Protein AF-A0A968QE14-F1 (afdb_monomer)

pLDDT: mean 81.16, std 18.26, range [29.95, 98.88]

Radius of gyration: 31.28 Å; Cα contacts (8 Å, |Δi|>4): 1993; chains: 1; bounding box: 63×103×94 Å

Secondary structure (DSSP, 8-state):
----------EEEEEEETTSTTHHHHHHHHHHHS-TTTEEEEEEPTTSBHHHHHHHHHTTSPTT-EEEEEEE--EETTEEEEBTEEEETTTGGGGHHHHHHHHHHEEEEEEEEEE-TTTT-HHHHHHHHHHHHHHHTSEEEE-SS-BS-GGGT--BS---EEES---S----S-SS------EEEEETTEEEEE--SSS---EEEEEE-SSEEEEEE---S-S-SS---TTSS-SEEEEEGGGSTT--EEEEE--SSS-EEEE-S-EE-TT-EEEEE-SEEEEPTT-EEE---BSTT--TTTSPBSSPPPPEEEE--STT----EEEEPTT-EEE----TT-SSPPPPEEEEEEEEEEHHHHTTSSEEEEEEEEEEEE-TT-EEEES-EEEEEEEEEE-HHHHTT--HHHIIIIIHHHHHHHHHHT--SEEEEEEEEEEEEEE-TT-EEEESS-EEEEEEEEEEEEEEEEESSEEEEEEEEEEEEEEEE-TT-EEEESS-EEEEEEEEEEEEEEEEEE--TT-SEEEEEEEEEEEEEEEEEE-TT-EEEESS-EEEEEEEEEEEEEEEEEEE-TT--EEEEEEEEEEEEEEEEEE-SEEEE---SPPPP-SS-TTSPPPPSSEEEEEEEEEEEEEEEEEEE---S---S-----

Foldseek 3Di:
DDDDPPPQQAAEEEEEELQFFPSVQVVVLVCVPDDVPHYDYHYAALQDAQLVVVLVVLVVAAFARHQEYEYHAAADAQWTRGRQDIQGPVCCVVCLVSLCSSLRSHHLAHEYEYQYAQCCADPRSVVSQVVSCVSNVYKYFAARHADDAPVAFGDYQDRPDIDDDDPDDGDGDNRRDQAGRAGQHDDLAETEGEGPGDADEWEWEWDDDPFKIKIATPDPPPPYPRDRDSVRDGRMDIDTVVSNPNHQEYEYYHYHYQYEYEYDAAAEQQAHEYYYAHQYYYYEAQHEHFQFNFPPPDDLVDGAGPAAGEEYADHDPDPPGAHAEYEYYHNYEYYQDHDPPDPYHGYEYHAEGEAEDACQVQQLDLADEEEGHHEYEHHAQYEYETQEYHHEFAWEHDHVCSVVVPPPVCCVPPVVVVSVVVLVVSAALGHHEAYEYYWEYEAYAQYEAEHQAEYEAETYWAWAWEHEHEEQAHHEYETEWEWAWEYHYDANYEYYHLYEYYHEWETETAHAYAYEHDHDQPHQEHEWEWEYEYATHWEYEADANYEAEHNAAYAQETEYEEHAYTHWEYEHEQNYDYYYTWFYYHYHYHWDQYHNYYYFHNHDDAQDADDPPPQGDGGGTHYHGYTYYHYHYYTYTYYYYPPPDDPPDDDDDD

Structure (mmCIF, N/CA/C/O backbone):
data_AF-A0A968QE14-F1
#
_entry.id   AF-A0A968QE14-F1
#
loop_
_atom_site.group_PDB
_atom_site.id
_atom_site.type_symbol
_atom_site.label_atom_id
_atom_site.label_alt_id
_atom_site.label_comp_id
_atom_site.label_asym_id
_atom_site.label_entity_id
_atom_site.label_seq_id
_atom_site.pdbx_PDB_ins_code
_atom_site.Cartn_x
_atom_site.Cartn_y
_atom_site.Cartn_z
_atom_site.occupancy
_atom_site.B_iso_or_equiv
_atom_site.auth_seq_id
_atom_site.auth_comp_id
_atom_site.auth_asym_id
_atom_site.auth_atom_id
_atom_site.pdbx_PDB_model_num
ATOM 1 N N . MET A 1 1 ? 16.176 76.653 -23.473 1.00 34.81 1 MET A N 1
ATOM 2 C CA . MET A 1 1 ? 16.880 75.876 -22.437 1.00 34.81 1 MET A CA 1
ATOM 3 C C . MET A 1 1 ? 16.038 74.628 -22.278 1.00 34.81 1 MET A C 1
ATOM 5 O O . MET A 1 1 ? 14.935 74.735 -21.766 1.00 34.81 1 MET A O 1
ATOM 9 N N . PHE A 1 2 ? 16.438 73.551 -22.953 1.00 31.03 2 PHE A N 1
ATOM 10 C CA . PHE A 1 2 ? 15.728 72.275 -22.924 1.00 31.03 2 PHE A CA 1
ATOM 11 C C . PHE A 1 2 ? 16.079 71.593 -21.604 1.00 31.03 2 PHE A C 1
ATOM 13 O O . PHE A 1 2 ? 17.261 71.466 -21.293 1.00 31.03 2 PHE A O 1
ATOM 20 N N . ASP A 1 3 ? 15.058 71.253 -20.828 1.00 32.84 3 ASP A N 1
ATOM 21 C CA . ASP A 1 3 ? 15.176 70.417 -19.642 1.00 32.84 3 ASP A CA 1
ATOM 22 C C . ASP A 1 3 ? 15.232 68.959 -20.115 1.00 32.84 3 ASP A C 1
ATOM 24 O O . ASP A 1 3 ? 14.272 68.438 -20.683 1.00 32.84 3 ASP A O 1
ATOM 28 N N . THR A 1 4 ? 16.414 68.362 -20.007 1.00 41.81 4 THR A N 1
ATOM 29 C CA . THR A 1 4 ? 16.693 66.962 -20.318 1.00 41.81 4 THR A CA 1
ATOM 30 C C . THR A 1 4 ? 16.489 66.137 -19.053 1.00 41.81 4 THR A C 1
ATOM 32 O O . THR A 1 4 ? 17.443 65.862 -18.329 1.00 41.81 4 THR A O 1
ATOM 35 N N . THR A 1 5 ? 15.251 65.735 -18.798 1.00 35.91 5 THR A N 1
ATOM 36 C CA . THR A 1 5 ? 14.941 64.555 -17.982 1.00 35.91 5 THR A CA 1
ATOM 37 C C . THR A 1 5 ? 14.235 63.557 -18.888 1.00 35.91 5 THR A C 1
ATOM 39 O O . THR A 1 5 ? 13.017 63.405 -18.891 1.00 35.91 5 THR A O 1
ATOM 42 N N . ASP A 1 6 ? 15.043 62.931 -19.744 1.00 36.56 6 ASP A N 1
ATOM 43 C CA . ASP A 1 6 ? 14.678 61.692 -20.416 1.00 36.56 6 ASP A CA 1
ATOM 44 C C . ASP A 1 6 ? 14.453 60.656 -19.308 1.00 36.56 6 ASP A C 1
ATOM 46 O O . ASP A 1 6 ? 15.393 60.207 -18.652 1.00 36.56 6 ASP A O 1
ATOM 50 N N . THR A 1 7 ? 13.189 60.380 -19.000 1.00 42.44 7 THR A N 1
ATOM 51 C CA . THR A 1 7 ? 12.811 59.212 -18.208 1.00 42.44 7 THR A CA 1
ATOM 52 C C . THR A 1 7 ? 13.122 58.029 -19.107 1.00 42.44 7 THR A C 1
ATOM 54 O O . THR A 1 7 ? 12.335 57.709 -19.995 1.00 42.44 7 THR A O 1
ATOM 57 N N . ALA A 1 8 ? 14.317 57.453 -18.945 1.00 44.06 8 ALA A N 1
ATOM 58 C CA . ALA A 1 8 ? 14.702 56.237 -19.642 1.00 44.06 8 ALA A CA 1
ATOM 59 C C . ALA A 1 8 ? 13.539 55.244 -19.533 1.00 44.06 8 ALA A C 1
ATOM 61 O O . ALA A 1 8 ? 13.058 54.976 -18.432 1.00 44.06 8 ALA A O 1
ATOM 62 N N . LEU A 1 9 ? 13.036 54.781 -20.678 1.00 51.88 9 LEU A N 1
ATOM 63 C CA . LEU A 1 9 ? 11.982 53.775 -20.748 1.00 51.88 9 LEU A CA 1
ATOM 64 C C . LEU A 1 9 ? 12.440 52.559 -19.931 1.00 51.88 9 LEU A C 1
ATOM 66 O O . LEU A 1 9 ? 13.335 51.828 -20.352 1.00 51.88 9 LEU A O 1
ATOM 70 N N . SER A 1 10 ? 11.863 52.388 -18.744 1.00 60.97 10 SER A N 1
ATOM 71 C CA . SER A 1 10 ? 12.159 51.291 -17.830 1.00 60.97 10 SER A CA 1
ATOM 72 C C . SER A 1 10 ? 11.752 49.981 -18.507 1.00 60.97 10 SER A C 1
ATOM 74 O O . SER A 1 10 ? 10.570 49.781 -18.799 1.00 60.97 10 SER A O 1
ATOM 76 N N . THR A 1 11 ? 12.724 49.133 -18.849 1.00 83.88 11 THR A N 1
ATOM 77 C CA . THR A 1 11 ? 12.453 47.877 -19.557 1.00 83.88 11 THR A CA 1
ATOM 78 C C . THR A 1 11 ? 12.223 46.768 -18.541 1.00 83.88 11 THR A C 1
ATOM 80 O O . THR A 1 11 ? 13.158 46.357 -17.855 1.00 83.88 11 THR A O 1
ATOM 83 N N . GLY A 1 12 ? 10.989 46.271 -18.468 1.00 87.62 12 GLY A N 1
ATOM 84 C CA . GLY A 1 12 ? 10.674 45.050 -17.733 1.00 87.62 12 GLY A CA 1
ATOM 85 C C . GLY A 1 12 ? 10.908 43.816 -18.600 1.00 87.62 12 GLY A C 1
ATOM 86 O O . GLY A 1 12 ? 10.605 43.821 -19.799 1.00 87.62 12 GLY A O 1
ATOM 87 N N . LEU A 1 13 ? 11.420 42.746 -18.008 1.00 91.69 13 LEU A N 1
ATOM 88 C CA . LEU A 1 13 ? 11.535 41.441 -18.652 1.00 91.69 13 LEU A CA 1
ATOM 89 C C . LEU A 1 13 ? 10.642 40.440 -17.935 1.00 91.69 13 LEU A C 1
ATOM 91 O O . LEU A 1 13 ? 10.560 40.431 -16.711 1.00 91.69 13 LEU A O 1
ATOM 95 N N . VAL A 1 14 ? 9.988 39.581 -18.705 1.00 90.50 14 VAL A N 1
ATOM 96 C CA . VAL A 1 14 ? 9.229 38.450 -18.186 1.00 90.50 14 VAL A CA 1
ATOM 97 C C . VAL A 1 14 ? 9.828 37.185 -18.768 1.00 90.50 14 VAL A C 1
ATOM 99 O O . VAL A 1 14 ? 9.903 37.036 -19.983 1.00 90.50 14 VAL A O 1
ATOM 102 N N . PHE A 1 15 ? 10.219 36.265 -17.905 1.00 92.94 15 PHE A N 1
ATOM 103 C CA . PHE A 1 15 ? 10.617 34.918 -18.264 1.00 92.94 15 PHE A CA 1
ATOM 104 C C . PHE A 1 15 ? 9.501 33.965 -17.862 1.00 92.94 15 PHE A C 1
ATOM 106 O O . PHE A 1 15 ? 9.053 33.985 -16.718 1.00 92.94 15 PHE A O 1
ATOM 113 N N . VAL A 1 16 ? 9.048 33.146 -18.803 1.00 87.94 16 VAL A N 1
ATOM 114 C CA . VAL A 1 16 ? 8.072 32.086 -18.549 1.00 87.94 16 VAL A CA 1
ATOM 115 C C . VAL A 1 16 ? 8.732 30.756 -18.846 1.00 87.94 16 VAL A C 1
ATOM 117 O O . VAL A 1 16 ? 9.158 30.505 -19.974 1.00 87.94 16 VAL A O 1
ATOM 120 N N . ASP A 1 17 ? 8.842 29.913 -17.831 1.00 82.50 17 ASP A N 1
ATOM 121 C CA . ASP A 1 17 ? 9.372 28.572 -17.992 1.00 82.50 17 ASP A CA 1
ATOM 122 C C . ASP A 1 17 ? 8.371 27.677 -18.731 1.00 82.50 17 ASP A C 1
ATOM 124 O O . ASP A 1 17 ? 7.204 27.603 -18.356 1.00 82.50 17 ASP A O 1
ATOM 128 N N . SER A 1 18 ? 8.814 26.995 -19.791 1.00 77.94 18 SER A N 1
ATOM 129 C CA . SER A 1 18 ? 7.948 26.086 -20.559 1.00 77.94 18 SER A CA 1
ATOM 130 C C . SER A 1 18 ? 7.553 24.813 -19.800 1.00 77.94 18 SER A C 1
ATOM 132 O O . SER A 1 18 ? 6.693 24.077 -20.274 1.00 77.94 18 SER A O 1
ATOM 134 N N . SER A 1 19 ? 8.129 24.560 -18.617 1.00 66.06 19 SER A N 1
ATOM 135 C CA . SER A 1 19 ? 7.650 23.532 -17.682 1.00 66.06 19 SER A CA 1
ATOM 136 C C . SER A 1 19 ? 6.391 23.949 -16.909 1.00 66.06 19 SER A C 1
ATOM 138 O O . SER A 1 19 ? 5.762 23.099 -16.277 1.00 66.06 19 SER A O 1
ATOM 140 N N . VAL A 1 20 ? 6.003 25.230 -16.944 1.00 67.19 20 VAL A N 1
ATOM 141 C CA . VAL A 1 20 ? 4.745 25.719 -16.361 1.00 67.19 20 VAL A CA 1
ATOM 142 C C . VAL A 1 20 ? 3.567 25.271 -17.221 1.00 67.19 20 VAL A C 1
ATOM 144 O O . VAL A 1 20 ? 3.596 25.395 -18.447 1.00 67.19 20 VAL A O 1
ATOM 147 N N . GLY A 1 21 ? 2.509 24.770 -16.580 1.00 58.28 21 GLY A N 1
ATOM 148 C CA . GLY A 1 21 ? 1.327 24.317 -17.301 1.00 58.28 21 GLY A CA 1
ATOM 149 C C . GLY A 1 21 ? 0.646 25.442 -18.091 1.00 58.28 21 GLY A C 1
ATOM 150 O O . GLY A 1 21 ? 0.546 26.560 -17.592 1.00 58.28 21 GLY A O 1
ATOM 151 N N . ASP A 1 22 ? 0.221 25.158 -19.330 1.00 60.66 22 ASP A N 1
ATOM 152 C CA . ASP A 1 22 ? -0.293 26.139 -20.312 1.00 60.66 22 ASP A CA 1
ATOM 153 C C . ASP A 1 22 ? 0.526 27.452 -20.350 1.00 60.66 22 ASP A C 1
ATOM 155 O O . ASP A 1 22 ? -0.003 28.568 -20.306 1.00 60.66 22 ASP A O 1
ATOM 159 N N . TYR A 1 23 ? 1.859 27.333 -20.434 1.00 68.62 23 TYR A N 1
ATOM 160 C CA . TYR A 1 23 ? 2.750 28.496 -20.492 1.00 68.62 23 TYR A CA 1
ATOM 161 C C . TYR A 1 23 ? 2.407 29.450 -21.656 1.00 68.62 23 TYR A C 1
ATOM 163 O O . TYR A 1 23 ? 2.635 30.655 -21.560 1.00 68.62 23 TYR A O 1
ATOM 171 N N . THR A 1 24 ? 1.827 28.944 -22.751 1.00 72.06 24 THR A N 1
ATOM 172 C CA . THR A 1 24 ? 1.340 29.755 -23.876 1.00 72.06 24 THR A CA 1
ATOM 173 C C . THR A 1 24 ? 0.151 30.632 -23.493 1.00 72.06 24 THR A C 1
ATOM 175 O O . THR A 1 24 ? 0.185 31.835 -23.758 1.00 72.06 24 THR A O 1
ATOM 178 N N . GLY A 1 25 ? -0.864 30.084 -22.816 1.00 68.38 25 GLY A N 1
ATOM 179 C CA . GLY A 1 25 ? -1.990 30.857 -22.295 1.00 68.38 25 GLY A CA 1
ATOM 180 C C . GLY A 1 25 ? -1.565 31.842 -21.203 1.00 68.38 25 GLY A C 1
ATOM 181 O O . GLY A 1 25 ? -2.072 32.966 -21.142 1.00 68.38 25 GLY A O 1
ATOM 182 N N . LEU A 1 26 ? -0.568 31.474 -20.389 1.00 72.31 26 LEU A N 1
ATOM 183 C CA . LEU A 1 26 ? 0.080 32.374 -19.430 1.00 72.31 26 LEU A CA 1
ATOM 184 C C . LEU A 1 26 ? 0.747 33.564 -20.140 1.00 72.31 26 LEU A C 1
ATOM 186 O O . LEU A 1 26 ? 0.490 34.709 -19.766 1.00 72.31 26 LEU A O 1
ATOM 190 N N . ILE A 1 27 ? 1.529 33.327 -21.200 1.00 79.94 27 ILE A N 1
ATOM 191 C CA . ILE A 1 27 ? 2.140 34.391 -22.016 1.00 79.94 27 ILE A CA 1
ATOM 192 C C . ILE A 1 27 ? 1.067 35.303 -22.623 1.00 79.94 27 ILE A C 1
ATOM 194 O O . ILE A 1 27 ? 1.200 36.525 -22.546 1.00 79.94 27 ILE A O 1
ATOM 198 N N . GLU A 1 28 ? -0.002 34.744 -23.196 1.00 76.88 28 GLU A N 1
ATOM 199 C CA . GLU A 1 28 ? -1.104 35.527 -23.774 1.00 76.88 28 GLU A CA 1
ATOM 200 C C . GLU A 1 28 ? -1.798 36.403 -22.722 1.00 76.88 28 GLU A C 1
ATOM 202 O O . GLU A 1 28 ? -2.068 37.585 -22.958 1.00 76.88 28 GLU A O 1
ATOM 207 N N . SER A 1 29 ? -2.036 35.852 -21.531 1.00 73.00 29 SER A N 1
ATOM 208 C CA . SER A 1 29 ? -2.641 36.577 -20.416 1.00 73.00 29 SER A CA 1
ATOM 209 C C . SER A 1 29 ? -1.734 37.696 -19.902 1.00 73.00 29 SER A C 1
ATOM 211 O O . SER A 1 29 ? -2.193 38.831 -19.748 1.00 73.00 29 SER A O 1
ATOM 213 N N . ILE A 1 30 ? -0.437 37.426 -19.721 1.00 78.06 30 ILE A N 1
ATOM 214 C CA . ILE A 1 30 ? 0.566 38.429 -19.339 1.00 78.06 30 ILE A CA 1
ATOM 215 C C . ILE A 1 30 ? 0.623 39.546 -20.389 1.00 78.06 30 ILE A C 1
ATOM 217 O O . ILE A 1 30 ? 0.503 40.725 -20.049 1.00 78.06 30 ILE A O 1
ATOM 221 N N . ALA A 1 31 ? 0.723 39.189 -21.672 1.00 77.81 31 ALA A N 1
ATOM 222 C CA . ALA A 1 31 ? 0.775 40.141 -22.778 1.00 77.81 31 ALA A CA 1
ATOM 223 C C . ALA A 1 31 ? -0.489 41.013 -22.867 1.00 77.81 31 ALA A C 1
ATOM 225 O O . ALA A 1 31 ? -0.404 42.179 -23.248 1.00 77.81 31 ALA A O 1
ATOM 226 N N . SER A 1 32 ? -1.656 40.479 -22.492 1.00 73.56 32 SER A N 1
ATOM 227 C CA . SER A 1 32 ? -2.923 41.223 -22.493 1.00 73.56 32 SER A CA 1
ATOM 228 C C . SER A 1 32 ? -3.050 42.249 -21.357 1.00 73.56 32 SER A C 1
ATOM 230 O O . SER A 1 32 ? -3.830 43.197 -21.471 1.00 73.56 32 SER A O 1
ATOM 232 N N . LYS A 1 33 ? -2.293 42.070 -20.266 1.00 69.88 33 LYS A N 1
ATOM 233 C CA . LYS A 1 33 ? -2.332 42.924 -19.067 1.00 69.88 33 LYS A CA 1
ATOM 234 C C . LYS A 1 33 ? -1.236 43.982 -19.043 1.00 69.88 33 LYS A C 1
ATOM 236 O O . LYS A 1 33 ? -1.375 44.979 -18.338 1.00 69.88 33 LYS A O 1
ATOM 241 N N . LEU A 1 34 ? -0.161 43.776 -19.798 1.00 65.44 34 LEU A N 1
ATOM 242 C CA . LEU A 1 34 ? 0.963 44.699 -19.851 1.00 65.44 34 LEU A CA 1
ATOM 243 C C . LEU A 1 34 ? 0.805 45.718 -20.990 1.00 65.44 34 LEU A C 1
ATOM 245 O O . LEU A 1 34 ? 0.324 45.380 -22.075 1.00 65.44 34 LEU A O 1
ATOM 249 N N . PRO A 1 35 ? 1.239 46.977 -20.805 1.00 57.06 35 PRO A N 1
ATOM 250 C CA . PRO A 1 35 ? 1.328 47.923 -21.909 1.00 57.06 35 PRO A CA 1
ATOM 251 C C . PRO A 1 35 ? 2.335 47.398 -22.945 1.00 57.06 35 PRO A C 1
ATOM 253 O O . PRO A 1 35 ? 3.509 47.218 -22.629 1.00 57.06 35 PRO A O 1
ATOM 256 N N . ALA A 1 36 ? 1.903 47.215 -24.199 1.00 52.59 36 ALA A N 1
ATOM 257 C CA . ALA A 1 36 ? 2.666 46.612 -25.309 1.00 52.59 36 ALA A CA 1
ATOM 258 C C . ALA A 1 36 ? 4.010 47.295 -25.683 1.00 52.59 36 ALA A C 1
ATOM 260 O O . ALA A 1 36 ? 4.635 46.940 -26.681 1.00 52.59 36 ALA A O 1
ATOM 261 N N . HIS A 1 37 ? 4.453 48.300 -24.926 1.00 51.69 37 HIS A N 1
ATOM 262 C CA . HIS A 1 37 ? 5.650 49.097 -25.188 1.00 51.69 37 HIS A CA 1
ATOM 263 C C . HIS A 1 37 ? 6.681 49.092 -24.044 1.00 51.69 37 HIS A C 1
ATOM 265 O O . HIS A 1 37 ? 7.655 49.833 -24.148 1.00 51.69 37 HIS A O 1
ATOM 271 N N . GLN A 1 38 ? 6.494 48.309 -22.969 1.00 62.12 38 GLN A N 1
ATOM 272 C CA . GLN A 1 38 ? 7.376 48.363 -21.783 1.00 62.12 38 GLN A CA 1
ATOM 273 C C . GLN A 1 38 ? 7.842 47.004 -21.231 1.00 62.12 38 GLN A C 1
ATOM 275 O O . GLN A 1 38 ? 8.646 46.982 -20.298 1.00 62.12 38 GLN A O 1
ATOM 280 N N . THR A 1 39 ? 7.412 45.873 -21.807 1.00 72.56 39 THR A N 1
ATOM 281 C CA . THR A 1 39 ? 7.801 44.549 -21.295 1.00 72.56 39 THR A CA 1
ATOM 282 C C . THR A 1 39 ? 8.076 43.546 -22.408 1.00 72.56 39 THR A C 1
ATOM 284 O O . THR A 1 39 ? 7.249 43.370 -23.302 1.00 72.56 39 THR A O 1
ATOM 287 N N . ASN A 1 40 ? 9.228 42.878 -22.345 1.00 86.44 40 ASN A N 1
ATOM 288 C CA . ASN A 1 40 ? 9.591 41.801 -23.268 1.00 86.44 40 ASN A CA 1
ATOM 289 C C . ASN A 1 40 ? 9.386 40.445 -22.588 1.00 86.44 40 ASN A C 1
ATOM 291 O O . ASN A 1 40 ? 9.847 40.256 -21.464 1.00 86.44 40 ASN A O 1
ATOM 295 N N . ILE A 1 41 ? 8.717 39.515 -23.270 1.00 88.44 41 ILE A N 1
ATOM 296 C CA . ILE A 1 41 ? 8.440 38.170 -22.755 1.00 88.44 41 ILE A CA 1
ATOM 297 C C . ILE A 1 41 ? 9.356 37.162 -23.454 1.00 88.44 41 ILE A C 1
ATOM 299 O O . ILE A 1 41 ? 9.423 37.128 -24.684 1.00 88.44 41 ILE A O 1
ATOM 303 N N . TYR A 1 42 ? 10.033 36.337 -22.666 1.00 91.31 42 TYR A N 1
ATOM 304 C CA . TYR A 1 42 ? 10.934 35.276 -23.097 1.00 91.31 42 TYR A CA 1
ATOM 305 C C . TYR A 1 42 ? 10.458 33.936 -22.541 1.00 91.31 42 TYR A C 1
ATOM 307 O O . TYR A 1 42 ? 10.063 33.844 -21.381 1.00 91.31 42 TYR A O 1
ATOM 315 N N . THR A 1 43 ? 10.525 32.886 -23.354 1.00 90.12 43 THR A N 1
ATOM 316 C CA . THR A 1 43 ? 10.254 31.515 -22.906 1.00 90.12 43 THR A CA 1
ATOM 317 C C . THR A 1 43 ? 11.568 30.830 -22.550 1.00 90.12 43 THR A C 1
ATOM 319 O O . THR A 1 43 ? 12.492 30.844 -23.364 1.00 90.12 43 THR A O 1
ATOM 322 N N . LEU A 1 44 ? 11.652 30.228 -21.362 1.00 84.12 44 LEU A N 1
ATOM 323 C CA . LEU A 1 44 ? 12.764 29.350 -20.994 1.00 84.12 44 LEU A CA 1
ATOM 324 C C . LEU A 1 44 ? 12.453 27.926 -21.460 1.00 84.12 44 LEU A C 1
ATOM 326 O O . LEU A 1 44 ? 11.370 27.401 -21.198 1.00 84.12 44 LEU A O 1
ATOM 330 N N . ASP A 1 45 ? 13.402 27.295 -22.144 1.00 75.75 45 ASP A N 1
ATOM 331 C CA . ASP A 1 45 ? 13.327 25.884 -22.519 1.00 75.75 45 ASP A CA 1
ATOM 332 C C . ASP A 1 45 ? 13.488 25.007 -21.267 1.00 75.75 45 ASP A C 1
ATOM 334 O O . ASP A 1 45 ? 14.523 25.066 -20.590 1.00 75.75 45 ASP A O 1
ATOM 338 N N . ALA A 1 46 ? 12.466 24.190 -20.986 1.00 74.00 46 ALA A N 1
ATOM 339 C CA . ALA A 1 46 ? 12.391 23.268 -19.856 1.00 74.00 46 ALA A CA 1
ATOM 340 C C . ALA A 1 46 ? 13.535 22.237 -19.837 1.00 74.00 46 ALA A C 1
ATOM 342 O O . ALA A 1 46 ? 13.868 21.694 -18.786 1.00 74.00 46 ALA A O 1
ATOM 343 N N . LEU A 1 47 ? 14.157 21.957 -20.987 1.00 65.62 47 LEU A N 1
ATOM 344 C CA . LEU A 1 47 ? 15.229 20.967 -21.118 1.00 65.62 47 LEU A CA 1
ATOM 345 C C . LEU A 1 47 ? 16.637 21.574 -21.039 1.00 65.62 47 LEU A C 1
ATOM 347 O O . LEU A 1 47 ? 17.623 20.829 -21.019 1.00 65.62 47 LEU A O 1
ATOM 351 N N . ALA A 1 48 ? 16.754 22.900 -20.964 1.00 70.12 48 ALA A N 1
ATOM 352 C CA . ALA A 1 48 ? 18.023 23.617 -20.886 1.00 70.12 48 ALA A CA 1
ATOM 353 C C . ALA A 1 48 ? 18.220 24.289 -19.517 1.00 70.12 48 ALA A C 1
ATOM 355 O O . ALA A 1 48 ? 17.302 24.399 -18.713 1.00 70.12 48 ALA A O 1
ATOM 356 N N . ASN A 1 49 ? 19.439 24.744 -19.223 1.00 84.25 49 ASN A N 1
ATOM 357 C CA . ASN A 1 49 ? 19.735 25.403 -17.951 1.00 84.25 49 ASN A CA 1
ATOM 358 C C . ASN A 1 49 ? 19.099 26.804 -17.907 1.00 84.25 49 ASN A C 1
ATOM 360 O O . ASN A 1 49 ? 19.496 27.684 -18.673 1.00 84.25 49 ASN A O 1
ATOM 364 N N . GLY A 1 50 ? 18.110 27.027 -17.039 1.00 87.62 50 GLY A N 1
ATOM 365 C CA . GLY A 1 50 ? 17.357 28.284 -17.017 1.00 87.62 50 GLY A CA 1
ATOM 366 C C . GLY A 1 50 ? 18.161 29.499 -16.544 1.00 87.62 50 GLY A C 1
ATOM 367 O O . GLY A 1 50 ? 17.996 30.579 -17.105 1.00 87.62 50 GLY A O 1
ATOM 368 N N . VAL A 1 51 ? 19.101 29.339 -15.602 1.00 92.69 51 VAL A N 1
ATOM 369 C CA . VAL A 1 51 ? 19.971 30.448 -15.159 1.00 92.69 51 VAL A CA 1
ATOM 370 C C . VAL A 1 51 ? 20.825 30.962 -16.318 1.00 92.69 51 VAL A C 1
ATOM 372 O O . VAL A 1 51 ? 20.877 32.165 -16.562 1.00 92.69 51 VAL A O 1
ATOM 375 N N . GLN A 1 52 ? 21.425 30.058 -17.093 1.00 91.25 52 GLN A N 1
ATOM 376 C CA . GLN A 1 52 ? 22.229 30.424 -18.261 1.00 91.25 52 GLN A CA 1
ATOM 377 C C . GLN A 1 52 ? 21.394 31.079 -19.366 1.00 91.25 52 GLN A C 1
ATOM 379 O O . GLN A 1 52 ? 21.865 32.019 -20.005 1.00 91.25 52 GLN A O 1
ATOM 384 N N . GLN A 1 53 ? 20.158 30.621 -19.588 1.00 93.50 53 GLN A N 1
ATOM 385 C CA . GLN A 1 53 ? 19.238 31.235 -20.552 1.00 93.50 53 GLN A CA 1
ATOM 386 C C . GLN A 1 53 ? 18.896 32.685 -20.168 1.00 93.50 53 GLN A C 1
ATOM 388 O O . GLN A 1 53 ? 18.932 33.580 -21.020 1.00 93.50 53 GLN A O 1
ATOM 393 N N . ILE A 1 54 ? 18.629 32.938 -18.881 1.00 95.31 54 ILE A N 1
ATOM 394 C CA . ILE A 1 54 ? 18.391 34.293 -18.365 1.00 95.31 54 ILE A CA 1
ATOM 395 C C . ILE A 1 54 ? 19.658 35.144 -18.520 1.00 95.31 54 ILE A C 1
ATOM 397 O O . ILE A 1 54 ? 19.580 36.234 -19.084 1.00 95.31 54 ILE A O 1
ATOM 401 N N . SER A 1 55 ? 20.836 34.635 -18.132 1.00 94.19 55 SER A N 1
ATOM 402 C CA . SER A 1 55 ? 22.120 35.337 -18.306 1.00 94.19 55 SER A CA 1
ATOM 403 C C . SER A 1 55 ? 22.373 35.741 -19.760 1.00 94.19 55 SER A C 1
ATOM 405 O O . SER A 1 55 ? 22.745 36.880 -20.043 1.00 94.19 55 SER A O 1
ATOM 407 N N . GLN A 1 56 ? 22.147 34.819 -20.701 1.00 92.19 56 GLN A N 1
ATOM 408 C CA . GLN A 1 56 ? 22.312 35.071 -22.134 1.00 92.19 56 GLN A CA 1
ATOM 409 C C . GLN A 1 56 ? 21.337 36.132 -22.642 1.00 92.19 56 GLN A C 1
ATOM 411 O O . GLN A 1 56 ? 21.716 36.956 -23.471 1.00 92.19 56 GLN A O 1
ATOM 416 N N . THR A 1 57 ? 20.105 36.134 -22.130 1.00 93.75 57 THR A N 1
ATOM 417 C CA . THR A 1 57 ? 19.095 37.134 -22.485 1.00 93.75 57 THR A CA 1
ATOM 418 C C . THR A 1 57 ? 19.472 38.510 -21.946 1.00 93.75 57 THR A C 1
ATOM 420 O O . THR A 1 57 ? 19.448 39.485 -22.693 1.00 93.75 57 THR A O 1
ATOM 423 N N . LEU A 1 58 ? 19.888 38.598 -20.680 1.00 92.62 58 LEU A N 1
ATOM 424 C CA . LEU A 1 58 ? 20.312 39.852 -20.053 1.00 92.62 58 LEU A CA 1
ATOM 425 C C . LEU A 1 58 ? 21.541 40.461 -20.737 1.00 92.62 58 LEU A C 1
ATOM 427 O O . LEU A 1 58 ? 21.611 41.678 -20.878 1.00 92.62 58 LEU A O 1
ATOM 431 N N . ALA A 1 59 ? 22.456 39.638 -21.255 1.00 90.81 59 ALA A N 1
ATOM 432 C CA . ALA A 1 59 ? 23.616 40.102 -22.019 1.00 90.81 59 ALA A CA 1
ATOM 433 C C . ALA A 1 59 ? 23.259 40.807 -23.348 1.00 90.81 59 ALA A C 1
ATOM 435 O O . ALA A 1 59 ? 24.121 41.449 -23.951 1.00 90.81 59 ALA A O 1
ATOM 436 N N . LEU A 1 60 ? 22.011 40.695 -23.823 1.00 89.25 60 LEU A N 1
ATOM 437 C CA . LEU A 1 60 ? 21.518 41.429 -24.995 1.00 89.25 60 LEU A CA 1
ATOM 438 C C . LEU A 1 60 ? 21.134 42.880 -24.669 1.00 89.25 60 LEU A C 1
ATOM 440 O O . LEU A 1 60 ? 20.942 43.681 -25.587 1.00 89.25 60 LEU A O 1
ATOM 444 N N . TYR A 1 61 ? 21.017 43.216 -23.385 1.00 88.06 61 TYR A N 1
ATOM 445 C CA . TYR A 1 61 ? 20.656 44.543 -22.905 1.00 88.06 61 TYR A CA 1
ATOM 446 C C . TYR A 1 61 ? 21.903 45.343 -22.507 1.00 88.06 61 TYR A C 1
ATOM 448 O O . TYR A 1 61 ? 22.933 44.791 -22.124 1.00 88.06 61 TYR A O 1
ATOM 456 N N . GLY A 1 62 ? 21.823 46.670 -22.645 1.00 83.25 62 GLY A N 1
ATOM 457 C CA . GLY A 1 62 ? 22.888 47.571 -22.199 1.00 83.25 62 GLY A CA 1
ATOM 458 C C . GLY A 1 62 ? 22.996 47.620 -20.673 1.00 83.25 62 GLY A C 1
ATOM 459 O O . GLY A 1 62 ? 22.058 47.248 -19.969 1.00 83.25 62 GLY A O 1
ATOM 460 N N . GLU A 1 63 ? 24.130 48.111 -20.166 1.00 86.06 63 GLU A N 1
ATOM 461 C CA . GLU A 1 63 ? 24.327 48.263 -18.721 1.00 86.06 63 GLU A CA 1
ATOM 462 C C . GLU A 1 63 ? 23.228 49.140 -18.098 1.00 86.06 63 GLU A C 1
ATOM 464 O O . GLU A 1 63 ? 22.948 50.235 -18.594 1.00 86.06 63 GLU A O 1
ATOM 469 N N . GLY A 1 64 ? 22.610 48.659 -17.017 1.00 86.25 64 GLY A N 1
ATOM 470 C CA . GLY A 1 64 ? 21.556 49.378 -16.298 1.00 86.25 64 GLY A CA 1
ATOM 471 C C . GLY A 1 64 ? 20.277 49.640 -17.100 1.00 86.25 64 GLY A C 1
ATOM 472 O O . GLY A 1 64 ? 19.613 50.645 -16.858 1.00 86.25 64 GLY A O 1
ATOM 473 N N . ALA A 1 65 ? 19.945 48.795 -18.079 1.00 87.94 65 ALA A N 1
ATOM 474 C CA . ALA A 1 65 ? 18.769 48.974 -18.933 1.00 87.94 65 ALA A CA 1
ATOM 475 C C . ALA A 1 65 ? 17.500 48.264 -18.422 1.00 87.94 65 ALA A C 1
ATOM 477 O O . ALA A 1 65 ? 16.396 48.618 -18.841 1.00 87.94 65 ALA A O 1
ATOM 478 N N . VAL A 1 66 ? 17.644 47.260 -17.554 1.00 91.19 66 VAL A N 1
ATOM 479 C CA . VAL A 1 66 ? 16.546 46.408 -17.078 1.00 91.19 66 VAL A CA 1
ATOM 480 C C . VAL A 1 66 ? 16.102 46.858 -15.692 1.00 91.19 66 VAL A C 1
ATOM 482 O O . VAL A 1 66 ? 16.887 46.830 -14.748 1.00 91.19 66 VAL A O 1
ATOM 485 N N . SER A 1 67 ? 14.843 47.268 -15.572 1.00 89.69 67 SER A N 1
ATOM 486 C CA . SER A 1 67 ? 14.267 47.770 -14.317 1.00 89.69 67 SER A CA 1
ATOM 487 C C . SER A 1 67 ? 13.504 46.713 -13.533 1.00 89.69 67 SER A C 1
ATOM 489 O O . SER A 1 67 ? 13.299 46.873 -12.339 1.00 89.69 67 SER A O 1
ATOM 491 N N . SER A 1 68 ? 13.053 45.648 -14.193 1.00 90.50 68 SER A N 1
ATOM 492 C CA . SER A 1 68 ? 12.407 44.539 -13.505 1.00 90.50 68 SER A CA 1
ATOM 493 C C . SER A 1 68 ? 12.584 43.224 -14.243 1.00 90.50 68 SER A C 1
ATOM 495 O O . SER A 1 68 ? 12.660 43.186 -15.476 1.00 90.50 68 SER A O 1
ATOM 497 N N . ILE A 1 69 ? 12.626 42.137 -13.480 1.00 92.62 69 ILE A N 1
ATOM 498 C CA . ILE A 1 69 ? 12.579 40.774 -13.999 1.00 92.62 69 ILE A CA 1
ATOM 499 C C . ILE A 1 69 ? 11.459 40.030 -13.283 1.00 92.62 69 ILE A C 1
ATOM 501 O O . ILE A 1 69 ? 11.505 39.839 -12.074 1.00 92.62 69 ILE A O 1
ATOM 505 N N . HIS A 1 70 ? 10.481 39.559 -14.042 1.00 90.62 70 HIS A N 1
ATOM 506 C CA . HIS A 1 70 ? 9.477 38.614 -13.575 1.00 90.62 70 HIS A CA 1
ATOM 507 C C . HIS A 1 70 ? 9.859 37.224 -14.071 1.00 90.62 70 HIS A C 1
ATOM 509 O O . HIS A 1 70 ? 10.142 37.059 -15.257 1.00 90.62 70 HIS A O 1
ATOM 515 N N . VAL A 1 71 ? 9.849 36.224 -13.200 1.00 91.00 71 VAL A N 1
ATOM 516 C CA . VAL A 1 71 ? 10.113 34.831 -13.573 1.00 91.00 71 VAL A CA 1
ATOM 517 C C . VAL A 1 71 ? 8.941 33.976 -13.125 1.00 91.00 71 VAL A C 1
ATOM 519 O O . VAL A 1 71 ? 8.657 33.904 -11.935 1.00 91.00 71 VAL A O 1
ATOM 522 N N . PHE A 1 72 ? 8.267 33.343 -14.079 1.00 86.44 72 PHE A N 1
ATOM 523 C CA . PHE A 1 72 ? 7.191 32.388 -13.843 1.00 86.44 72 PHE A CA 1
ATOM 524 C C . PHE A 1 72 ? 7.733 30.977 -14.012 1.00 86.44 72 PHE A C 1
ATOM 526 O O . PHE A 1 72 ? 8.137 30.600 -15.115 1.00 86.44 72 PHE A O 1
ATOM 533 N N . SER A 1 73 ? 7.759 30.216 -12.923 1.00 80.94 73 SER A N 1
ATOM 534 C CA . SER A 1 73 ? 8.356 28.885 -12.886 1.00 80.94 73 SER A CA 1
ATOM 535 C C . SER A 1 73 ? 7.781 28.039 -11.752 1.00 80.94 73 SER A C 1
ATOM 537 O O . SER A 1 73 ? 7.069 28.538 -10.886 1.00 80.94 73 SER A O 1
ATOM 539 N N . HIS A 1 74 ? 8.142 26.757 -11.692 1.00 75.19 74 HIS A N 1
ATOM 540 C CA . HIS A 1 74 ? 7.885 25.963 -10.486 1.00 75.19 74 HIS A CA 1
ATOM 541 C C . HIS A 1 74 ? 8.774 26.411 -9.320 1.00 75.19 74 HIS A C 1
ATOM 543 O O . HIS A 1 74 ? 9.886 26.916 -9.517 1.00 75.19 74 HIS A O 1
ATOM 549 N N . GLY A 1 75 ? 8.289 26.189 -8.101 1.00 75.62 75 GLY A N 1
ATOM 550 C CA . GLY A 1 75 ? 8.991 26.482 -6.854 1.00 75.62 75 GLY A CA 1
ATOM 551 C C . GLY A 1 75 ? 8.813 25.365 -5.825 1.00 75.62 75 GLY A C 1
ATOM 552 O O . GLY A 1 75 ? 7.924 24.527 -5.959 1.00 75.62 75 GLY A O 1
ATOM 553 N N . ASP A 1 76 ? 9.696 25.345 -4.832 1.00 71.19 76 ASP A N 1
ATOM 554 C CA . ASP A 1 76 ? 9.601 24.535 -3.612 1.00 71.19 76 ASP A CA 1
ATOM 555 C C . ASP A 1 76 ? 10.283 25.307 -2.464 1.00 71.19 76 ASP A C 1
ATOM 557 O O . ASP A 1 76 ? 10.938 26.323 -2.707 1.00 71.19 76 ASP A O 1
ATOM 561 N N . VAL A 1 77 ? 10.185 24.839 -1.220 1.00 80.00 77 VAL A N 1
ATOM 562 C CA . VAL A 1 77 ? 10.763 25.488 -0.034 1.00 80.00 77 VAL A CA 1
ATOM 563 C C . VAL A 1 77 ? 12.255 25.788 -0.223 1.00 80.00 77 VAL A C 1
ATOM 565 O O . VAL A 1 77 ? 13.113 24.910 -0.123 1.00 80.00 77 VAL A O 1
ATOM 568 N N . GLY A 1 78 ? 12.587 27.061 -0.458 1.00 78.12 78 GLY A N 1
ATOM 569 C CA . GLY A 1 78 ? 13.960 27.514 -0.703 1.00 78.12 78 GLY A CA 1
ATOM 570 C C . GLY A 1 78 ? 14.552 27.111 -2.048 1.00 78.12 78 GLY A C 1
ATOM 571 O O . GLY A 1 78 ? 15.776 26.988 -2.152 1.00 78.12 78 GLY A O 1
ATOM 572 N N . GLN A 1 79 ? 13.713 26.907 -3.065 1.00 85.38 79 GLN A N 1
ATOM 573 C CA . GLN A 1 79 ? 14.140 26.477 -4.389 1.00 85.38 79 GLN A CA 1
ATOM 574 C C . GLN A 1 79 ? 13.276 27.054 -5.518 1.00 85.38 79 GLN A C 1
ATOM 576 O O . GLN A 1 79 ? 12.054 27.035 -5.452 1.00 85.38 79 GLN A O 1
ATOM 581 N N . LEU A 1 80 ? 13.924 27.463 -6.612 1.00 84.56 80 LEU A N 1
ATOM 582 C CA . LEU A 1 80 ? 13.297 27.781 -7.901 1.00 84.56 80 LEU A CA 1
ATOM 583 C C . LEU A 1 80 ? 13.702 26.753 -8.958 1.00 84.56 80 LEU A C 1
ATOM 585 O O . LEU A 1 80 ? 14.888 26.461 -9.107 1.00 84.56 80 LEU A O 1
ATOM 589 N N . GLN A 1 81 ? 12.751 26.222 -9.721 1.00 83.31 81 GLN A N 1
ATOM 590 C CA . GLN A 1 81 ? 13.049 25.373 -10.876 1.00 83.31 81 GLN A CA 1
ATOM 591 C C . GLN A 1 81 ? 13.186 26.249 -12.123 1.00 83.31 81 GLN A C 1
ATOM 593 O O . GLN A 1 81 ? 12.223 26.887 -12.516 1.00 83.31 81 GLN A O 1
ATOM 598 N N . LEU A 1 82 ? 14.360 26.278 -12.755 1.00 84.31 82 LEU A N 1
ATOM 599 C CA . LEU A 1 82 ? 14.622 27.084 -13.951 1.00 84.31 82 LEU A CA 1
ATOM 600 C C . LEU A 1 82 ? 15.142 26.183 -15.077 1.00 84.31 82 LEU A C 1
ATOM 602 O O . LEU A 1 82 ? 16.308 25.779 -15.100 1.00 84.31 82 LEU A O 1
ATOM 606 N N . GLY A 1 83 ? 14.277 25.862 -16.025 1.00 81.88 83 GLY A N 1
ATOM 607 C CA . GLY A 1 83 ? 14.498 24.867 -17.059 1.00 81.88 83 GLY A CA 1
ATOM 608 C C . GLY A 1 83 ? 14.728 23.490 -16.438 1.00 81.88 83 GLY A C 1
ATOM 609 O O . GLY A 1 83 ? 13.921 23.009 -15.646 1.00 81.88 83 GLY A O 1
ATOM 610 N N . ASN A 1 84 ? 15.876 22.876 -16.721 1.00 73.00 84 ASN A N 1
ATOM 611 C CA . ASN A 1 84 ? 16.236 21.548 -16.212 1.00 73.00 84 ASN A CA 1
ATOM 612 C C . ASN A 1 84 ? 16.980 21.553 -14.859 1.00 73.00 84 ASN A C 1
ATOM 614 O O . ASN A 1 84 ? 17.492 20.513 -14.438 1.00 73.00 84 ASN A O 1
ATOM 618 N N . MET A 1 85 ? 17.089 22.705 -14.183 1.00 83.88 85 MET A N 1
ATOM 619 C CA . MET A 1 85 ? 17.904 22.853 -12.972 1.00 83.88 85 MET A CA 1
ATOM 620 C C . MET A 1 85 ? 17.155 23.499 -11.795 1.00 83.88 85 MET A C 1
ATOM 622 O O . MET A 1 85 ? 16.304 24.364 -11.977 1.00 83.88 85 MET A O 1
ATOM 626 N N . ALA A 1 86 ? 17.540 23.120 -10.573 1.00 80.94 86 ALA A N 1
ATOM 627 C CA . ALA A 1 86 ? 17.020 23.664 -9.317 1.00 80.94 86 ALA A CA 1
ATOM 628 C C . ALA A 1 86 ? 17.976 24.697 -8.686 1.00 80.94 86 ALA A C 1
ATOM 630 O O . ALA A 1 86 ? 19.117 24.377 -8.326 1.00 80.94 86 ALA A O 1
ATOM 631 N N . LEU A 1 87 ? 17.539 25.953 -8.582 1.00 88.50 87 LEU A N 1
ATOM 632 C CA . LEU A 1 87 ? 18.281 27.054 -7.976 1.00 88.50 87 LEU A CA 1
ATOM 633 C C . LEU A 1 87 ? 17.894 27.149 -6.501 1.00 88.50 87 LEU A C 1
ATOM 635 O O . LEU A 1 87 ? 16.756 27.466 -6.187 1.00 88.50 87 LEU A O 1
ATOM 639 N N . ASN A 1 88 ? 18.829 26.843 -5.607 1.00 83.75 88 ASN A N 1
ATOM 640 C CA . ASN A 1 88 ? 18.639 26.818 -4.157 1.00 83.75 88 ASN A CA 1
ATOM 641 C C . ASN A 1 88 ? 19.964 27.158 -3.455 1.00 83.75 88 ASN A C 1
ATOM 643 O O . ASN A 1 88 ? 21.007 27.280 -4.102 1.00 83.75 88 ASN A O 1
ATOM 647 N N . SER A 1 89 ? 19.962 27.259 -2.124 1.00 80.94 89 SER A N 1
ATOM 648 C CA . SER A 1 89 ? 21.160 27.612 -1.342 1.00 80.94 89 SER A CA 1
ATOM 649 C C . SER A 1 89 ? 22.391 26.730 -1.598 1.00 80.94 89 SER A C 1
ATOM 651 O O . SER A 1 89 ? 23.516 27.190 -1.409 1.00 80.94 89 SER A O 1
ATOM 653 N N . HIS A 1 90 ? 22.213 25.483 -2.046 1.00 80.94 90 HIS A N 1
ATOM 654 C CA . HIS A 1 90 ? 23.328 24.595 -2.380 1.00 80.94 90 HIS A CA 1
ATOM 655 C C . HIS A 1 90 ? 23.886 24.879 -3.780 1.00 80.94 90 HIS A C 1
ATOM 657 O O . HIS A 1 90 ? 25.104 24.864 -3.971 1.00 80.94 90 HIS A O 1
ATOM 663 N N . SER A 1 91 ? 23.018 25.158 -4.759 1.00 80.56 91 SER A N 1
ATOM 664 C CA . SER A 1 91 ? 23.430 25.396 -6.147 1.00 80.56 91 SER A CA 1
ATOM 665 C C . SER A 1 91 ? 23.894 26.830 -6.427 1.00 80.56 91 SER A C 1
ATOM 667 O O . SER A 1 91 ? 24.633 27.023 -7.391 1.00 80.56 91 SER A O 1
ATOM 669 N N . LEU A 1 92 ? 23.576 27.813 -5.570 1.00 85.50 92 LEU A N 1
ATOM 670 C CA . LEU A 1 92 ? 23.972 29.226 -5.744 1.00 85.50 92 LEU A CA 1
ATOM 671 C C . LEU A 1 92 ? 25.468 29.418 -6.041 1.00 85.50 92 LEU A C 1
ATOM 673 O O . LEU A 1 92 ? 25.830 30.187 -6.927 1.00 85.50 92 LEU A O 1
ATOM 677 N N . SER A 1 93 ? 26.342 28.697 -5.332 1.00 82.12 93 SER A N 1
ATOM 678 C CA . SER A 1 93 ? 27.799 28.796 -5.521 1.00 82.12 93 SER A CA 1
ATOM 679 C C . SER A 1 93 ? 28.269 28.383 -6.921 1.00 82.12 93 SER A C 1
ATOM 681 O O . SER A 1 93 ? 29.246 28.931 -7.423 1.00 82.12 93 SER A O 1
ATOM 683 N N . GLY A 1 94 ? 27.563 27.452 -7.570 1.00 82.25 94 GLY A N 1
ATOM 684 C CA . GLY A 1 94 ? 27.873 26.996 -8.926 1.00 82.25 94 GLY A CA 1
ATOM 685 C C . GLY A 1 94 ? 27.459 27.988 -10.014 1.00 82.25 94 GLY A C 1
ATOM 686 O O . GLY A 1 94 ? 28.006 27.933 -11.110 1.00 82.25 94 GLY A O 1
ATOM 687 N N . TYR A 1 95 ? 26.541 28.904 -9.699 1.00 88.38 95 TYR A N 1
ATOM 688 C CA . TYR A 1 95 ? 26.009 29.920 -10.616 1.00 88.38 95 TYR A CA 1
ATOM 689 C C . TYR A 1 95 ? 26.378 31.347 -10.204 1.00 88.38 95 TYR A C 1
ATOM 691 O O . TYR A 1 95 ? 25.809 32.311 -10.707 1.00 88.38 95 TYR A O 1
ATOM 699 N N . GLN A 1 96 ? 27.325 31.504 -9.280 1.00 86.19 96 GLN A N 1
ATOM 700 C CA . GLN A 1 96 ? 27.691 32.804 -8.728 1.00 86.19 96 GLN A CA 1
ATOM 701 C C . GLN A 1 96 ? 28.113 33.808 -9.808 1.00 86.19 96 GLN A C 1
ATOM 703 O O . GLN A 1 96 ? 27.672 34.954 -9.761 1.00 86.19 96 GLN A O 1
ATOM 708 N N . ASP A 1 97 ? 28.922 33.386 -10.781 1.00 88.38 97 ASP A N 1
ATOM 709 C CA . ASP A 1 97 ? 29.381 34.262 -11.865 1.00 88.38 97 ASP A CA 1
ATOM 710 C C . ASP A 1 97 ? 28.225 34.688 -12.785 1.00 88.38 97 ASP A C 1
ATOM 712 O O . ASP A 1 97 ? 28.144 35.854 -13.171 1.00 88.38 97 ASP A O 1
ATOM 716 N N . ASP A 1 98 ? 27.302 33.768 -13.083 1.00 90.62 98 ASP A N 1
ATOM 717 C CA . ASP A 1 98 ? 26.101 34.041 -13.878 1.00 90.62 98 ASP A CA 1
ATOM 718 C C . ASP A 1 98 ? 25.181 35.046 -13.165 1.00 90.62 98 ASP A C 1
ATOM 720 O O . ASP A 1 98 ? 24.811 36.068 -13.741 1.00 90.62 98 ASP A O 1
ATOM 724 N N . LEU A 1 99 ? 24.872 34.796 -11.888 1.00 89.19 99 LEU A N 1
ATOM 725 C CA . LEU A 1 99 ? 23.965 35.616 -11.076 1.00 89.19 99 LEU A CA 1
ATOM 726 C C . LEU A 1 99 ? 24.550 36.999 -10.757 1.00 89.19 99 LEU A C 1
ATOM 728 O O . LEU A 1 99 ? 23.827 37.992 -10.782 1.00 89.19 99 LEU A O 1
ATOM 732 N N . LEU A 1 100 ? 25.863 37.097 -10.517 1.00 86.06 100 LEU A N 1
ATOM 733 C CA . LEU A 1 100 ? 26.554 38.391 -10.426 1.00 86.06 100 LEU A CA 1
ATOM 734 C C . LEU A 1 100 ? 26.538 39.129 -11.768 1.00 86.06 100 LEU A C 1
ATOM 736 O O . LEU A 1 100 ? 26.441 40.355 -11.799 1.00 86.06 100 LEU A O 1
ATOM 740 N N . GLY A 1 101 ? 26.618 38.392 -12.878 1.00 86.69 101 GLY A N 1
ATOM 741 C CA . GLY A 1 101 ? 26.527 38.940 -14.226 1.00 86.69 101 GLY A CA 1
ATOM 742 C C . GLY A 1 101 ? 25.205 39.663 -14.486 1.00 86.69 101 GLY A C 1
ATOM 743 O O . GLY A 1 101 ? 25.205 40.689 -15.171 1.00 86.69 101 GLY A O 1
ATOM 744 N N . TRP A 1 102 ? 24.101 39.202 -13.885 1.00 92.81 102 TRP A N 1
ATOM 745 C CA . TRP A 1 102 ? 22.781 39.830 -14.029 1.00 92.81 102 TRP A CA 1
ATOM 746 C C . TRP A 1 102 ? 22.800 41.293 -13.576 1.00 92.81 102 TRP A C 1
ATOM 748 O O . TRP A 1 102 ? 22.250 42.148 -14.265 1.00 92.81 102 TRP A O 1
ATOM 758 N N . GLN A 1 103 ? 23.535 41.602 -12.501 1.00 88.31 103 GLN A N 1
ATOM 759 C CA . GLN A 1 103 ? 23.667 42.947 -11.927 1.00 88.31 103 GLN A CA 1
ATOM 760 C C . GLN A 1 103 ? 24.112 44.009 -12.943 1.00 88.31 103 GLN A C 1
ATOM 762 O O . GLN A 1 103 ? 23.796 45.184 -12.781 1.00 88.31 103 GLN A O 1
ATOM 767 N N . SER A 1 104 ? 24.870 43.625 -13.975 1.00 86.19 104 SER A N 1
ATOM 768 C CA . SER A 1 104 ? 25.344 44.569 -14.994 1.00 86.19 104 SER A CA 1
ATOM 769 C C . SER A 1 104 ? 24.208 45.119 -15.862 1.00 86.19 104 SER A C 1
ATOM 771 O O . SER A 1 104 ? 24.233 46.293 -16.223 1.00 86.19 104 SER A O 1
ATOM 773 N N . ALA A 1 105 ? 23.191 44.303 -16.149 1.00 90.12 105 ALA A N 1
ATOM 774 C CA . ALA A 1 105 ? 22.031 44.694 -16.945 1.00 90.12 105 ALA A CA 1
ATOM 775 C C . ALA A 1 105 ? 20.964 45.428 -16.114 1.00 90.12 105 ALA A C 1
ATOM 777 O O . ALA A 1 105 ? 20.158 46.167 -16.679 1.00 90.12 105 ALA A O 1
ATOM 778 N N . LEU A 1 106 ? 20.964 45.235 -14.792 1.00 91.50 106 LEU A N 1
ATOM 779 C CA . LEU A 1 106 ? 19.961 45.768 -13.872 1.00 91.50 106 LEU A CA 1
ATOM 780 C C . LEU A 1 106 ? 20.202 47.241 -13.517 1.00 91.50 106 LEU A C 1
ATOM 782 O O . LEU A 1 106 ? 21.336 47.673 -13.300 1.00 91.50 106 LEU A O 1
ATOM 786 N N . THR A 1 107 ? 19.124 48.020 -13.418 1.00 90.25 107 THR A N 1
ATOM 787 C CA . THR A 1 107 ? 19.156 49.356 -12.805 1.00 90.25 107 THR A CA 1
ATOM 788 C C . THR A 1 107 ? 19.475 49.274 -11.310 1.00 90.25 107 THR A C 1
ATOM 790 O O . THR A 1 107 ? 19.360 48.219 -10.695 1.00 90.25 107 THR A O 1
ATOM 793 N N . ALA A 1 108 ? 19.845 50.407 -10.703 1.00 85.75 108 ALA A N 1
ATOM 794 C CA . ALA A 1 108 ? 20.140 50.471 -9.268 1.00 85.75 108 ALA A CA 1
ATOM 795 C C . ALA A 1 108 ? 18.939 50.100 -8.376 1.00 85.75 108 ALA A C 1
ATOM 797 O O . ALA A 1 108 ? 19.149 49.513 -7.321 1.00 85.75 108 ALA A O 1
ATOM 798 N N . ASP A 1 109 ? 17.725 50.406 -8.838 1.00 87.00 109 ASP A N 1
ATOM 799 C CA . ASP A 1 109 ? 16.457 50.136 -8.149 1.00 87.00 109 ASP A CA 1
ATOM 800 C C . ASP A 1 109 ? 15.679 49.022 -8.883 1.00 87.00 109 ASP A C 1
ATOM 802 O O . ASP A 1 109 ? 14.482 49.141 -9.118 1.00 87.00 109 ASP A O 1
ATOM 806 N N . ALA A 1 110 ? 16.382 48.009 -9.411 1.00 90.00 110 ALA A N 1
ATOM 807 C CA . ALA A 1 110 ? 15.724 46.920 -10.131 1.00 90.00 110 ALA A CA 1
ATOM 808 C C . ALA A 1 110 ? 15.125 45.881 -9.178 1.00 90.00 110 ALA A C 1
ATOM 810 O O . ALA A 1 110 ? 15.804 45.436 -8.252 1.00 90.00 110 ALA A O 1
ATOM 811 N N . ASP A 1 111 ? 13.922 45.409 -9.506 1.00 92.50 111 ASP A N 1
ATOM 812 C CA . ASP A 1 111 ? 13.238 44.359 -8.748 1.00 92.50 111 ASP A CA 1
ATOM 813 C C . ASP A 1 111 ? 13.226 43.024 -9.488 1.00 92.50 111 ASP A C 1
ATOM 815 O O . ASP A 1 111 ? 13.011 42.955 -10.704 1.00 92.50 111 ASP A O 1
ATOM 819 N N . LEU A 1 112 ? 13.383 41.934 -8.740 1.00 93.44 112 LEU A N 1
ATOM 820 C CA . LEU A 1 112 ? 13.195 40.576 -9.239 1.00 93.44 112 LEU A CA 1
ATOM 821 C C . LEU A 1 112 ? 12.004 39.923 -8.541 1.00 93.44 112 LEU A C 1
ATOM 823 O O . LEU A 1 112 ? 11.968 39.805 -7.321 1.00 93.44 112 LEU A O 1
ATOM 827 N N . LEU A 1 113 ? 11.036 39.468 -9.327 1.00 91.94 113 LEU A N 1
ATOM 828 C CA . LEU A 1 113 ? 9.794 38.876 -8.852 1.00 91.94 113 LEU A CA 1
ATOM 829 C C . LEU A 1 113 ? 9.729 37.424 -9.323 1.00 91.94 113 LEU A C 1
ATOM 831 O O . LEU A 1 113 ? 9.597 37.161 -10.520 1.00 91.94 113 LEU A O 1
ATOM 835 N N . PHE A 1 114 ? 9.829 36.485 -8.385 1.00 89.88 114 PHE A N 1
ATOM 836 C CA . PHE A 1 114 ? 9.792 35.053 -8.660 1.00 89.88 114 PHE A CA 1
ATOM 837 C C . PHE A 1 114 ? 8.423 34.469 -8.301 1.00 89.88 114 PHE A C 1
ATOM 839 O O . PHE A 1 114 ? 8.081 34.335 -7.127 1.00 89.88 114 PHE A O 1
ATOM 846 N N . TYR A 1 115 ? 7.659 34.099 -9.326 1.00 84.94 115 TYR A N 1
ATOM 847 C CA . TYR A 1 115 ? 6.355 33.451 -9.216 1.00 84.94 115 TYR A CA 1
ATOM 848 C C . TYR A 1 115 ? 6.542 31.936 -9.275 1.00 84.94 115 TYR A C 1
ATOM 850 O O . TYR A 1 115 ? 6.558 31.355 -10.361 1.00 84.94 115 TYR A O 1
ATOM 858 N N . GLY A 1 116 ? 6.707 31.322 -8.105 1.00 78.00 116 GLY A N 1
ATOM 859 C CA . GLY A 1 116 ? 6.775 29.877 -7.917 1.00 78.00 116 GLY A CA 1
ATOM 860 C C . GLY A 1 116 ? 6.357 29.505 -6.496 1.00 78.00 116 GLY A C 1
ATOM 861 O O . GLY A 1 116 ? 6.634 30.254 -5.558 1.00 78.00 116 GLY A O 1
ATOM 862 N N . CYS A 1 117 ? 5.702 28.354 -6.344 1.00 74.19 117 CYS A N 1
ATOM 863 C CA . CYS A 1 117 ? 5.117 27.927 -5.073 1.00 74.19 117 CYS A CA 1
ATOM 864 C C . CYS A 1 117 ? 6.166 27.770 -3.959 1.00 74.19 117 CYS A C 1
ATOM 866 O O . CYS A 1 117 ? 7.221 27.176 -4.169 1.00 74.19 117 CYS A O 1
ATOM 868 N N . ASN A 1 118 ? 5.842 28.238 -2.755 1.00 73.00 118 ASN A N 1
ATOM 869 C CA . ASN A 1 118 ? 6.543 28.010 -1.489 1.00 73.00 118 ASN A CA 1
ATOM 870 C C . ASN A 1 118 ? 8.021 28.436 -1.453 1.00 73.00 118 ASN A C 1
ATOM 872 O O . ASN A 1 118 ? 8.735 28.094 -0.509 1.00 73.00 118 ASN A O 1
ATOM 876 N N . VAL A 1 119 ? 8.514 29.194 -2.434 1.00 82.75 119 VAL A N 1
ATOM 877 C CA . VAL A 1 119 ? 9.947 29.504 -2.579 1.00 82.75 119 VAL A CA 1
ATOM 878 C C . VAL A 1 119 ? 10.508 30.182 -1.328 1.00 82.75 119 VAL A C 1
ATOM 880 O O . VAL A 1 119 ? 11.608 29.858 -0.872 1.00 82.75 119 VAL A O 1
ATOM 883 N N . ALA A 1 120 ? 9.740 31.091 -0.732 1.00 86.31 120 ALA A N 1
ATOM 884 C CA . ALA A 1 120 ? 10.093 31.811 0.483 1.00 86.31 120 ALA A CA 1
ATOM 885 C C . ALA A 1 120 ? 9.539 31.173 1.772 1.00 86.31 120 ALA A C 1
ATOM 887 O O . ALA A 1 120 ? 9.693 31.752 2.853 1.00 86.31 120 ALA A O 1
ATOM 888 N N . GLN A 1 121 ? 8.953 29.974 1.702 1.00 78.88 121 GLN A N 1
ATOM 889 C CA . GLN A 1 121 ? 8.307 29.334 2.844 1.00 78.88 121 GLN A CA 1
ATOM 890 C C . GLN A 1 121 ? 9.297 29.047 3.987 1.00 78.88 121 GLN A C 1
ATOM 892 O O . GLN A 1 121 ? 10.386 28.488 3.820 1.00 78.88 121 GLN A O 1
ATOM 897 N N . GLY A 1 122 ? 8.902 29.421 5.205 1.00 75.00 122 GLY A N 1
ATOM 898 C CA . GLY A 1 122 ? 9.656 29.115 6.420 1.00 75.00 122 GLY A CA 1
ATOM 899 C C . GLY A 1 122 ? 11.061 29.737 6.487 1.00 75.00 122 GLY A C 1
ATOM 900 O O . GLY A 1 122 ? 11.424 30.662 5.765 1.00 75.00 122 GLY A O 1
ATOM 901 N N . ALA A 1 123 ? 11.876 29.264 7.436 1.00 82.00 123 ALA A N 1
ATOM 902 C CA . ALA A 1 123 ? 13.222 29.810 7.647 1.00 82.00 123 ALA A CA 1
ATOM 903 C C . ALA A 1 123 ? 14.195 29.466 6.505 1.00 82.00 123 ALA A C 1
ATOM 905 O O . ALA A 1 123 ? 15.097 30.253 6.220 1.00 82.00 123 ALA A O 1
ATOM 906 N N . VAL A 1 124 ? 14.009 28.307 5.866 1.00 83.06 124 VAL A N 1
ATOM 907 C CA . VAL A 1 124 ? 14.836 27.838 4.745 1.00 83.06 124 VAL A CA 1
ATOM 908 C C . VAL A 1 124 ? 14.579 28.694 3.505 1.00 83.06 124 VAL A C 1
ATOM 910 O O . VAL A 1 124 ? 15.533 29.254 2.964 1.00 83.06 124 VAL A O 1
ATOM 913 N N . GLY A 1 125 ? 13.311 28.885 3.123 1.00 85.31 125 GLY A N 1
ATOM 914 C CA . GLY A 1 125 ? 12.932 29.691 1.963 1.00 85.31 125 GLY A CA 1
ATOM 915 C C . GLY A 1 125 ? 13.383 31.143 2.065 1.00 85.31 125 GLY A C 1
ATOM 916 O O . GLY A 1 125 ? 14.071 31.657 1.183 1.00 85.31 125 GLY A O 1
ATOM 917 N N . ARG A 1 126 ? 13.119 31.790 3.205 1.00 90.19 126 ARG A N 1
ATOM 918 C CA . ARG A 1 126 ? 13.579 33.168 3.443 1.00 90.19 126 ARG A CA 1
ATOM 919 C C . ARG A 1 126 ? 15.099 33.318 3.403 1.00 90.19 126 ARG A C 1
ATOM 921 O O . ARG A 1 126 ? 15.598 34.329 2.916 1.00 90.19 126 ARG A O 1
ATOM 928 N N . ASN A 1 127 ? 15.850 32.333 3.905 1.00 88.12 127 ASN A N 1
ATOM 929 C CA . ASN A 1 127 ? 17.313 32.364 3.836 1.00 88.12 127 ASN A CA 1
ATOM 930 C C . ASN A 1 127 ? 17.794 32.282 2.382 1.00 88.12 127 ASN A C 1
ATOM 932 O O . ASN A 1 127 ? 18.642 33.076 1.981 1.00 88.12 127 ASN A O 1
ATOM 936 N N . PHE A 1 128 ? 17.206 31.387 1.586 1.00 91.75 128 PHE A N 1
ATOM 937 C CA . PHE A 1 128 ? 17.503 31.281 0.161 1.00 91.75 128 PHE A CA 1
ATOM 938 C C . PHE A 1 128 ? 17.249 32.602 -0.581 1.00 91.75 128 PHE A C 1
ATOM 940 O O . PHE A 1 128 ? 18.159 33.109 -1.238 1.00 91.75 128 PHE A O 1
ATOM 947 N N . ILE A 1 129 ? 16.071 33.212 -0.411 1.00 94.06 129 ILE A N 1
ATOM 948 C CA . ILE A 1 129 ? 15.749 34.500 -1.046 1.00 94.06 129 ILE A CA 1
ATOM 949 C C . ILE A 1 129 ? 16.707 35.612 -0.591 1.00 94.06 129 ILE A C 1
ATOM 951 O O . ILE A 1 129 ? 17.176 36.400 -1.411 1.00 94.06 129 ILE A O 1
ATOM 955 N N . HIS A 1 130 ? 17.092 35.640 0.688 1.00 91.56 130 HIS A N 1
ATOM 956 C CA . HIS A 1 130 ? 18.073 36.603 1.191 1.00 91.56 130 HIS A CA 1
ATOM 957 C C . HIS A 1 130 ? 19.472 36.419 0.575 1.00 91.56 130 HIS A C 1
ATOM 959 O O . HIS A 1 130 ? 20.136 37.399 0.222 1.00 91.56 130 HIS A O 1
ATOM 965 N N . GLN A 1 131 ? 19.928 35.171 0.420 1.00 89.88 131 GLN A N 1
ATOM 966 C CA . GLN A 1 131 ? 21.194 34.858 -0.250 1.00 89.88 131 GLN A CA 1
ATOM 967 C C . GLN A 1 131 ? 21.162 35.273 -1.723 1.00 89.88 131 GLN A C 1
ATOM 969 O O . GLN A 1 131 ? 22.131 35.853 -2.212 1.00 89.88 131 GLN A O 1
ATOM 974 N N . LEU A 1 132 ? 20.046 35.014 -2.408 1.00 92.00 132 LEU A N 1
ATOM 975 C CA . LEU A 1 132 ? 19.850 35.361 -3.811 1.00 92.00 132 LEU A CA 1
ATOM 976 C C . LEU A 1 132 ? 19.854 36.883 -4.020 1.00 92.00 132 LEU A C 1
ATOM 978 O O . LEU A 1 132 ? 20.614 37.375 -4.852 1.00 92.00 132 LEU A O 1
ATOM 982 N N . SER A 1 133 ? 19.103 37.633 -3.206 1.00 93.12 133 SER A N 1
ATOM 983 C CA . SER A 1 133 ? 19.112 39.105 -3.217 1.00 93.12 133 SER A CA 1
ATOM 984 C C . SER A 1 133 ? 20.507 39.675 -2.961 1.00 93.12 133 SER A C 1
ATOM 986 O O . SER A 1 133 ? 20.967 40.555 -3.686 1.00 93.12 133 SER A O 1
ATOM 988 N N . THR A 1 134 ? 21.239 39.122 -1.988 1.00 90.62 134 THR A N 1
ATOM 989 C CA . THR A 1 134 ? 22.613 39.558 -1.687 1.00 90.62 134 THR A CA 1
ATOM 990 C C . THR A 1 134 ? 23.555 39.330 -2.870 1.00 90.62 134 THR A C 1
ATOM 992 O O . THR A 1 134 ? 24.426 40.159 -3.139 1.00 90.62 134 THR A O 1
ATOM 995 N N . LEU A 1 135 ? 23.394 38.204 -3.568 1.00 88.94 135 LEU A N 1
ATOM 996 C CA . LEU A 1 135 ? 24.247 37.815 -4.684 1.00 88.94 135 LEU A CA 1
ATOM 997 C C . LEU A 1 135 ? 23.982 38.659 -5.934 1.00 88.94 135 LEU A C 1
ATOM 999 O O . LEU A 1 135 ? 24.929 39.121 -6.562 1.00 88.94 135 LEU A O 1
ATOM 1003 N N . ILE A 1 136 ? 22.710 38.892 -6.262 1.00 89.88 136 ILE A N 1
ATOM 1004 C CA . ILE A 1 136 ? 22.292 39.695 -7.423 1.00 89.88 136 ILE A CA 1
ATOM 1005 C C . ILE A 1 136 ? 22.436 41.199 -7.135 1.00 89.88 136 ILE A C 1
ATOM 1007 O O . ILE A 1 136 ? 22.652 41.989 -8.052 1.00 89.88 136 ILE A O 1
ATOM 1011 N N . ARG A 1 137 ? 22.405 41.585 -5.851 1.00 89.00 137 ARG A N 1
ATOM 1012 C CA . ARG A 1 137 ? 22.418 42.969 -5.345 1.00 89.00 137 ARG A CA 1
ATOM 1013 C C . ARG A 1 137 ? 21.213 43.779 -5.823 1.00 89.00 137 ARG A C 1
ATOM 1015 O O . ARG A 1 137 ? 21.361 44.933 -6.217 1.00 89.00 137 ARG A O 1
ATOM 1022 N N . ALA A 1 138 ? 20.054 43.143 -5.768 1.00 90.94 138 ALA A N 1
ATOM 1023 C CA . ALA A 1 138 ? 18.767 43.699 -6.146 1.00 90.94 138 ALA A CA 1
ATOM 1024 C C . ALA A 1 138 ? 17.697 43.248 -5.147 1.00 90.94 138 ALA A C 1
ATOM 1026 O O . ALA A 1 138 ? 17.893 42.262 -4.415 1.00 90.94 138 ALA A O 1
ATOM 1027 N N . ASP A 1 139 ? 16.580 43.964 -5.131 1.00 93.62 139 ASP A N 1
ATOM 1028 C CA . ASP A 1 139 ? 15.444 43.630 -4.287 1.00 93.62 139 ASP A CA 1
ATOM 1029 C C . ASP A 1 139 ? 14.671 42.461 -4.926 1.00 93.62 139 ASP A C 1
ATOM 1031 O O . ASP A 1 139 ? 14.538 42.356 -6.147 1.00 93.62 139 ASP A O 1
ATOM 1035 N N . VAL A 1 140 ? 14.270 41.489 -4.103 1.00 94.12 140 VAL A N 1
ATOM 1036 C CA . VAL A 1 140 ? 13.714 40.204 -4.552 1.00 94.12 140 VAL A CA 1
ATOM 1037 C C . VAL A 1 140 ? 12.414 39.939 -3.820 1.00 94.12 140 VAL A C 1
ATOM 1039 O O . VAL A 1 140 ? 12.392 39.964 -2.591 1.00 94.12 140 VAL A O 1
ATOM 1042 N N . ALA A 1 141 ? 11.361 39.616 -4.562 1.00 91.56 141 ALA A N 1
ATOM 1043 C CA . ALA A 1 141 ? 10.093 39.137 -4.036 1.00 91.56 141 ALA A CA 1
ATOM 1044 C C . ALA A 1 141 ? 9.822 37.698 -4.492 1.00 91.56 141 ALA A C 1
ATOM 1046 O O . ALA A 1 141 ? 10.088 37.343 -5.643 1.00 91.56 141 ALA A O 1
ATOM 1047 N N . ALA A 1 142 ? 9.292 36.873 -3.593 1.00 88.06 142 ALA A N 1
ATOM 1048 C CA . ALA A 1 142 ? 8.892 35.498 -3.869 1.00 88.06 142 ALA A CA 1
ATOM 1049 C C . ALA A 1 142 ? 7.728 35.082 -2.959 1.00 88.06 142 ALA A C 1
ATOM 1051 O O . ALA A 1 142 ? 7.560 35.641 -1.873 1.00 88.06 142 ALA A O 1
ATOM 1052 N N . SER A 1 143 ? 6.950 34.096 -3.400 1.00 82.19 143 SER A N 1
ATOM 1053 C CA . SER A 1 143 ? 5.804 33.595 -2.638 1.00 82.19 143 SER A CA 1
ATOM 1054 C C . SER A 1 143 ? 6.236 32.640 -1.523 1.00 82.19 143 SER A C 1
ATOM 1056 O O . SER A 1 143 ? 7.208 31.888 -1.680 1.00 82.19 143 SER A O 1
ATOM 1058 N N . ASP A 1 144 ? 5.559 32.696 -0.375 1.00 75.25 144 ASP A N 1
ATOM 1059 C CA . ASP A 1 144 ? 5.772 31.790 0.763 1.00 75.25 144 ASP A CA 1
ATOM 1060 C C . ASP A 1 144 ? 4.681 30.711 0.926 1.00 75.25 144 ASP A C 1
ATOM 1062 O O . ASP A 1 144 ? 4.790 29.859 1.820 1.00 75.25 144 ASP A O 1
ATOM 1066 N N . ASP A 1 145 ? 3.731 30.678 -0.011 1.00 63.19 145 ASP A N 1
ATOM 1067 C CA . ASP A 1 145 ? 2.638 29.717 -0.151 1.00 63.19 145 ASP A CA 1
ATOM 1068 C C . ASP A 1 145 ? 2.440 29.272 -1.623 1.00 63.19 145 ASP A C 1
ATOM 1070 O O . ASP A 1 145 ? 3.352 29.339 -2.452 1.00 63.19 145 ASP A O 1
ATOM 1074 N N . VAL A 1 146 ? 1.286 28.690 -1.957 1.00 62.09 146 VAL A N 1
ATOM 1075 C CA . VAL A 1 146 ? 1.016 28.201 -3.316 1.00 62.09 146 VAL A CA 1
ATOM 1076 C C . VAL A 1 146 ? 0.617 29.375 -4.211 1.00 62.09 146 VAL A C 1
ATOM 1078 O O . VAL A 1 146 ? -0.478 29.906 -4.084 1.00 62.09 146 VAL A O 1
ATOM 1081 N N . THR A 1 147 ? 1.448 29.729 -5.192 1.00 55.84 147 THR A N 1
ATOM 1082 C CA . THR A 1 147 ? 1.157 30.839 -6.113 1.00 55.84 147 THR A CA 1
ATOM 1083 C C . THR A 1 147 ? 0.279 30.384 -7.286 1.00 55.84 147 THR A C 1
ATOM 1085 O O . THR A 1 147 ? 0.630 29.438 -7.994 1.00 55.84 147 THR A O 1
ATOM 1088 N N . GLY A 1 148 ? -0.843 31.054 -7.556 1.00 58.53 148 GLY A N 1
ATOM 1089 C CA . GLY A 1 148 ? -1.685 30.765 -8.720 1.00 58.53 148 GLY A CA 1
ATOM 1090 C C . GLY A 1 148 ? -3.144 31.211 -8.591 1.00 58.53 148 GLY A C 1
ATOM 1091 O O . GLY A 1 148 ? -3.506 32.051 -7.777 1.00 58.53 148 GLY A O 1
ATOM 1092 N N . ASN A 1 149 ? -4.012 30.672 -9.449 1.00 53.09 149 ASN A N 1
ATOM 1093 C CA . ASN A 1 149 ? -5.446 30.972 -9.436 1.00 53.09 149 ASN A CA 1
ATOM 1094 C C . ASN A 1 149 ? -6.210 30.038 -8.471 1.00 53.09 149 ASN A C 1
ATOM 1096 O O . ASN A 1 149 ? -6.107 28.823 -8.616 1.00 53.09 149 ASN A O 1
ATOM 1100 N N . GLN A 1 150 ? -7.054 30.583 -7.583 1.00 52.31 150 GLN A N 1
ATOM 1101 C CA . GLN A 1 150 ? -7.898 29.816 -6.640 1.00 52.31 150 GLN A CA 1
ATOM 1102 C C . GLN A 1 150 ? -8.837 28.803 -7.296 1.00 52.31 150 GLN A C 1
ATOM 1104 O O . GLN A 1 150 ? -9.081 27.729 -6.748 1.00 52.31 150 GLN A O 1
ATOM 1109 N N . ALA A 1 151 ? -9.363 29.108 -8.482 1.00 43.84 151 ALA A N 1
ATOM 1110 C CA . ALA A 1 151 ? -10.197 28.186 -9.248 1.00 43.84 151 ALA A CA 1
ATOM 1111 C C . ALA A 1 151 ? -9.396 27.026 -9.874 1.00 43.84 151 ALA A C 1
ATOM 1113 O O . ALA A 1 151 ? -9.996 26.060 -10.345 1.00 43.84 151 ALA A O 1
ATOM 1114 N N . PHE A 1 152 ? -8.064 27.125 -9.876 1.00 44.19 152 PHE A N 1
ATOM 1115 C CA . PHE A 1 152 ? -7.118 26.185 -10.473 1.00 44.19 152 PHE A CA 1
ATOM 1116 C C . PHE A 1 152 ? -5.920 25.967 -9.540 1.00 44.19 152 PHE A C 1
ATOM 1118 O O . PHE A 1 152 ? -4.778 26.120 -9.950 1.00 44.19 152 PHE A O 1
ATOM 1125 N N . GLY A 1 153 ? -6.158 25.652 -8.268 1.00 44.62 153 GLY A N 1
ATOM 1126 C CA . GLY A 1 153 ? -5.122 25.068 -7.414 1.00 44.62 153 GLY A CA 1
ATOM 1127 C C . GLY A 1 153 ? -4.100 26.002 -6.751 1.00 44.62 153 GLY A C 1
ATOM 1128 O O . GLY A 1 153 ? -3.337 25.503 -5.934 1.00 44.62 153 GLY A O 1
ATOM 1129 N N . GLY A 1 154 ? -4.061 27.300 -7.070 1.00 49.91 154 GLY A N 1
ATOM 1130 C CA . GLY A 1 154 ? -3.205 28.282 -6.378 1.00 49.91 154 GLY A CA 1
ATOM 1131 C C . GLY A 1 154 ? -3.943 29.064 -5.288 1.00 49.91 154 GLY A C 1
ATOM 1132 O O . GLY A 1 154 ? -5.167 29.021 -5.250 1.00 49.91 154 GLY A O 1
ATOM 1133 N N . ASP A 1 155 ? -3.237 29.774 -4.407 1.00 54.44 155 ASP A N 1
ATOM 1134 C CA . ASP A 1 155 ? -3.853 30.668 -3.413 1.00 54.44 155 ASP A CA 1
ATOM 1135 C C . ASP A 1 155 ? -4.056 32.066 -4.001 1.00 54.44 155 ASP A C 1
ATOM 1137 O O . ASP A 1 155 ? -5.181 32.491 -4.259 1.00 54.44 155 ASP A O 1
ATOM 1141 N N . ASP A 1 156 ? -2.979 32.767 -4.326 1.00 61.94 156 ASP A N 1
ATOM 1142 C CA . ASP A 1 156 ? -3.047 33.992 -5.107 1.00 61.94 156 ASP A CA 1
ATOM 1143 C C . ASP A 1 156 ? -1.739 34.225 -5.886 1.00 61.94 156 ASP A C 1
ATOM 1145 O O . ASP A 1 156 ? -0.876 33.358 -5.991 1.00 61.94 156 ASP A O 1
ATOM 1149 N N . TRP A 1 157 ? -1.622 35.378 -6.540 1.00 70.62 157 TRP A N 1
ATOM 1150 C CA . TRP A 1 157 ? -0.392 35.787 -7.233 1.00 70.62 157 TRP A CA 1
ATOM 1151 C C . TRP A 1 157 ? 0.429 36.779 -6.397 1.00 70.62 157 TRP A C 1
ATOM 1153 O O . TRP A 1 157 ? 1.239 37.537 -6.945 1.00 70.62 157 TRP A O 1
ATOM 1163 N N . LEU A 1 158 ? 0.163 36.840 -5.092 1.00 75.44 158 LEU A N 1
ATOM 1164 C CA . LEU A 1 158 ? 0.897 37.673 -4.161 1.00 75.44 158 LEU A CA 1
ATOM 1165 C C . LEU A 1 158 ? 2.290 37.062 -3.936 1.00 75.44 158 LEU A C 1
ATOM 1167 O O . LEU A 1 158 ? 2.568 35.900 -4.226 1.00 75.44 158 LEU A O 1
ATOM 1171 N N . LEU A 1 159 ? 3.226 37.940 -3.584 1.00 82.88 159 LEU A N 1
ATOM 1172 C CA . LEU A 1 159 ? 4.581 37.572 -3.205 1.00 82.88 159 LEU A CA 1
ATOM 1173 C C . LEU A 1 159 ? 4.758 38.087 -1.780 1.00 82.88 159 LEU A C 1
ATOM 1175 O O . LEU A 1 159 ? 5.013 39.274 -1.563 1.00 82.88 159 LEU A O 1
ATOM 1179 N N . GLU A 1 160 ? 4.526 37.209 -0.812 1.00 83.38 160 GLU A N 1
ATOM 1180 C CA . GLU A 1 160 ? 4.377 37.540 0.610 1.00 83.38 160 GLU A CA 1
ATOM 1181 C C . GLU A 1 160 ? 5.714 37.942 1.235 1.00 83.38 160 GLU A C 1
ATOM 1183 O O . GLU A 1 160 ? 5.761 38.687 2.222 1.00 83.38 160 GLU A O 1
ATOM 1188 N N . TYR A 1 161 ? 6.819 37.461 0.659 1.00 88.25 161 TYR A N 1
ATOM 1189 C CA . TYR A 1 161 ? 8.159 37.729 1.144 1.00 88.25 161 TYR A CA 1
ATOM 1190 C C . TYR A 1 161 ? 8.965 38.571 0.159 1.00 88.25 161 TYR A C 1
ATOM 1192 O O . TYR A 1 161 ? 9.138 38.208 -1.002 1.00 88.25 161 TYR A O 1
ATOM 1200 N N . GLN A 1 162 ? 9.541 39.663 0.664 1.00 92.62 162 GLN A N 1
ATOM 1201 C CA . GLN A 1 162 ? 10.408 40.550 -0.104 1.00 92.62 162 GLN A CA 1
ATOM 1202 C C . GLN A 1 162 ? 11.674 40.935 0.669 1.00 92.62 162 GLN A C 1
ATOM 1204 O O . GLN A 1 162 ? 11.658 41.117 1.892 1.00 92.62 162 GLN A O 1
ATOM 1209 N N . THR A 1 163 ? 12.776 41.101 -0.053 1.00 87.44 163 THR A N 1
ATOM 1210 C CA . THR A 1 163 ? 14.020 41.691 0.439 1.00 87.44 163 THR A CA 1
ATOM 1211 C C . THR A 1 163 ? 14.116 43.106 -0.112 1.00 87.44 163 THR A C 1
ATOM 1213 O O . THR A 1 163 ? 14.371 43.262 -1.297 1.00 87.44 163 THR A O 1
ATOM 1216 N N . GLY A 1 164 ? 13.898 44.113 0.736 1.00 88.50 164 GLY A N 1
ATOM 1217 C CA . GLY A 1 164 ? 13.933 45.520 0.322 1.00 88.50 164 GLY A CA 1
ATOM 1218 C C . GLY A 1 164 ? 12.565 46.086 -0.065 1.00 88.50 164 GLY A C 1
ATOM 1219 O O . GLY A 1 164 ? 11.532 45.620 0.435 1.00 88.50 164 GLY A O 1
ATOM 1220 N N . ALA A 1 165 ? 12.574 47.156 -0.855 1.00 87.88 165 ALA A N 1
ATOM 1221 C CA . ALA A 1 165 ? 11.361 47.767 -1.383 1.00 87.88 165 ALA A CA 1
ATOM 1222 C C . ALA A 1 165 ? 11.099 47.193 -2.781 1.00 87.88 165 ALA A C 1
ATOM 1224 O O . ALA A 1 165 ? 12.037 46.872 -3.485 1.00 87.88 165 ALA A O 1
ATOM 1225 N N . ILE A 1 166 ? 9.831 46.980 -3.132 1.00 87.50 166 ILE A N 1
ATOM 1226 C CA . ILE A 1 166 ? 9.453 46.467 -4.452 1.00 87.50 166 ILE A CA 1
ATOM 1227 C C . ILE A 1 166 ? 8.569 47.529 -5.091 1.00 87.50 166 ILE A C 1
ATOM 1229 O O . ILE A 1 166 ? 7.398 47.684 -4.727 1.00 87.50 166 ILE A O 1
ATOM 1233 N N . GLU A 1 167 ? 9.146 48.313 -5.995 1.00 83.44 167 GLU A N 1
ATOM 1234 C CA . GLU A 1 167 ? 8.452 49.366 -6.737 1.00 83.44 167 GLU A CA 1
ATOM 1235 C C . GLU A 1 167 ? 7.739 48.820 -7.980 1.00 83.44 167 GLU A C 1
ATOM 1237 O O . GLU A 1 167 ? 6.778 49.420 -8.479 1.00 83.44 167 GLU A O 1
ATOM 1242 N N . THR A 1 168 ? 8.189 47.669 -8.472 1.00 82.81 168 THR A N 1
ATOM 1243 C CA . THR A 1 168 ? 7.620 46.973 -9.617 1.00 82.81 168 THR A CA 1
ATOM 1244 C C . THR A 1 168 ? 6.235 46.439 -9.291 1.00 82.81 168 THR A C 1
ATOM 1246 O O . THR A 1 168 ? 6.012 45.716 -8.320 1.00 82.81 168 THR A O 1
ATOM 1249 N N . GLN A 1 169 ? 5.278 46.757 -10.161 1.00 78.00 169 GLN A N 1
ATOM 1250 C CA . GLN A 1 169 ? 3.920 46.257 -10.033 1.00 78.00 169 GLN A CA 1
ATOM 1251 C C . GLN A 1 169 ? 3.897 44.729 -10.176 1.00 78.00 169 GLN A C 1
ATOM 1253 O O . GLN A 1 169 ? 4.171 44.191 -11.249 1.00 78.00 169 GLN A O 1
ATOM 1258 N N . SER A 1 170 ? 3.521 44.031 -9.104 1.00 71.81 170 SER A N 1
ATOM 1259 C CA . SER A 1 170 ? 3.256 42.597 -9.157 1.00 71.81 170 SER A CA 1
ATOM 1260 C C . SER A 1 170 ? 1.970 42.305 -9.935 1.00 71.81 170 SER A C 1
ATOM 1262 O O . SER A 1 170 ? 1.026 43.107 -9.982 1.00 71.81 170 SER A O 1
ATOM 1264 N N . PHE A 1 171 ? 1.913 41.126 -10.552 1.00 70.19 171 PHE A N 1
ATOM 1265 C CA . PHE A 1 171 ? 0.672 40.617 -11.118 1.00 70.19 171 PHE A CA 1
ATOM 1266 C C . PHE A 1 171 ? -0.307 40.330 -9.977 1.00 70.19 171 PHE A C 1
ATOM 1268 O O . PHE A 1 171 ? -0.100 39.414 -9.198 1.00 70.19 171 PHE A O 1
ATOM 1275 N N . THR A 1 172 ? -1.374 41.122 -9.866 1.00 56.03 172 THR A N 1
ATOM 1276 C CA . THR A 1 172 ? -2.409 40.945 -8.839 1.00 56.03 172 THR A CA 1
ATOM 1277 C C . THR A 1 172 ? -3.763 40.662 -9.493 1.00 56.03 172 THR A C 1
ATOM 1279 O O . THR A 1 172 ? -4.160 41.325 -10.454 1.00 56.03 172 THR A O 1
ATOM 1282 N N . GLY A 1 173 ? -4.484 39.668 -8.968 1.00 51.88 173 GLY A N 1
ATOM 1283 C CA . GLY A 1 173 ? -5.885 39.392 -9.298 1.00 51.88 173 GLY A CA 1
ATOM 1284 C C . GLY A 1 173 ? -6.154 38.230 -10.265 1.00 51.88 173 GLY A C 1
ATOM 1285 O O . GLY A 1 173 ? -5.378 37.926 -11.171 1.00 51.88 173 GLY A O 1
ATOM 1286 N N . ASP A 1 174 ? -7.345 37.650 -10.087 1.00 48.44 174 ASP A N 1
ATOM 1287 C CA . ASP A 1 174 ? -7.946 36.472 -10.740 1.00 48.44 174 ASP A CA 1
ATOM 1288 C C . ASP A 1 174 ? -8.292 36.665 -12.240 1.00 48.44 174 ASP A C 1
ATOM 1290 O O . ASP A 1 174 ? -9.264 36.153 -12.796 1.00 48.44 174 ASP A O 1
ATOM 1294 N N . ALA A 1 175 ? -7.525 37.504 -12.933 1.00 37.94 175 ALA A N 1
ATOM 1295 C CA . ALA A 1 175 ? -7.796 37.888 -14.308 1.00 37.94 175 ALA A CA 1
ATOM 1296 C C . ALA A 1 175 ? -7.326 36.795 -15.287 1.00 37.94 175 ALA A C 1
ATOM 1298 O O . ALA A 1 175 ? -6.265 36.903 -15.895 1.00 37.94 175 ALA A O 1
ATOM 1299 N N . GLY A 1 176 ? -8.122 35.733 -15.433 1.00 43.38 176 GLY A N 1
ATOM 1300 C CA . GLY A 1 176 ? -8.126 34.855 -16.612 1.00 43.38 176 GLY A CA 1
ATOM 1301 C C . GLY A 1 176 ? -6.913 33.941 -16.821 1.00 43.38 176 GLY A C 1
ATOM 1302 O O . GLY A 1 176 ? -6.765 33.402 -17.913 1.00 43.38 176 GLY A O 1
ATOM 1303 N N . LEU A 1 177 ? -6.056 33.763 -15.814 1.00 43.91 177 LEU A N 1
ATOM 1304 C CA . LEU A 1 177 ? -4.970 32.778 -15.828 1.00 43.91 177 LEU A CA 1
ATOM 1305 C C . LEU A 1 177 ? -5.557 31.400 -15.492 1.00 43.91 177 LEU A C 1
ATOM 1307 O O . LEU A 1 177 ? -6.033 31.208 -14.376 1.00 43.91 177 LEU A O 1
ATOM 1311 N N . LYS A 1 178 ? -5.598 30.488 -16.471 1.00 45.28 178 LYS A N 1
ATOM 1312 C CA . LYS A 1 178 ? -6.243 29.163 -16.380 1.00 45.28 178 LYS A CA 1
ATOM 1313 C C . LYS A 1 178 ? -5.257 28.031 -16.059 1.00 45.28 178 LYS A C 1
ATOM 1315 O O . LYS A 1 178 ? -5.355 26.962 -16.655 1.00 45.28 178 LYS A O 1
ATOM 1320 N N . THR A 1 179 ? -4.260 28.264 -15.212 1.00 45.25 179 THR A N 1
ATOM 1321 C CA . THR A 1 179 ? -3.187 27.277 -15.025 1.00 45.25 179 THR A CA 1
ATOM 1322 C C . THR A 1 179 ? -2.906 27.032 -13.547 1.00 45.25 179 THR A C 1
ATOM 1324 O O . THR A 1 179 ? -2.894 27.969 -12.745 1.00 45.25 179 THR A O 1
ATOM 1327 N N . THR A 1 180 ? -2.701 25.757 -13.208 1.00 43.16 180 THR A N 1
ATOM 1328 C CA . THR A 1 180 ? -1.904 25.325 -12.059 1.00 43.16 180 THR A CA 1
ATOM 1329 C C . THR A 1 180 ? -0.431 25.322 -12.473 1.00 43.16 180 THR A C 1
ATOM 1331 O O . THR A 1 180 ? -0.082 25.018 -13.619 1.00 43.16 180 THR A O 1
ATOM 1334 N N . LEU A 1 181 ? 0.464 25.592 -11.528 1.00 45.56 181 LEU A N 1
ATOM 1335 C CA . LEU A 1 181 ? 1.836 25.108 -11.609 1.00 45.56 181 LEU A CA 1
ATOM 1336 C C . LEU A 1 181 ? 1.790 23.611 -11.257 1.00 45.56 181 LEU A C 1
ATOM 1338 O O . LEU A 1 181 ? 1.934 23.303 -10.095 1.00 45.56 181 LEU A O 1
ATOM 1342 N N . GLY A 1 182 ? 1.521 22.697 -12.203 1.00 44.47 182 GLY A N 1
ATOM 1343 C CA . GLY A 1 182 ? 1.720 21.235 -12.054 1.00 44.47 182 GLY A CA 1
ATOM 1344 C C . GLY A 1 182 ? 3.087 20.789 -12.601 1.00 44.47 182 GLY A C 1
ATOM 1345 O O . GLY A 1 182 ? 3.502 21.302 -13.644 1.00 44.47 182 GLY A O 1
ATOM 1346 N N . ARG A 1 183 ? 3.823 19.888 -11.923 1.00 47.34 183 ARG A N 1
ATOM 1347 C CA . ARG A 1 183 ? 5.245 19.599 -12.220 1.00 47.34 183 ARG A CA 1
ATOM 1348 C C . ARG A 1 183 ? 5.432 18.338 -13.072 1.00 47.34 183 ARG A C 1
ATOM 1350 O O . ARG A 1 183 ? 5.266 17.214 -12.603 1.00 47.34 183 ARG A O 1
ATOM 1357 N N . LEU A 1 184 ? 5.933 18.529 -14.293 1.00 48.28 184 LEU A N 1
ATOM 1358 C CA . LEU A 1 184 ? 6.689 17.514 -15.034 1.00 48.28 184 LEU A CA 1
ATOM 1359 C C . LEU A 1 184 ? 8.173 17.862 -14.939 1.00 48.28 184 LEU A C 1
ATOM 1361 O O . LEU A 1 184 ? 8.604 18.874 -15.490 1.00 48.28 184 LEU A O 1
ATOM 1365 N N . SER A 1 185 ? 8.960 17.050 -14.232 1.00 52.53 185 SER A N 1
ATOM 1366 C CA . SER A 1 185 ? 10.405 17.274 -14.110 1.00 52.53 185 SER A CA 1
ATOM 1367 C C . SER A 1 185 ? 11.187 16.180 -14.825 1.00 52.53 185 SER A C 1
ATOM 1369 O O . SER A 1 185 ? 11.010 14.985 -14.565 1.00 52.53 185 SER A O 1
ATOM 1371 N N . PHE A 1 186 ? 12.067 16.617 -15.727 1.00 56.34 186 PHE A N 1
ATOM 1372 C CA . PHE A 1 186 ? 12.996 15.775 -16.466 1.00 56.34 186 PHE A CA 1
ATOM 1373 C C . PHE A 1 186 ? 14.417 16.152 -16.066 1.00 56.34 186 PHE A C 1
ATOM 1375 O O . PHE A 1 186 ? 14.946 17.181 -16.487 1.00 56.34 186 PHE A O 1
ATOM 1382 N N . THR A 1 187 ? 15.065 15.300 -15.282 1.00 57.56 187 THR A N 1
ATOM 1383 C CA . THR A 1 187 ? 16.522 15.346 -15.138 1.00 57.56 187 THR A CA 1
ATOM 1384 C C . THR A 1 187 ? 17.129 14.206 -15.945 1.00 57.56 187 THR A C 1
ATOM 1386 O O . THR A 1 187 ? 16.447 13.251 -16.317 1.00 57.56 187 THR A O 1
ATOM 1389 N N . SER A 1 188 ? 18.441 14.246 -16.188 1.00 57.91 188 SER A N 1
ATOM 1390 C CA . SER A 1 188 ? 19.144 13.191 -16.936 1.00 57.91 188 SER A CA 1
ATOM 1391 C C . SER A 1 188 ? 18.981 11.774 -16.350 1.00 57.91 188 SER A C 1
ATOM 1393 O O . SER A 1 188 ? 19.373 10.805 -16.993 1.00 57.91 188 SER A O 1
ATOM 1395 N N . ASN A 1 189 ? 18.453 11.637 -15.129 1.00 74.31 189 ASN A N 1
ATOM 1396 C CA . ASN A 1 189 ? 18.311 10.379 -14.400 1.00 74.31 189 ASN A CA 1
ATOM 1397 C C . ASN A 1 189 ? 16.910 10.116 -13.813 1.00 74.31 189 ASN A C 1
ATOM 1399 O O . ASN A 1 189 ? 16.694 9.007 -13.325 1.00 74.31 189 ASN A O 1
ATOM 1403 N N . LYS A 1 190 ? 15.966 11.062 -13.849 1.00 79.12 190 LYS A N 1
ATOM 1404 C CA . LYS A 1 190 ? 14.641 10.906 -13.232 1.00 79.12 190 LYS A CA 1
ATOM 1405 C C . LYS A 1 190 ? 13.552 11.471 -14.135 1.00 79.12 190 LYS A C 1
ATOM 1407 O O . LYS A 1 190 ? 13.670 12.589 -14.634 1.00 79.12 190 LYS A O 1
ATOM 1412 N N . LEU A 1 191 ? 12.501 10.680 -14.312 1.00 81.88 191 LEU A N 1
ATOM 1413 C CA . LEU A 1 191 ? 11.242 11.099 -14.907 1.00 81.88 191 LEU A CA 1
ATOM 1414 C C . LEU A 1 191 ? 10.204 11.178 -13.792 1.00 81.88 191 LEU A C 1
ATOM 1416 O O . LEU A 1 191 ? 9.873 10.143 -13.221 1.00 81.88 191 LEU A O 1
ATOM 1420 N N . LEU A 1 192 ? 9.725 12.381 -13.479 1.00 78.69 192 LEU A N 1
ATOM 1421 C CA . LEU A 1 192 ? 8.757 12.612 -12.409 1.00 78.69 192 LEU A CA 1
ATOM 1422 C C . LEU A 1 192 ? 7.484 13.256 -12.955 1.00 78.69 192 LEU A C 1
ATOM 1424 O O . LEU A 1 192 ? 7.544 14.308 -13.596 1.00 78.69 192 LEU A O 1
ATOM 1428 N N . PHE A 1 193 ? 6.355 12.636 -12.625 1.00 75.12 193 PHE A N 1
ATOM 1429 C CA . PHE A 1 193 ? 5.015 13.192 -12.755 1.00 75.12 193 PHE A CA 1
ATOM 1430 C C . PHE A 1 193 ? 4.483 13.447 -11.359 1.00 75.12 193 PHE A C 1
ATOM 1432 O O . PHE A 1 193 ? 4.372 12.505 -10.579 1.00 75.12 193 PHE A O 1
ATOM 1439 N N . GLU A 1 194 ? 4.174 14.694 -11.040 1.00 68.38 194 GLU A N 1
ATOM 1440 C CA . GLU A 1 194 ? 3.684 15.045 -9.716 1.00 68.38 194 GLU A CA 1
ATOM 1441 C C . GLU A 1 194 ? 2.521 16.019 -9.829 1.00 68.38 194 GLU A C 1
ATOM 1443 O O . GLU A 1 194 ? 2.660 17.103 -10.409 1.00 68.38 194 GLU A O 1
ATOM 1448 N N . ASP A 1 195 ? 1.381 15.623 -9.267 1.00 65.88 195 ASP A N 1
ATOM 1449 C CA . ASP A 1 195 ? 0.320 16.574 -8.986 1.00 65.88 195 ASP A CA 1
ATOM 1450 C C . ASP A 1 195 ? 0.694 17.373 -7.734 1.00 65.88 195 ASP A C 1
ATOM 1452 O O . ASP A 1 195 ? 0.878 16.829 -6.645 1.00 65.88 195 ASP A O 1
ATOM 1456 N N . ILE A 1 196 ? 0.853 18.679 -7.918 1.00 54.56 196 ILE A N 1
ATOM 1457 C CA . ILE A 1 196 ? 1.188 19.641 -6.863 1.00 54.56 196 ILE A CA 1
ATOM 1458 C C . ILE A 1 196 ? 0.033 20.635 -6.627 1.00 54.56 196 ILE A C 1
ATOM 1460 O O . ILE A 1 196 ? 0.246 21.705 -6.060 1.00 54.56 196 ILE A O 1
ATOM 1464 N N . GLY A 1 197 ? -1.183 20.305 -7.088 1.00 47.28 197 GLY A N 1
ATOM 1465 C CA . GLY A 1 197 ? -2.389 21.128 -6.953 1.00 47.28 197 GLY A CA 1
ATOM 1466 C C . GLY A 1 197 ? -3.219 20.902 -5.675 1.00 47.28 197 GLY A C 1
ATOM 1467 O O . GLY A 1 197 ? -2.880 20.116 -4.792 1.00 47.28 197 GLY A O 1
ATOM 1468 N N . LEU A 1 198 ? -4.347 21.625 -5.581 1.00 46.31 198 LEU A N 1
ATOM 1469 C CA . LEU A 1 198 ? -5.452 21.356 -4.637 1.00 46.31 198 LEU A CA 1
ATOM 1470 C C . LEU A 1 198 ? -6.021 19.941 -4.857 1.00 46.31 198 LEU A C 1
ATOM 1472 O O . LEU A 1 198 ? -5.810 19.412 -5.939 1.00 46.31 198 LEU A O 1
ATOM 1476 N N . PRO A 1 199 ? -6.792 19.356 -3.911 1.00 53.78 199 PRO A N 1
ATOM 1477 C CA . PRO A 1 199 ? -7.299 17.987 -4.031 1.00 53.78 199 PRO A CA 1
ATOM 1478 C C . PRO A 1 199 ? -8.245 17.809 -5.226 1.00 53.78 199 PRO A C 1
ATOM 1480 O O . PRO A 1 199 ? -9.468 17.944 -5.109 1.00 53.78 199 PRO A O 1
ATOM 1483 N N . THR A 1 200 ? -7.665 17.545 -6.391 1.00 57.78 200 THR A N 1
ATOM 1484 C CA . THR A 1 200 ? -8.336 17.175 -7.629 1.00 57.78 200 THR A CA 1
ATOM 1485 C C . THR A 1 200 ? -8.235 15.671 -7.805 1.00 57.78 200 THR A C 1
ATOM 1487 O O . THR A 1 200 ? -7.330 15.037 -7.292 1.00 57.78 200 THR A O 1
ATOM 1490 N N . ASN A 1 201 ? -9.221 15.080 -8.476 1.00 71.56 201 ASN A N 1
ATOM 1491 C CA . ASN A 1 201 ? -9.249 13.638 -8.686 1.00 71.56 201 ASN A CA 1
ATOM 1492 C C . ASN A 1 201 ? -8.818 13.358 -10.120 1.00 71.56 201 ASN A C 1
ATOM 1494 O O . ASN A 1 201 ? -9.620 13.525 -11.051 1.00 71.56 201 ASN A O 1
ATOM 1498 N N . ASN A 1 202 ? -7.580 12.918 -10.301 1.00 74.81 202 ASN A N 1
ATOM 1499 C CA . ASN A 1 202 ? -6.994 12.714 -11.613 1.00 74.81 202 ASN A CA 1
ATOM 1500 C C . ASN A 1 202 ? -6.972 11.220 -11.952 1.00 74.81 202 ASN A C 1
ATOM 1502 O O . ASN A 1 202 ? -6.990 10.334 -11.093 1.00 74.81 202 ASN A O 1
ATOM 1506 N N . SER A 1 203 ? -6.979 10.900 -13.247 1.00 84.62 203 SER A N 1
ATOM 1507 C CA . SER A 1 203 ? -6.953 9.502 -13.677 1.00 84.62 203 SER A CA 1
ATOM 1508 C C . SER A 1 203 ? -5.930 9.290 -14.769 1.00 84.62 203 SER A C 1
ATOM 1510 O O . SER A 1 203 ? -6.220 9.408 -15.957 1.00 84.62 203 SER A O 1
ATOM 1512 N N . LEU A 1 204 ? -4.718 8.942 -14.366 1.00 87.00 204 LEU A N 1
ATOM 1513 C CA . LEU A 1 204 ? -3.608 8.704 -15.267 1.00 87.00 204 LEU A CA 1
ATOM 1514 C C . LEU A 1 204 ? -3.665 7.290 -15.834 1.00 87.00 204 LEU A C 1
ATOM 1516 O O . LEU A 1 204 ? -3.835 6.298 -15.126 1.00 87.00 204 LEU A O 1
ATOM 1520 N N . SER A 1 205 ? -3.451 7.178 -17.138 1.00 89.81 205 SER A N 1
ATOM 1521 C CA . SER A 1 205 ? -3.205 5.901 -17.792 1.00 89.81 205 SER A CA 1
ATOM 1522 C C . SER A 1 205 ? -1.856 5.890 -18.488 1.00 89.81 205 SER A C 1
ATOM 1524 O O . SER A 1 205 ? -1.480 6.863 -19.135 1.00 89.81 205 SER A O 1
ATOM 1526 N N . ILE A 1 206 ? -1.133 4.781 -18.336 1.00 91.44 206 ILE A N 1
ATOM 1527 C CA . ILE A 1 206 ? 0.204 4.578 -18.891 1.00 91.44 206 ILE A CA 1
ATOM 1528 C C . ILE A 1 206 ? 0.121 3.501 -19.963 1.00 91.44 206 ILE A C 1
ATOM 1530 O O . ILE A 1 206 ? -0.250 2.350 -19.704 1.00 91.44 206 ILE A O 1
ATOM 1534 N N . GLU A 1 207 ? 0.493 3.890 -21.171 1.00 92.81 207 GLU A N 1
ATOM 1535 C CA . GLU A 1 207 ? 0.556 3.055 -22.358 1.00 92.81 207 GLU A CA 1
ATOM 1536 C C . GLU A 1 207 ? 1.959 3.139 -22.960 1.00 92.81 207 GLU A C 1
ATOM 1538 O O . GLU A 1 207 ? 2.704 4.099 -22.774 1.00 92.81 207 GLU A O 1
ATOM 1543 N N . THR A 1 208 ? 2.353 2.102 -23.685 1.00 92.12 208 THR A N 1
ATOM 1544 C CA . THR A 1 208 ? 3.667 2.037 -24.318 1.00 92.12 208 THR A CA 1
ATOM 1545 C C . THR A 1 208 ? 3.527 1.519 -25.738 1.00 92.12 208 THR A C 1
ATOM 1547 O O . THR A 1 208 ? 2.660 0.706 -26.065 1.00 92.12 208 THR A O 1
ATOM 1550 N N . THR A 1 209 ? 4.416 1.997 -26.596 1.00 8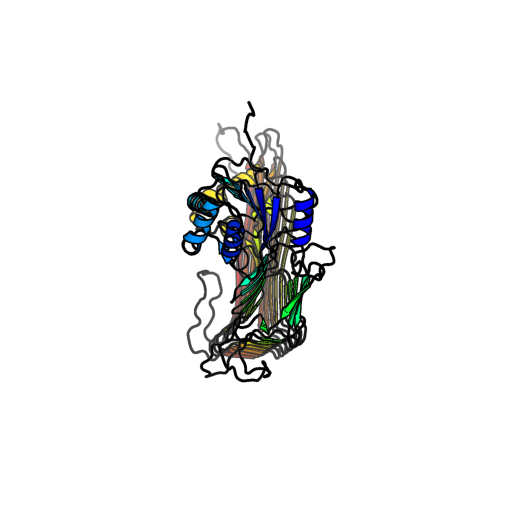9.94 209 THR A N 1
ATOM 1551 C CA . THR A 1 209 ? 4.679 1.430 -27.917 1.00 89.94 209 THR A CA 1
ATOM 1552 C C . THR A 1 209 ? 6.143 1.003 -27.983 1.00 89.94 209 THR A C 1
ATOM 1554 O O . THR A 1 209 ? 6.916 1.228 -27.051 1.00 89.94 209 THR A O 1
ATOM 1557 N N . ALA A 1 210 ? 6.560 0.426 -29.111 1.00 85.31 210 ALA A N 1
ATOM 1558 C CA . ALA A 1 210 ? 7.957 0.043 -29.316 1.00 85.31 210 ALA A CA 1
ATOM 1559 C C . ALA A 1 210 ? 8.945 1.219 -29.173 1.00 85.31 210 ALA A C 1
ATOM 1561 O O . ALA A 1 210 ? 10.112 0.993 -28.866 1.00 85.31 210 ALA A O 1
ATOM 1562 N N . SER A 1 211 ? 8.501 2.459 -29.405 1.00 84.19 211 SER A N 1
ATOM 1563 C CA . SER A 1 211 ? 9.361 3.648 -29.406 1.00 84.19 211 SER A CA 1
ATOM 1564 C C . SER A 1 211 ? 8.960 4.733 -28.411 1.00 84.19 211 SER A C 1
ATOM 1566 O O . SER A 1 211 ? 9.773 5.626 -28.185 1.00 84.19 211 SER A O 1
ATOM 1568 N N . HIS A 1 212 ? 7.772 4.661 -27.803 1.00 83.88 212 HIS A N 1
ATOM 1569 C CA . HIS A 1 212 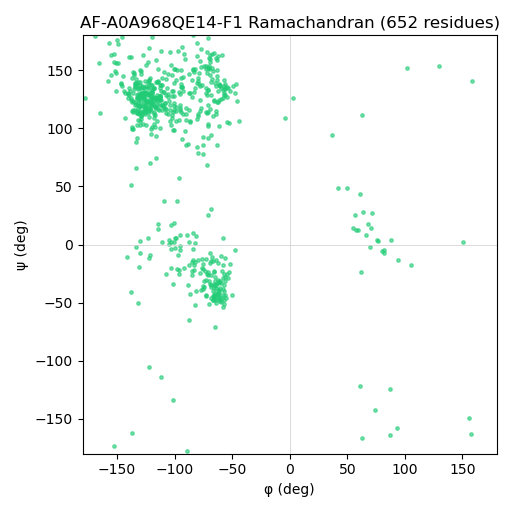? 7.270 5.719 -26.925 1.00 83.88 212 HIS A CA 1
ATOM 1570 C C . HIS A 1 212 ? 6.647 5.200 -25.629 1.00 83.88 212 HIS A C 1
ATOM 1572 O O . HIS A 1 212 ? 5.990 4.155 -25.623 1.00 83.88 212 HIS A O 1
ATOM 1578 N N . LEU A 1 213 ? 6.800 5.996 -24.575 1.00 87.44 213 LEU A N 1
ATOM 1579 C CA . LEU A 1 213 ? 5.982 6.019 -23.369 1.00 87.44 213 LEU A CA 1
ATOM 1580 C C . LEU A 1 213 ? 4.875 7.058 -23.561 1.00 87.44 213 LEU A C 1
ATOM 1582 O O . LEU A 1 213 ? 5.158 8.175 -23.986 1.00 87.44 213 LEU A O 1
ATOM 1586 N N . ILE A 1 214 ? 3.634 6.693 -23.266 1.00 84.75 214 ILE A N 1
ATOM 1587 C CA . ILE A 1 214 ? 2.466 7.561 -23.398 1.00 84.75 214 ILE A CA 1
ATOM 1588 C C . ILE A 1 214 ? 1.761 7.590 -22.047 1.00 84.75 214 ILE A C 1
ATOM 1590 O O . ILE A 1 214 ? 1.395 6.546 -21.512 1.00 84.75 214 ILE A O 1
ATOM 1594 N N . ILE A 1 215 ? 1.566 8.780 -21.499 1.00 84.31 215 ILE A N 1
ATOM 1595 C CA . ILE A 1 215 ? 0.871 8.996 -20.230 1.00 84.31 215 ILE A CA 1
ATOM 1596 C C . ILE A 1 215 ? -0.296 9.917 -20.524 1.00 84.31 215 ILE A C 1
ATOM 1598 O O . ILE A 1 215 ? -0.104 10.961 -21.128 1.00 84.31 215 ILE A O 1
ATOM 1602 N N . THR A 1 216 ? -1.509 9.513 -20.171 1.00 81.38 216 THR A N 1
ATOM 1603 C CA . THR A 1 216 ? -2.740 10.245 -20.501 1.00 81.38 216 THR A CA 1
ATOM 1604 C C . THR A 1 216 ? -3.549 10.493 -19.245 1.00 81.38 216 THR A C 1
ATOM 1606 O O . THR A 1 216 ? -3.885 9.522 -18.568 1.00 81.38 216 THR A O 1
ATOM 1609 N N . ASP A 1 217 ? -3.914 11.745 -18.975 1.00 77.69 217 ASP A N 1
ATOM 1610 C CA . ASP A 1 217 ? -4.970 12.060 -18.017 1.00 77.69 217 ASP A CA 1
ATOM 1611 C C . ASP A 1 217 ? -6.340 11.814 -18.667 1.00 77.69 217 ASP A C 1
ATOM 1613 O O . ASP A 1 217 ? -6.736 12.422 -19.663 1.00 77.69 217 ASP A O 1
ATOM 1617 N N . THR A 1 218 ? -7.057 10.846 -18.117 1.00 71.25 218 THR A N 1
ATOM 1618 C CA . THR A 1 218 ? -8.357 10.366 -18.585 1.00 71.25 218 THR A CA 1
ATOM 1619 C C . THR A 1 218 ? -9.523 10.953 -17.791 1.00 71.25 218 THR A C 1
ATOM 1621 O O . THR A 1 218 ? -10.672 10.570 -18.028 1.00 71.25 218 THR A O 1
ATOM 1624 N N . SER A 1 219 ? -9.259 11.889 -16.872 1.00 66.19 219 SER A N 1
ATOM 1625 C CA . SER A 1 219 ? -10.302 12.610 -16.148 1.00 66.19 219 SER A CA 1
ATOM 1626 C C . SER A 1 219 ? -11.209 13.393 -17.123 1.00 66.19 219 SER A C 1
ATOM 1628 O O . SER A 1 219 ? -10.772 13.990 -18.108 1.00 66.19 219 SER A O 1
ATOM 1630 N N . SER A 1 220 ? -12.531 13.348 -16.905 1.00 45.75 220 SER A N 1
ATOM 1631 C CA . SER A 1 220 ? -13.531 13.972 -17.794 1.00 45.75 220 SER A CA 1
ATOM 1632 C C . SER A 1 220 ? -13.761 15.466 -17.522 1.00 45.75 220 SER A C 1
ATOM 1634 O O . SER A 1 220 ? -14.725 16.043 -18.037 1.00 45.75 220 SER A O 1
ATOM 1636 N N . LEU A 1 221 ? -12.934 16.095 -16.682 1.00 40.72 221 LEU A N 1
ATOM 1637 C CA . LEU A 1 221 ? -13.043 17.510 -16.346 1.00 40.72 221 LEU A CA 1
ATOM 1638 C C . LEU A 1 221 ? -12.187 18.324 -17.327 1.00 40.72 221 LEU A C 1
ATOM 1640 O O . LEU A 1 221 ? -10.975 18.405 -17.218 1.00 40.72 221 LEU A O 1
ATOM 1644 N N . LEU A 1 222 ? -12.872 18.858 -18.339 1.00 31.86 222 LEU A N 1
ATOM 1645 C CA . LEU A 1 222 ? -12.484 19.957 -19.233 1.00 31.86 222 LEU A CA 1
ATOM 1646 C C . LEU A 1 222 ? -11.141 20.645 -18.900 1.00 31.86 222 LEU A C 1
ATOM 1648 O O . LEU A 1 222 ? -11.096 21.440 -17.971 1.00 31.86 222 LEU A O 1
ATOM 1652 N N . ALA A 1 223 ? -10.125 20.410 -19.740 1.00 34.50 223 ALA A N 1
ATOM 1653 C CA . ALA A 1 223 ? -8.976 21.284 -20.013 1.00 34.50 223 ALA A CA 1
ATOM 1654 C C . ALA A 1 223 ? -8.420 22.078 -18.809 1.00 34.50 223 ALA A C 1
ATOM 1656 O O . ALA A 1 223 ? -8.867 23.196 -18.548 1.00 34.50 223 ALA A O 1
ATOM 1657 N N . GLY A 1 224 ? -7.400 21.535 -18.137 1.00 40.75 224 GLY A N 1
ATOM 1658 C CA . GLY A 1 224 ? -6.626 22.288 -17.140 1.00 40.75 224 GLY A CA 1
ATOM 1659 C C . GLY A 1 224 ? -6.021 21.478 -15.990 1.00 40.75 224 GLY A C 1
ATOM 1660 O O . GLY A 1 224 ? -5.409 22.071 -15.110 1.00 40.75 224 GLY A O 1
ATOM 1661 N N . THR A 1 225 ? -6.174 20.153 -15.965 1.00 35.81 225 THR A N 1
ATOM 1662 C CA . THR A 1 225 ? -5.616 19.286 -14.918 1.00 35.81 225 THR A CA 1
ATOM 1663 C C . THR A 1 225 ? -4.184 18.869 -15.259 1.00 35.81 225 THR A C 1
ATOM 1665 O O . THR A 1 225 ? -3.963 18.072 -16.163 1.00 35.81 225 THR A O 1
ATOM 1668 N N . GLY A 1 226 ? -3.208 19.460 -14.560 1.00 40.88 226 GLY A N 1
ATOM 1669 C CA . GLY A 1 226 ? -1.959 18.843 -14.065 1.00 40.88 226 GLY A CA 1
ATOM 1670 C C . GLY A 1 226 ? -0.912 18.258 -15.029 1.00 40.88 226 GLY A C 1
ATOM 1671 O O . GLY A 1 226 ? 0.259 18.199 -14.670 1.00 40.88 226 GLY A O 1
ATOM 1672 N N . ILE A 1 227 ? -1.272 17.859 -16.247 1.00 40.03 227 ILE A N 1
ATOM 1673 C CA . ILE A 1 227 ? -0.365 17.393 -17.299 1.00 40.03 227 ILE A CA 1
ATOM 1674 C C . ILE A 1 227 ? -0.763 18.101 -18.598 1.00 40.03 227 ILE A C 1
ATOM 1676 O O . ILE A 1 227 ? -1.237 17.495 -19.558 1.00 40.03 227 ILE A O 1
ATOM 1680 N N . THR A 1 228 ? -0.597 19.422 -18.644 1.00 39.75 228 THR A N 1
ATOM 1681 C CA . THR A 1 228 ? -0.549 20.122 -19.931 1.00 39.75 228 THR A CA 1
ATOM 1682 C C . THR A 1 228 ? 0.810 19.840 -20.557 1.00 39.75 228 THR A C 1
ATOM 1684 O O . THR A 1 228 ? 1.815 20.468 -20.240 1.00 39.75 228 THR A O 1
ATOM 1687 N N . ASP A 1 229 ? 0.826 18.794 -21.365 1.00 40.91 229 ASP A N 1
ATOM 1688 C CA . ASP A 1 229 ? 1.497 18.734 -22.653 1.00 40.91 229 ASP A CA 1
ATOM 1689 C C . ASP A 1 229 ? 2.316 19.983 -23.080 1.00 40.91 229 ASP A C 1
ATOM 1691 O O . ASP A 1 229 ? 1.792 21.094 -23.194 1.00 40.91 229 ASP A O 1
ATOM 1695 N N . LEU A 1 230 ? 3.594 19.745 -23.410 1.00 37.75 230 LEU A N 1
ATOM 1696 C CA . LEU A 1 230 ? 4.507 20.689 -24.065 1.00 37.75 230 LEU A CA 1
ATOM 1697 C C . LEU A 1 230 ? 4.014 21.171 -25.456 1.00 37.75 230 LEU A C 1
ATOM 1699 O O . LEU A 1 230 ? 4.617 22.090 -26.010 1.00 37.75 230 LEU A O 1
ATOM 1703 N N . ASP A 1 231 ? 2.962 20.576 -26.038 1.00 34.94 231 ASP A N 1
ATOM 1704 C CA . ASP A 1 231 ? 2.319 20.980 -27.302 1.00 34.94 231 ASP A CA 1
ATOM 1705 C C . ASP A 1 231 ? 0.961 21.702 -27.155 1.00 34.94 231 ASP A C 1
ATOM 1707 O O . ASP A 1 231 ? 0.400 22.171 -28.149 1.00 34.94 231 ASP A O 1
ATOM 1711 N N . GLY A 1 232 ? 0.481 21.910 -25.920 1.00 38.59 232 GLY A N 1
ATOM 1712 C CA . GLY A 1 232 ? -0.642 22.805 -25.614 1.00 38.59 232 GLY A CA 1
ATOM 1713 C C . GLY A 1 232 ? -2.014 22.351 -26.130 1.00 38.59 232 GLY A C 1
ATOM 1714 O O . GLY A 1 232 ? -2.921 23.182 -26.227 1.00 38.59 232 GLY A O 1
ATOM 1715 N N . SER A 1 233 ? -2.204 21.070 -26.485 1.00 40.00 233 SER A N 1
ATOM 1716 C CA . SER A 1 233 ? -3.473 20.631 -27.089 1.00 40.00 233 SER A CA 1
ATOM 1717 C C . SER A 1 233 ? -4.012 19.259 -26.666 1.00 40.00 233 SER A C 1
ATOM 1719 O O . SER A 1 233 ? -5.181 18.971 -26.951 1.00 40.00 233 SER A O 1
ATOM 1721 N N . SER A 1 234 ? -3.236 18.437 -25.950 1.00 50.38 234 SER A N 1
ATOM 1722 C CA . SER A 1 234 ? -3.614 17.047 -25.647 1.00 50.38 234 SER A CA 1
ATOM 1723 C C . SER A 1 234 ? -3.577 16.719 -24.146 1.00 50.38 234 SER A C 1
ATOM 1725 O O . SER A 1 234 ? -2.637 17.082 -23.451 1.00 50.38 234 SER A O 1
ATOM 1727 N N . ASN A 1 235 ? -4.537 15.929 -23.637 1.00 66.19 235 ASN A N 1
ATOM 1728 C CA . ASN A 1 235 ? -4.511 15.361 -22.270 1.00 66.19 235 ASN A CA 1
ATOM 1729 C C . ASN A 1 235 ? -3.446 14.246 -22.102 1.00 66.19 235 ASN A C 1
ATOM 1731 O O . ASN A 1 235 ? -3.622 13.314 -21.317 1.00 66.19 235 ASN A O 1
ATOM 1735 N N . SER A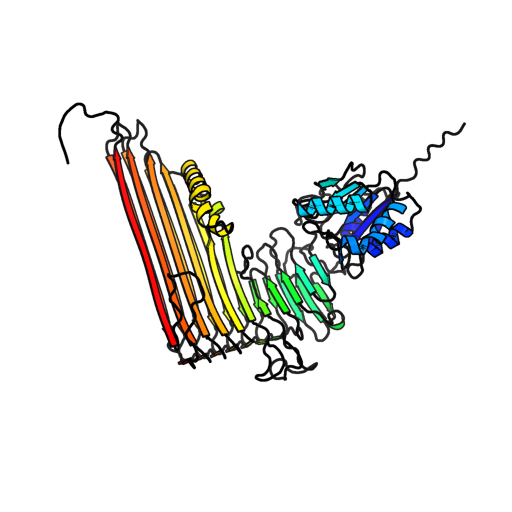 1 236 ? -2.377 14.252 -22.900 1.00 69.06 236 SER A N 1
ATOM 1736 C CA . SER A 1 236 ? -1.403 13.166 -22.946 1.00 69.06 236 SER A CA 1
ATOM 1737 C C . SER A 1 236 ? 0.008 13.656 -23.216 1.00 69.06 236 SER A C 1
ATOM 1739 O O . SER A 1 236 ? 0.218 14.440 -24.132 1.00 69.06 236 SER A O 1
ATOM 1741 N N . VAL A 1 237 ? 0.980 13.088 -22.510 1.00 72.81 237 VAL A N 1
ATOM 1742 C CA . VAL A 1 237 ? 2.415 13.263 -22.738 1.00 72.81 237 VAL A CA 1
ATOM 1743 C C . VAL A 1 237 ? 2.964 12.036 -23.456 1.00 72.81 237 VAL A C 1
ATOM 1745 O O . VAL A 1 237 ? 2.777 10.905 -23.005 1.00 72.81 237 VAL A O 1
ATOM 1748 N N . THR A 1 238 ? 3.666 12.257 -24.569 1.00 75.88 238 THR A N 1
ATOM 1749 C CA . THR A 1 238 ? 4.327 11.200 -25.346 1.00 75.88 238 THR A CA 1
ATOM 1750 C C . THR A 1 238 ? 5.838 11.415 -25.352 1.00 75.88 238 THR A C 1
ATOM 1752 O O . THR A 1 238 ? 6.331 12.410 -25.873 1.00 75.88 238 THR A O 1
ATOM 1755 N N . LEU A 1 239 ? 6.592 10.459 -24.811 1.00 76.06 239 LEU A N 1
ATOM 1756 C CA . LEU A 1 239 ? 8.047 10.525 -24.671 1.00 76.06 239 LEU A CA 1
ATOM 1757 C C . LEU A 1 239 ? 8.701 9.406 -25.469 1.00 76.06 239 LEU A C 1
ATOM 1759 O O . LEU A 1 239 ? 8.373 8.234 -25.293 1.00 76.06 239 LEU A O 1
ATOM 1763 N N . ALA A 1 240 ? 9.656 9.742 -26.332 1.00 78.44 240 ALA A N 1
ATOM 1764 C CA . ALA A 1 240 ? 10.432 8.729 -27.035 1.00 78.44 240 ALA A CA 1
ATOM 1765 C C . ALA A 1 240 ? 11.382 8.012 -26.063 1.00 78.44 240 ALA A C 1
ATOM 1767 O O . ALA A 1 240 ? 12.138 8.661 -25.342 1.00 78.44 240 ALA A O 1
ATOM 1768 N N . TRP A 1 241 ? 11.440 6.677 -26.102 1.00 80.81 241 TRP A N 1
ATOM 1769 C CA . TRP A 1 241 ? 12.374 5.899 -25.272 1.00 80.81 241 TRP A CA 1
ATOM 1770 C C . TRP A 1 241 ? 13.840 6.287 -25.505 1.00 80.81 241 TRP A C 1
ATOM 1772 O O . TRP A 1 241 ? 14.659 6.210 -24.594 1.00 80.81 241 TRP A O 1
ATOM 1782 N N . SER A 1 242 ? 14.175 6.761 -26.708 1.00 78.25 242 SER A N 1
ATOM 1783 C CA . SER A 1 242 ? 15.511 7.272 -27.035 1.00 78.25 242 SER A CA 1
ATOM 1784 C C . SER A 1 242 ? 15.889 8.549 -26.281 1.00 78.25 242 SER A C 1
ATOM 1786 O O . SER A 1 242 ? 17.074 8.834 -26.162 1.00 78.25 242 SER A O 1
ATOM 1788 N N . ALA A 1 243 ? 14.914 9.320 -25.794 1.00 69.69 243 ALA A N 1
ATOM 1789 C CA . ALA A 1 243 ? 15.151 10.495 -24.955 1.00 69.69 243 ALA A CA 1
ATOM 1790 C C . ALA A 1 243 ? 15.321 10.128 -23.470 1.00 69.69 243 ALA A C 1
ATOM 1792 O O . ALA A 1 243 ? 15.781 10.940 -22.678 1.00 69.69 243 ALA A O 1
ATOM 1793 N N . LEU A 1 244 ? 14.976 8.893 -23.102 1.00 73.50 244 LEU A N 1
ATOM 1794 C CA . LEU A 1 244 ? 14.962 8.381 -21.734 1.00 73.50 244 LEU A CA 1
ATOM 1795 C C . LEU A 1 244 ? 16.169 7.472 -21.434 1.00 73.50 244 LEU A C 1
ATOM 1797 O O . LEU A 1 244 ? 16.176 6.700 -20.474 1.00 73.50 244 LEU A O 1
ATOM 1801 N N . THR A 1 245 ? 17.211 7.536 -22.267 1.00 75.44 245 THR A N 1
ATOM 1802 C CA . THR A 1 245 ? 18.416 6.718 -22.102 1.00 75.44 245 THR A CA 1
ATOM 1803 C C . THR A 1 245 ? 19.158 7.092 -20.823 1.00 75.44 245 THR A C 1
ATOM 1805 O O . THR A 1 245 ? 19.563 8.239 -20.663 1.00 75.44 245 THR A O 1
ATOM 1808 N N . GLY A 1 246 ? 19.402 6.113 -19.950 1.00 78.50 246 GLY A N 1
ATOM 1809 C CA . GLY A 1 246 ? 20.123 6.327 -18.691 1.00 78.50 246 GLY A CA 1
ATOM 1810 C C . GLY A 1 246 ? 19.243 6.734 -17.505 1.00 78.50 246 GLY A C 1
ATOM 1811 O O . GLY A 1 246 ? 19.789 6.948 -16.420 1.00 78.50 246 GLY A O 1
ATOM 1812 N N . MET A 1 247 ? 17.914 6.785 -17.684 1.00 86.50 247 MET A N 1
ATOM 1813 C CA . MET A 1 247 ? 16.958 6.943 -16.585 1.00 86.50 247 MET A CA 1
ATOM 1814 C C . MET A 1 247 ? 17.261 5.943 -15.461 1.00 86.50 247 MET A C 1
ATOM 1816 O O . MET A 1 247 ? 17.553 4.779 -15.722 1.00 86.50 247 MET A O 1
ATOM 1820 N N . GLN A 1 248 ? 17.207 6.418 -14.220 1.00 90.94 248 GLN A N 1
ATOM 1821 C CA . GLN A 1 248 ? 17.367 5.624 -13.003 1.00 90.94 248 GLN A CA 1
ATOM 1822 C C . GLN A 1 248 ? 16.040 5.444 -12.263 1.00 90.94 248 GLN A C 1
ATOM 1824 O O . GLN A 1 248 ? 15.884 4.457 -11.551 1.00 90.94 248 GLN A O 1
ATOM 1829 N N . SER A 1 249 ? 15.088 6.366 -12.435 1.00 91.94 249 SER A N 1
ATOM 1830 C CA . SER A 1 249 ? 13.775 6.300 -11.792 1.00 91.94 249 SER A CA 1
ATOM 1831 C C . SER A 1 249 ? 12.669 6.863 -12.685 1.00 91.94 249 SER A C 1
ATOM 1833 O O . SER A 1 249 ? 12.852 7.918 -13.305 1.00 91.94 249 SER A O 1
ATOM 1835 N N . PHE A 1 250 ? 11.538 6.162 -12.729 1.00 92.44 250 PHE A N 1
ATOM 1836 C CA . PHE A 1 250 ? 10.264 6.655 -13.238 1.00 92.44 250 PHE A CA 1
ATOM 1837 C C . PHE A 1 250 ? 9.282 6.749 -12.073 1.00 92.44 250 PHE A C 1
ATOM 1839 O O . PHE A 1 250 ? 8.918 5.734 -11.483 1.00 92.44 250 PHE A O 1
ATOM 1846 N N . GLU A 1 251 ? 8.865 7.970 -11.762 1.00 90.94 251 GLU A N 1
ATOM 1847 C CA . GLU A 1 251 ? 8.064 8.286 -10.591 1.00 90.94 251 GLU A CA 1
ATOM 1848 C C . GLU A 1 251 ? 6.760 8.972 -10.989 1.00 90.94 251 GLU A C 1
ATOM 1850 O O . GLU A 1 251 ? 6.743 9.886 -11.819 1.00 90.94 251 GLU A O 1
ATOM 1855 N N . ILE A 1 252 ? 5.669 8.529 -10.376 1.00 88.25 252 ILE A N 1
ATOM 1856 C CA . ILE A 1 252 ? 4.353 9.149 -10.467 1.00 88.25 252 ILE A CA 1
ATOM 1857 C C . ILE A 1 252 ? 3.857 9.375 -9.049 1.00 88.25 252 ILE A C 1
ATOM 1859 O O . ILE A 1 252 ? 3.782 8.428 -8.272 1.00 88.25 252 ILE A O 1
ATOM 1863 N N . ASN A 1 253 ? 3.487 10.608 -8.742 1.00 84.31 253 ASN A N 1
ATOM 1864 C CA . ASN A 1 253 ? 2.863 10.990 -7.493 1.00 84.31 253 ASN A CA 1
ATOM 1865 C C . ASN A 1 253 ? 1.551 11.722 -7.796 1.00 84.31 253 ASN A C 1
ATOM 1867 O O . ASN A 1 253 ? 1.555 12.793 -8.402 1.00 84.31 253 ASN A O 1
ATOM 1871 N N . GLY A 1 254 ? 0.439 11.099 -7.411 1.00 73.69 254 GLY A N 1
ATOM 1872 C CA . GLY A 1 254 ? -0.908 11.640 -7.556 1.00 73.69 254 GLY A CA 1
ATOM 1873 C C . GLY A 1 254 ? -1.186 12.843 -6.659 1.00 73.69 254 GLY A C 1
ATOM 1874 O O . GLY A 1 254 ? -2.132 13.555 -6.932 1.00 73.69 254 GLY A O 1
ATOM 1875 N N . GLY A 1 255 ? -0.345 13.120 -5.656 1.00 72.44 255 GLY A N 1
ATOM 1876 C CA . GLY A 1 255 ? -0.555 14.248 -4.756 1.00 72.44 255 GLY A CA 1
ATOM 1877 C C . GLY A 1 255 ? -1.694 13.992 -3.768 1.00 72.44 255 GLY A C 1
ATOM 1878 O O . GLY A 1 255 ? -1.820 12.898 -3.223 1.00 72.44 255 GLY A O 1
ATOM 1879 N N . LEU A 1 256 ? -2.468 15.036 -3.469 1.00 66.88 256 LEU A N 1
ATOM 1880 C CA . LEU A 1 256 ? -3.657 14.942 -2.623 1.00 66.88 256 LEU A CA 1
ATOM 1881 C C . LEU A 1 256 ? -4.883 14.758 -3.515 1.00 66.88 256 LEU A C 1
ATOM 1883 O O . LEU A 1 256 ? -5.075 15.563 -4.417 1.00 66.88 256 LEU A O 1
ATOM 1887 N N . GLY A 1 257 ? -5.789 13.841 -3.178 1.00 72.38 257 GLY A N 1
ATOM 1888 C CA . GLY A 1 257 ? -7.037 13.729 -3.927 1.00 72.38 257 GLY A CA 1
ATOM 1889 C C . GLY A 1 257 ? -7.672 12.351 -3.843 1.00 72.38 257 GLY A C 1
ATOM 1890 O O . GLY A 1 257 ? -7.604 11.659 -2.829 1.00 72.38 257 GLY A O 1
ATOM 1891 N N . GLU A 1 258 ? -8.370 11.981 -4.912 1.00 79.69 258 GLU A N 1
ATOM 1892 C CA . GLU A 1 258 ? -8.733 10.593 -5.207 1.00 79.69 258 GLU A CA 1
ATOM 1893 C C . GLU A 1 258 ? -8.153 10.240 -6.574 1.00 79.69 258 GLU A C 1
ATOM 1895 O O . GLU A 1 258 ? -8.877 10.107 -7.571 1.00 79.69 25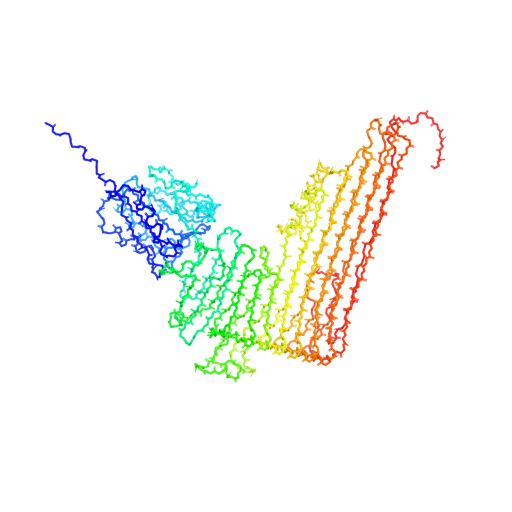8 GLU A O 1
ATOM 1900 N N . ASP A 1 259 ? -6.834 10.134 -6.624 1.00 84.50 259 ASP A N 1
ATOM 1901 C CA . ASP A 1 259 ? -6.095 9.910 -7.845 1.00 84.50 259 ASP A CA 1
ATOM 1902 C C . ASP A 1 259 ? -6.036 8.435 -8.199 1.00 84.50 259 ASP A C 1
ATOM 1904 O O . ASP A 1 259 ? -6.058 7.518 -7.369 1.00 84.50 259 ASP A O 1
ATOM 1908 N N . SER A 1 260 ? -5.968 8.183 -9.500 1.00 90.75 260 SER A N 1
ATOM 1909 C CA . SER A 1 260 ? -5.854 6.833 -10.020 1.00 90.75 260 SER A CA 1
ATOM 1910 C C . SER A 1 260 ? -4.783 6.722 -11.088 1.00 90.75 260 SER A C 1
ATOM 1912 O O . SER A 1 260 ? -4.669 7.569 -11.968 1.00 90.75 260 SER A O 1
ATOM 1914 N N . VAL A 1 261 ? -4.019 5.632 -11.040 1.00 93.56 261 VAL A N 1
ATOM 1915 C CA . VAL A 1 261 ? -3.000 5.295 -12.036 1.00 93.56 261 VAL A CA 1
ATOM 1916 C C . VAL A 1 261 ? -3.281 3.906 -12.592 1.00 93.56 261 VAL A C 1
ATOM 1918 O O . VAL A 1 261 ? -3.326 2.918 -11.861 1.00 93.56 261 VAL A O 1
ATOM 1921 N N . THR A 1 262 ? -3.447 3.808 -13.910 1.00 96.38 262 THR A N 1
ATOM 1922 C CA . THR A 1 262 ? -3.692 2.545 -14.617 1.00 96.38 262 THR A CA 1
ATOM 1923 C C . THR A 1 262 ? -2.575 2.232 -15.611 1.00 96.38 262 THR A C 1
ATOM 1925 O O . THR A 1 262 ? -2.445 2.894 -16.639 1.00 96.38 262 THR A O 1
ATOM 1928 N N . LEU A 1 263 ? -1.815 1.162 -15.368 1.00 97.62 263 LEU A N 1
ATOM 1929 C CA . LEU A 1 263 ? -0.813 0.627 -16.295 1.00 97.62 263 LEU A CA 1
ATOM 1930 C C . LEU A 1 263 ? -1.484 -0.342 -17.273 1.00 97.62 263 LEU A C 1
ATOM 1932 O O . LEU A 1 263 ? -1.865 -1.453 -16.895 1.00 97.62 263 LEU A O 1
ATOM 1936 N N . LYS A 1 264 ? -1.665 0.091 -18.524 1.00 96.62 264 LYS A N 1
ATOM 1937 C CA . LYS A 1 264 ? -2.438 -0.634 -19.549 1.00 96.62 264 LYS A CA 1
ATOM 1938 C C . LYS A 1 264 ? -1.590 -1.503 -20.478 1.00 96.62 264 LYS A C 1
ATOM 1940 O O . LYS A 1 264 ? -2.093 -2.476 -21.033 1.00 96.62 264 LYS A O 1
ATOM 1945 N N . SER A 1 265 ? -0.315 -1.161 -20.638 1.00 96.75 265 SER A N 1
ATOM 1946 C CA . SER A 1 265 ? 0.620 -1.846 -21.538 1.00 96.75 265 SER A CA 1
ATOM 1947 C C . SER A 1 265 ? 1.891 -2.255 -20.804 1.00 96.75 265 SER A C 1
ATOM 1949 O O . SER A 1 265 ? 2.193 -1.745 -19.727 1.00 96.75 265 SER A O 1
ATOM 1951 N N . ASN A 1 266 ? 2.656 -3.169 -21.405 1.00 96.69 266 ASN A N 1
ATOM 1952 C CA . ASN A 1 266 ? 3.938 -3.609 -20.855 1.00 96.69 266 ASN A CA 1
ATOM 1953 C C . ASN A 1 266 ? 4.896 -2.427 -20.666 1.00 96.69 266 ASN A C 1
ATOM 1955 O O . ASN A 1 266 ? 5.097 -1.640 -21.590 1.00 96.69 266 ASN A O 1
ATOM 1959 N N . LEU A 1 267 ? 5.534 -2.338 -19.506 1.00 96.06 267 LEU A N 1
ATOM 1960 C CA . LEU A 1 267 ? 6.467 -1.268 -19.170 1.00 96.06 267 LEU A CA 1
ATOM 1961 C C . LEU A 1 267 ? 7.828 -1.873 -18.829 1.00 96.06 267 LEU A C 1
ATOM 1963 O O . LEU A 1 267 ? 7.952 -2.629 -17.864 1.00 96.06 267 LEU A O 1
ATOM 1967 N N . PHE A 1 268 ? 8.842 -1.548 -19.632 1.00 95.19 268 PHE A N 1
ATOM 1968 C CA . PHE A 1 268 ? 10.197 -2.087 -19.504 1.00 95.19 268 PHE A CA 1
ATOM 1969 C C . PHE A 1 268 ? 11.194 -0.964 -19.220 1.00 95.19 268 PHE A C 1
ATOM 1971 O O . PHE A 1 268 ? 11.501 -0.162 -20.098 1.00 95.19 268 PHE A O 1
ATOM 1978 N N . LEU A 1 269 ? 11.713 -0.929 -17.993 1.00 94.31 269 LEU A N 1
ATOM 1979 C CA . LEU A 1 269 ? 12.535 0.171 -17.477 1.00 94.31 269 LEU A CA 1
ATOM 1980 C C . LEU A 1 269 ? 14.042 -0.130 -17.442 1.00 94.31 269 LEU A C 1
ATOM 1982 O O . LEU A 1 269 ? 14.840 0.754 -17.156 1.00 94.31 269 LEU A O 1
ATOM 1986 N N . ASN A 1 270 ? 14.446 -1.358 -17.792 1.00 92.31 270 ASN A N 1
ATOM 1987 C CA . ASN A 1 270 ? 15.841 -1.745 -18.060 1.00 92.31 270 ASN A CA 1
ATOM 1988 C C . ASN A 1 270 ? 16.860 -1.327 -16.979 1.00 92.31 270 ASN A C 1
ATOM 1990 O O . ASN A 1 270 ? 17.920 -0.792 -17.296 1.00 92.31 270 ASN A O 1
ATOM 1994 N N . GLY A 1 271 ? 16.548 -1.602 -15.715 1.00 93.81 271 GLY A N 1
ATOM 1995 C CA . GLY A 1 271 ? 17.387 -1.303 -14.554 1.00 93.81 271 GLY A CA 1
ATOM 1996 C C . GLY A 1 271 ? 16.897 -0.119 -13.721 1.00 93.81 271 GLY A C 1
ATOM 1997 O O . GLY A 1 271 ? 17.287 -0.018 -12.563 1.00 93.81 271 GLY A O 1
ATOM 1998 N N . ALA A 1 272 ? 16.027 0.739 -14.264 1.00 95.38 272 ALA A N 1
ATOM 1999 C CA . ALA A 1 272 ? 15.455 1.859 -13.517 1.00 95.38 272 ALA A CA 1
ATOM 2000 C C . ALA A 1 272 ? 14.346 1.415 -12.551 1.00 95.38 272 ALA A C 1
ATOM 2002 O O . ALA A 1 272 ? 13.668 0.411 -12.788 1.00 95.38 272 ALA A O 1
ATOM 2003 N N . ASN A 1 273 ? 14.165 2.187 -11.482 1.00 97.25 273 ASN A N 1
ATOM 2004 C CA . ASN A 1 273 ? 13.083 2.022 -10.517 1.00 97.25 273 ASN A CA 1
ATOM 2005 C C . ASN A 1 273 ? 11.746 2.498 -11.096 1.00 97.25 273 ASN A C 1
ATOM 2007 O O . ASN A 1 273 ? 11.710 3.371 -11.967 1.00 97.25 273 ASN A O 1
ATOM 2011 N N . LEU A 1 274 ? 10.661 1.926 -10.581 1.00 97.31 274 LEU A N 1
ATOM 2012 C CA . LEU A 1 274 ? 9.300 2.406 -10.778 1.00 97.31 274 LEU A CA 1
ATOM 2013 C C . LEU A 1 274 ? 8.700 2.734 -9.418 1.00 97.31 274 LEU A C 1
ATOM 2015 O O . LEU A 1 274 ? 8.532 1.818 -8.617 1.00 97.31 274 LEU A O 1
ATOM 2019 N N . ASP A 1 275 ? 8.321 3.987 -9.207 1.00 95.81 275 ASP A N 1
ATOM 2020 C CA . ASP A 1 275 ? 7.591 4.432 -8.023 1.00 95.81 275 ASP A CA 1
ATOM 2021 C C . ASP A 1 275 ? 6.259 5.043 -8.464 1.00 95.81 275 ASP A C 1
ATOM 2023 O O . ASP A 1 275 ? 6.220 5.966 -9.274 1.00 95.81 275 ASP A O 1
ATOM 2027 N N . VAL A 1 276 ? 5.144 4.505 -7.979 1.00 95.19 276 VAL A N 1
ATOM 2028 C CA . VAL A 1 276 ? 3.807 5.018 -8.302 1.00 95.19 276 VAL A CA 1
ATOM 2029 C C . VAL A 1 276 ? 3.033 5.201 -7.015 1.00 95.19 276 VAL A C 1
ATOM 2031 O O . VAL A 1 276 ? 2.770 4.221 -6.331 1.00 95.19 276 VAL A O 1
ATOM 2034 N N . ILE A 1 277 ? 2.618 6.424 -6.719 1.00 91.44 277 ILE A N 1
ATOM 2035 C CA . ILE A 1 277 ? 1.812 6.785 -5.555 1.00 91.44 277 ILE A CA 1
ATOM 2036 C C . ILE A 1 277 ? 0.519 7.411 -6.076 1.00 91.44 277 ILE A C 1
ATOM 2038 O O . ILE A 1 277 ? 0.563 8.362 -6.850 1.00 91.44 277 ILE A O 1
ATOM 2042 N N . ALA A 1 278 ? -0.617 6.819 -5.714 1.00 90.88 278 ALA A N 1
ATOM 2043 C CA . ALA A 1 278 ? -1.970 7.301 -5.997 1.00 90.88 278 ALA A CA 1
ATOM 2044 C C . ALA A 1 278 ? -2.968 6.531 -5.121 1.00 90.88 278 ALA A C 1
ATOM 2046 O O . ALA A 1 278 ? -2.701 5.382 -4.751 1.00 90.88 278 ALA A O 1
ATOM 2047 N N . GLU A 1 279 ? -4.147 7.091 -4.855 1.00 90.75 279 GLU A N 1
ATOM 2048 C CA . GLU A 1 279 ? -5.188 6.455 -4.043 1.00 90.75 279 GLU A CA 1
ATOM 2049 C C . GLU A 1 279 ? -5.659 5.123 -4.647 1.00 90.75 279 GLU A C 1
ATOM 2051 O O . GLU A 1 279 ? -6.011 4.192 -3.911 1.00 90.75 279 GLU A O 1
ATOM 2056 N N . ALA A 1 280 ? -5.642 4.995 -5.976 1.00 95.06 280 ALA A N 1
ATOM 2057 C CA . ALA A 1 280 ? -5.961 3.761 -6.684 1.00 95.06 280 ALA A CA 1
ATOM 2058 C C . ALA A 1 280 ? -4.939 3.417 -7.781 1.00 95.06 280 ALA A C 1
ATOM 2060 O O . ALA A 1 280 ? -4.862 4.065 -8.821 1.00 95.06 280 ALA A O 1
ATOM 2061 N N . ILE A 1 281 ? -4.215 2.310 -7.620 1.00 98.12 281 ILE A N 1
ATOM 2062 C CA . ILE A 1 281 ? -3.223 1.832 -8.592 1.00 98.12 281 ILE A CA 1
ATOM 2063 C C . ILE A 1 281 ? -3.702 0.523 -9.217 1.00 98.12 281 ILE A C 1
ATOM 2065 O O . ILE A 1 281 ? -4.040 -0.436 -8.522 1.00 98.12 281 ILE A O 1
ATOM 2069 N N . THR A 1 282 ? -3.716 0.454 -10.546 1.00 98.56 282 THR A N 1
ATOM 2070 C CA . THR A 1 282 ? -4.132 -0.738 -11.295 1.00 98.56 282 THR A CA 1
ATOM 2071 C C . THR A 1 282 ? -3.098 -1.130 -12.340 1.00 98.56 282 THR A C 1
ATOM 2073 O O . THR A 1 282 ? -2.814 -0.377 -13.265 1.00 98.56 282 THR A O 1
ATOM 2076 N N . VAL A 1 283 ? -2.604 -2.363 -12.264 1.00 98.75 283 VAL A N 1
ATOM 2077 C CA . VAL A 1 283 ? -1.884 -3.034 -13.351 1.00 98.75 283 VAL A CA 1
ATOM 2078 C C . VAL A 1 283 ? -2.888 -3.892 -14.108 1.00 98.75 283 VAL A C 1
ATOM 2080 O O . VAL A 1 283 ? -3.515 -4.769 -13.517 1.00 98.75 283 VAL A O 1
ATOM 2083 N N . GLN A 1 284 ? -3.086 -3.647 -15.402 1.00 98.50 284 GLN A N 1
ATOM 2084 C CA . GLN A 1 284 ? -4.082 -4.396 -16.167 1.00 98.50 284 GLN A CA 1
ATOM 2085 C C . GLN A 1 284 ? -3.711 -5.874 -16.353 1.00 98.50 284 GLN A C 1
ATOM 2087 O O . GLN A 1 284 ? -2.576 -6.310 -16.160 1.00 98.50 284 GLN A O 1
ATOM 2092 N N . ASN A 1 285 ? -4.709 -6.671 -16.738 1.00 98.44 285 ASN A N 1
ATOM 2093 C CA . ASN A 1 285 ? -4.534 -8.097 -16.995 1.00 98.44 285 ASN A CA 1
ATOM 2094 C C . ASN A 1 285 ? -3.454 -8.345 -18.055 1.00 98.44 285 ASN A C 1
ATOM 2096 O O . ASN A 1 285 ? -3.448 -7.701 -19.102 1.00 98.44 285 ASN A O 1
ATOM 2100 N N . ASN A 1 286 ? -2.611 -9.350 -17.822 1.00 97.94 286 ASN A N 1
ATOM 2101 C CA . ASN A 1 286 ? -1.525 -9.765 -18.716 1.00 97.94 286 ASN A CA 1
ATOM 2102 C C . ASN A 1 286 ? -0.466 -8.684 -19.013 1.00 97.94 286 ASN A C 1
ATOM 2104 O O . ASN A 1 286 ? 0.352 -8.878 -19.913 1.00 97.94 286 ASN A O 1
ATOM 2108 N N . VAL A 1 287 ? -0.458 -7.568 -18.276 1.00 98.31 287 VAL A N 1
ATOM 2109 C CA . VAL A 1 287 ? 0.595 -6.553 -18.378 1.00 98.31 287 VAL A CA 1
ATOM 2110 C C . VAL A 1 287 ? 1.855 -7.039 -17.672 1.00 98.31 287 VAL A C 1
ATOM 2112 O O . VAL A 1 287 ? 1.796 -7.579 -16.569 1.00 98.31 287 VAL A O 1
ATOM 2115 N N . ILE A 1 288 ? 3.006 -6.821 -18.303 1.00 98.12 288 ILE A N 1
ATOM 2116 C CA . ILE A 1 288 ? 4.323 -7.057 -17.718 1.00 98.12 288 ILE A CA 1
ATOM 2117 C C . ILE A 1 288 ? 4.940 -5.716 -17.322 1.00 98.12 288 ILE A C 1
ATOM 2119 O O . ILE A 1 288 ? 5.265 -4.904 -18.188 1.00 98.12 288 ILE A O 1
ATOM 2123 N N . LEU A 1 289 ? 5.157 -5.515 -16.026 1.00 98.31 289 LEU A N 1
ATOM 2124 C CA . LEU A 1 289 ? 6.001 -4.455 -15.487 1.00 98.31 289 LEU A CA 1
ATOM 2125 C C . LEU A 1 289 ? 7.362 -5.057 -15.159 1.00 98.31 289 LEU A C 1
ATOM 2127 O O . LEU A 1 289 ? 7.460 -5.982 -14.353 1.00 98.31 289 LEU A O 1
ATOM 2131 N N . SER A 1 290 ? 8.416 -4.572 -15.804 1.00 98.19 290 SER A N 1
ATOM 2132 C CA . SER A 1 290 ? 9.757 -5.101 -15.591 1.00 98.19 290 SER A CA 1
ATOM 2133 C C . SER A 1 290 ? 10.786 -3.995 -15.462 1.00 98.19 290 SER A C 1
ATOM 2135 O O . SER A 1 290 ? 11.036 -3.243 -16.402 1.00 98.19 290 SER A O 1
ATOM 2137 N N . THR A 1 291 ? 11.501 -4.013 -14.348 1.00 97.81 291 THR A N 1
ATOM 2138 C CA . THR A 1 291 ? 12.718 -3.223 -14.130 1.00 97.81 291 THR A CA 1
ATOM 2139 C C . THR A 1 291 ? 13.976 -4.032 -14.434 1.00 97.81 291 THR A C 1
ATOM 2141 O O . THR A 1 291 ? 15.078 -3.500 -14.347 1.00 97.81 291 THR A O 1
ATOM 2144 N N . ARG A 1 292 ? 13.846 -5.312 -14.818 1.00 97.38 292 ARG A N 1
ATOM 2145 C CA . ARG A 1 292 ? 14.986 -6.145 -15.227 1.00 97.38 292 ARG A CA 1
ATOM 2146 C C . ARG 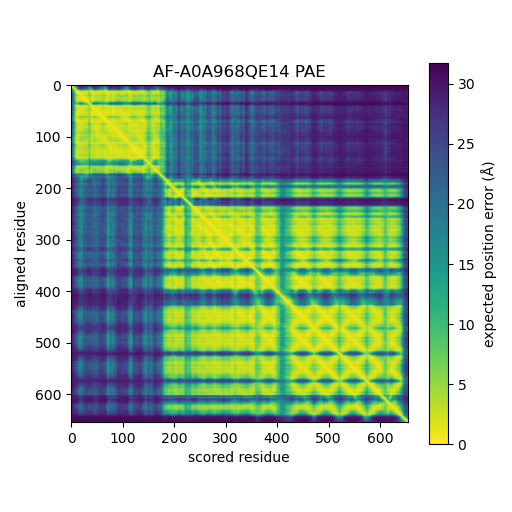A 1 292 ? 15.767 -5.521 -16.373 1.00 97.38 292 ARG A C 1
ATOM 2148 O O . ARG A 1 292 ? 15.175 -5.131 -17.382 1.00 97.38 292 ARG A O 1
ATOM 2155 N N . GLN A 1 293 ? 17.091 -5.532 -16.258 1.00 95.50 293 GLN A N 1
ATOM 2156 C CA . GLN A 1 293 ? 17.984 -5.248 -17.374 1.00 95.50 293 GLN A CA 1
ATOM 2157 C C . GLN A 1 293 ? 18.316 -6.550 -18.114 1.00 95.50 293 GLN A C 1
ATOM 2159 O O . GLN A 1 293 ? 19.076 -7.381 -17.618 1.00 95.50 293 GLN A O 1
ATOM 2164 N N . VAL A 1 294 ? 17.753 -6.720 -19.311 1.00 95.56 294 VAL A N 1
ATOM 2165 C CA . VAL A 1 294 ? 17.989 -7.871 -20.201 1.00 95.56 294 VAL A CA 1
ATOM 2166 C C . VAL A 1 294 ? 18.524 -7.401 -21.555 1.00 95.56 294 VAL A C 1
ATOM 2168 O O . VAL A 1 294 ? 18.519 -6.208 -21.866 1.00 95.56 294 VAL A O 1
ATOM 2171 N N . ALA A 1 295 ? 18.990 -8.336 -22.385 1.00 93.56 295 ALA A N 1
ATOM 2172 C CA . ALA A 1 295 ? 19.400 -8.012 -23.748 1.00 93.56 295 ALA A CA 1
ATOM 2173 C C . ALA A 1 295 ? 18.244 -7.363 -24.535 1.00 93.56 295 ALA A C 1
ATOM 2175 O O . ALA A 1 295 ? 17.090 -7.775 -24.416 1.00 93.56 295 ALA A O 1
ATOM 2176 N N . ALA A 1 296 ? 18.554 -6.366 -25.369 1.00 89.06 296 ALA A N 1
ATOM 2177 C CA . ALA A 1 296 ? 17.545 -5.632 -26.129 1.00 89.06 296 ALA A CA 1
ATOM 2178 C C . ALA A 1 296 ? 16.658 -6.573 -26.969 1.00 89.06 296 ALA A C 1
ATOM 2180 O O . ALA A 1 296 ? 17.159 -7.388 -27.746 1.00 89.06 296 ALA A O 1
ATOM 2181 N N . GLY A 1 297 ? 15.336 -6.448 -26.810 1.00 87.31 297 GLY A N 1
ATOM 2182 C CA . GLY A 1 297 ? 14.340 -7.277 -27.498 1.00 87.31 297 GLY A CA 1
ATOM 2183 C C . GLY A 1 297 ? 14.183 -8.701 -26.949 1.00 87.31 297 GLY A C 1
ATOM 2184 O O . GLY A 1 297 ? 13.430 -9.483 -27.528 1.00 87.31 297 GLY A O 1
ATOM 2185 N N . ALA A 1 298 ? 14.880 -9.057 -25.867 1.00 94.06 298 ALA A N 1
ATOM 2186 C CA . ALA A 1 298 ? 14.714 -10.345 -25.209 1.00 94.06 298 ALA A CA 1
ATOM 2187 C C . ALA A 1 298 ? 13.444 -10.383 -24.341 1.00 94.06 298 ALA A C 1
ATOM 2189 O O . ALA A 1 298 ? 12.919 -9.357 -23.912 1.00 94.06 298 ALA A O 1
ATOM 2190 N N . ASP A 1 299 ? 12.951 -11.591 -24.072 1.00 93.88 299 ASP A N 1
ATOM 2191 C CA . ASP A 1 299 ? 11.787 -11.797 -23.212 1.00 93.88 299 ASP A CA 1
ATOM 2192 C C . ASP A 1 299 ? 12.151 -11.548 -21.740 1.00 93.88 299 ASP A C 1
ATOM 2194 O O . ASP A 1 299 ? 12.909 -12.310 -21.136 1.00 93.88 299 ASP A O 1
ATOM 2198 N N . HIS A 1 300 ? 11.571 -10.508 -21.142 1.00 94.62 300 HIS A N 1
ATOM 2199 C CA . HIS A 1 300 ? 11.778 -10.148 -19.739 1.00 94.62 300 HIS A CA 1
ATOM 2200 C C . HIS A 1 300 ? 11.317 -11.225 -18.743 1.00 94.62 300 HIS A C 1
ATOM 2202 O O . HIS A 1 300 ? 11.712 -11.172 -17.581 1.00 94.62 300 HIS A O 1
ATOM 2208 N N . ALA A 1 301 ? 10.515 -12.213 -19.141 1.00 91.19 301 ALA A N 1
ATOM 2209 C CA . ALA A 1 301 ? 10.102 -13.308 -18.266 1.00 91.19 301 ALA A CA 1
ATOM 2210 C C . ALA A 1 301 ? 11.112 -14.467 -18.211 1.00 91.19 301 ALA A C 1
ATOM 2212 O O . ALA A 1 301 ? 11.141 -15.189 -17.210 1.00 91.19 301 ALA A O 1
ATOM 2213 N N . THR A 1 302 ? 11.915 -14.667 -19.266 1.00 92.94 302 THR A N 1
ATOM 2214 C CA . THR A 1 302 ? 12.757 -15.873 -19.423 1.00 92.94 302 THR A CA 1
ATOM 2215 C C . THR A 1 302 ? 14.214 -15.611 -19.784 1.00 92.94 302 THR A C 1
ATOM 2217 O O . THR A 1 302 ? 15.034 -16.516 -19.656 1.00 92.94 302 THR A O 1
ATOM 2220 N N . ALA A 1 303 ? 14.548 -14.432 -20.308 1.00 95.25 303 ALA A N 1
ATOM 2221 C CA . ALA A 1 303 ? 15.917 -14.098 -20.674 1.00 95.25 303 ALA A CA 1
ATOM 2222 C C . ALA A 1 303 ? 16.786 -13.899 -19.431 1.00 95.25 303 ALA A C 1
ATOM 2224 O O . ALA A 1 303 ? 16.285 -13.457 -18.396 1.00 95.25 303 ALA A O 1
ATOM 2225 N N . ASN A 1 304 ? 18.085 -14.169 -19.583 1.00 94.69 304 ASN A N 1
ATOM 2226 C CA . ASN A 1 304 ? 19.069 -13.898 -18.543 1.00 94.69 304 ASN A CA 1
ATOM 2227 C C . ASN A 1 304 ? 19.247 -12.387 -18.346 1.00 94.69 304 ASN A C 1
ATOM 2229 O O . ASN A 1 304 ? 19.334 -11.645 -19.333 1.00 94.69 304 ASN A O 1
ATOM 2233 N N . SER A 1 305 ? 19.369 -11.946 -17.096 1.00 96.19 305 SER A N 1
ATOM 2234 C CA . SER A 1 305 ? 19.749 -10.576 -16.769 1.00 96.19 305 SER A CA 1
ATOM 2235 C C . SER A 1 305 ? 21.145 -10.270 -17.320 1.00 96.19 305 SER A C 1
ATOM 2237 O O . SER A 1 305 ? 22.069 -11.081 -17.251 1.00 96.19 305 SER A O 1
ATOM 2239 N N . THR A 1 306 ? 21.295 -9.076 -17.884 1.00 96.19 306 THR A N 1
ATOM 2240 C CA . THR A 1 306 ? 22.562 -8.518 -18.384 1.00 96.19 306 THR A CA 1
ATOM 2241 C C . THR A 1 306 ? 23.048 -7.341 -17.535 1.00 96.19 306 THR A C 1
ATOM 2243 O O . THR A 1 306 ? 24.063 -6.725 -17.858 1.00 96.19 306 THR A O 1
ATOM 2246 N N . GLY A 1 307 ? 22.315 -7.011 -16.472 1.00 96.31 307 GLY A N 1
ATOM 2247 C CA . GLY A 1 307 ? 22.591 -5.922 -15.545 1.00 96.31 307 GLY A CA 1
ATOM 2248 C C . GLY A 1 307 ? 21.694 -5.992 -14.310 1.00 96.31 307 GLY A C 1
ATOM 2249 O O . GLY A 1 307 ? 20.869 -6.901 -14.189 1.00 96.31 307 GLY A O 1
ATOM 2250 N N . ASN A 1 308 ? 21.878 -5.040 -13.395 1.00 96.88 308 ASN A N 1
ATOM 2251 C CA . ASN A 1 308 ? 21.063 -4.944 -12.185 1.00 96.88 308 ASN A CA 1
ATOM 2252 C C . ASN A 1 308 ? 19.621 -4.558 -12.536 1.00 96.88 308 ASN A C 1
ATOM 2254 O O . ASN A 1 308 ? 19.367 -3.900 -13.545 1.00 96.88 308 ASN A O 1
ATOM 2258 N N . SER A 1 309 ? 18.682 -4.972 -11.694 1.00 97.44 309 SER A N 1
ATOM 2259 C CA . SER A 1 309 ? 17.272 -4.596 -11.809 1.00 97.44 309 SER A CA 1
ATOM 2260 C C . SER A 1 309 ? 16.936 -3.507 -10.795 1.00 97.44 309 SER A C 1
ATOM 2262 O O . SER A 1 309 ? 17.477 -3.516 -9.692 1.00 97.44 309 SER A O 1
ATOM 2264 N N . GLY A 1 310 ? 16.033 -2.599 -11.160 1.00 97.69 310 GLY A N 1
ATOM 2265 C CA . GLY A 1 310 ? 15.461 -1.623 -10.229 1.00 97.69 310 GLY A CA 1
ATOM 2266 C C . GLY A 1 310 ? 14.337 -2.214 -9.374 1.00 97.69 310 GLY A C 1
ATOM 2267 O O . GLY A 1 310 ? 13.878 -3.334 -9.614 1.00 97.69 310 GLY A O 1
ATOM 2268 N N . THR A 1 311 ? 13.855 -1.449 -8.405 1.00 98.31 311 THR A N 1
ATOM 2269 C CA . THR A 1 311 ? 12.704 -1.793 -7.555 1.00 98.31 311 THR A CA 1
ATOM 2270 C C . THR A 1 311 ? 11.392 -1.349 -8.205 1.00 98.31 311 THR A C 1
ATOM 2272 O O . THR A 1 311 ? 11.353 -0.340 -8.907 1.00 98.31 311 THR A O 1
ATOM 2275 N N . ILE A 1 312 ? 10.314 -2.105 -7.979 1.00 98.75 312 ILE A N 1
ATOM 2276 C CA . ILE A 1 312 ? 8.942 -1.672 -8.278 1.00 98.75 312 ILE A CA 1
ATOM 2277 C C . ILE A 1 312 ? 8.247 -1.377 -6.953 1.00 98.75 312 ILE A C 1
ATOM 2279 O O . ILE A 1 312 ? 8.019 -2.295 -6.167 1.00 98.75 312 ILE A O 1
ATOM 2283 N N . ARG A 1 313 ? 7.865 -0.123 -6.737 1.00 98.38 313 ARG A N 1
ATOM 2284 C CA . ARG A 1 313 ? 7.045 0.321 -5.616 1.00 98.38 313 ARG A CA 1
ATOM 2285 C C . ARG A 1 313 ? 5.721 0.857 -6.137 1.00 98.38 313 ARG A C 1
ATOM 2287 O O . ARG A 1 313 ? 5.680 1.811 -6.910 1.00 98.38 313 ARG A O 1
ATOM 2294 N N . LEU A 1 314 ? 4.636 0.219 -5.719 1.00 98.12 314 LEU A N 1
ATOM 2295 C CA . LEU A 1 314 ? 3.280 0.696 -5.949 1.00 98.12 314 LEU A CA 1
ATOM 2296 C C . LEU A 1 314 ? 2.680 1.050 -4.591 1.00 98.12 314 LEU A C 1
ATOM 2298 O O . LEU A 1 314 ? 2.499 0.185 -3.736 1.00 98.12 314 LEU A O 1
ATOM 2302 N N . GLY A 1 315 ? 2.372 2.322 -4.421 1.00 94.19 315 GLY A N 1
ATOM 2303 C CA . GLY A 1 315 ? 1.891 2.922 -3.197 1.00 94.19 315 GLY A CA 1
ATOM 2304 C C . GLY A 1 315 ? 3.014 3.381 -2.271 1.00 94.19 315 GLY A C 1
ATOM 2305 O O . GLY A 1 315 ? 4.164 3.524 -2.685 1.00 94.19 315 GLY A O 1
ATOM 2306 N N . SER A 1 316 ? 2.662 3.630 -1.014 1.00 87.69 316 SER A N 1
ATOM 2307 C CA . SER A 1 316 ? 3.563 4.208 -0.022 1.00 87.69 316 SER A CA 1
ATOM 2308 C C . SER A 1 316 ? 3.209 3.754 1.386 1.00 87.69 316 SER A C 1
ATOM 2310 O O . SER A 1 316 ? 2.042 3.531 1.706 1.00 87.69 316 SER A O 1
ATOM 2312 N N . ASP A 1 317 ? 4.226 3.624 2.230 1.00 71.19 317 ASP A N 1
ATOM 2313 C CA . ASP A 1 317 ? 4.118 3.444 3.677 1.00 71.19 317 ASP A CA 1
ATOM 2314 C C . ASP A 1 317 ? 4.370 4.757 4.444 1.00 71.19 317 ASP A C 1
ATOM 2316 O O . ASP A 1 317 ? 4.329 4.780 5.679 1.00 71.19 317 ASP A O 1
ATOM 2320 N N . SER A 1 318 ? 4.593 5.858 3.717 1.00 73.06 318 SER A N 1
ATOM 2321 C CA . SER A 1 318 ? 4.837 7.175 4.292 1.00 73.06 318 SER A CA 1
ATOM 2322 C C . SER A 1 318 ? 3.585 7.737 4.951 1.00 73.06 318 SER A C 1
ATOM 2324 O O . SER A 1 318 ? 2.444 7.530 4.529 1.00 73.06 318 SER A O 1
ATOM 2326 N N . PHE A 1 319 ? 3.812 8.478 6.028 1.00 61.97 319 PHE A N 1
ATOM 2327 C CA . PHE A 1 319 ? 2.756 9.182 6.727 1.00 61.97 319 PHE A CA 1
ATOM 2328 C C . PHE A 1 319 ? 2.244 10.368 5.888 1.00 61.97 319 PHE A C 1
ATOM 2330 O O . PHE A 1 319 ? 3.041 11.161 5.398 1.00 61.97 319 PHE A O 1
ATOM 2337 N N . GLY A 1 320 ? 0.919 10.513 5.771 1.00 62.56 320 GLY A N 1
ATOM 2338 C CA . GLY A 1 320 ? 0.273 11.609 5.035 1.00 62.56 320 GLY A CA 1
ATOM 2339 C C . GLY A 1 320 ? -0.081 11.287 3.581 1.00 62.56 320 GLY A C 1
ATOM 2340 O O . GLY A 1 320 ? -0.891 12.001 3.000 1.00 62.56 320 GLY A O 1
ATOM 2341 N N . GLU A 1 321 ? 0.442 10.191 3.030 1.00 73.06 321 GLU A N 1
ATOM 2342 C CA . GLU A 1 321 ? 0.076 9.692 1.702 1.00 73.06 321 GLU A CA 1
ATOM 2343 C C . GLU A 1 321 ? -1.037 8.642 1.819 1.00 73.06 321 GLU A C 1
ATOM 2345 O O . GLU A 1 321 ? -0.998 7.767 2.692 1.00 73.06 321 GLU A O 1
ATOM 2350 N N . VAL A 1 322 ? -2.052 8.741 0.956 1.00 83.44 322 VAL A N 1
ATOM 2351 C CA . VAL A 1 322 ? -3.212 7.845 0.967 1.00 83.44 322 VAL A CA 1
ATOM 2352 C C . VAL A 1 322 ? -3.195 6.957 -0.274 1.00 83.44 322 VAL A C 1
ATOM 2354 O O . VAL A 1 322 ? -3.269 7.416 -1.404 1.00 83.44 322 VAL A O 1
ATOM 2357 N N . VAL A 1 323 ? -3.143 5.646 -0.059 1.00 90.88 323 VAL A N 1
ATOM 2358 C CA . VAL A 1 323 ? -3.222 4.606 -1.088 1.00 90.88 323 VAL A CA 1
ATOM 2359 C C . VAL A 1 323 ? -4.272 3.595 -0.653 1.00 90.88 323 VAL A C 1
ATOM 2361 O O . VAL A 1 323 ? -4.048 2.755 0.216 1.00 90.88 323 VAL A O 1
ATOM 2364 N N . LYS A 1 324 ? -5.460 3.666 -1.245 1.00 93.88 324 LYS A N 1
ATOM 2365 C CA . LYS A 1 324 ? -6.606 2.845 -0.840 1.00 93.88 324 LYS A CA 1
ATOM 2366 C C . LYS A 1 324 ? -6.606 1.497 -1.528 1.00 93.88 324 LYS A C 1
ATOM 2368 O O . LYS A 1 324 ? -6.925 0.492 -0.904 1.00 93.88 324 LYS A O 1
ATOM 2373 N N . THR A 1 325 ? -6.311 1.449 -2.823 1.00 97.00 325 THR A N 1
ATOM 2374 C CA . THR A 1 325 ? -6.426 0.203 -3.588 1.00 97.00 325 THR A CA 1
ATOM 2375 C C . THR A 1 325 ? -5.235 -0.024 -4.500 1.00 97.00 325 THR A C 1
ATOM 2377 O O . THR A 1 325 ? -4.912 0.823 -5.323 1.00 97.00 325 THR A O 1
ATOM 2380 N N . ILE A 1 326 ? -4.653 -1.221 -4.431 1.00 98.75 326 ILE A N 1
ATOM 2381 C CA . ILE A 1 326 ? -3.691 -1.719 -5.417 1.00 98.75 326 ILE A CA 1
ATOM 2382 C C . ILE A 1 326 ? -4.263 -2.987 -6.046 1.00 98.75 326 ILE A C 1
ATOM 2384 O O . ILE A 1 326 ? -4.579 -3.957 -5.358 1.00 98.75 326 ILE A O 1
ATOM 2388 N N . THR A 1 327 ? -4.394 -3.000 -7.368 1.00 98.81 327 THR A N 1
ATOM 2389 C CA . THR A 1 327 ? -4.870 -4.165 -8.120 1.00 98.81 327 THR A CA 1
ATOM 2390 C C . THR A 1 327 ? -3.827 -4.602 -9.135 1.00 98.81 327 THR A C 1
ATOM 2392 O O . THR A 1 327 ? -3.538 -3.885 -10.089 1.00 98.81 327 THR A O 1
ATOM 2395 N N . ILE A 1 328 ? -3.301 -5.813 -8.968 1.00 98.88 328 ILE A N 1
ATOM 2396 C CA . ILE A 1 328 ? -2.482 -6.493 -9.970 1.00 98.88 328 ILE A CA 1
ATOM 2397 C C . ILE A 1 328 ? -3.395 -7.409 -10.782 1.00 98.88 328 ILE A C 1
ATOM 2399 O O . ILE A 1 328 ? -4.010 -8.324 -10.240 1.00 98.88 328 ILE A O 1
ATOM 2403 N N . GLY A 1 329 ? -3.516 -7.156 -12.081 1.00 98.62 329 GLY A N 1
ATOM 2404 C CA . GLY A 1 329 ? -4.441 -7.863 -12.959 1.00 98.62 329 GLY A CA 1
ATOM 2405 C C . GLY A 1 329 ? -4.175 -9.366 -13.078 1.00 98.62 329 GLY A C 1
ATOM 2406 O O . GLY A 1 329 ? -3.091 -9.877 -12.805 1.00 98.62 329 GLY A O 1
ATOM 2407 N N . THR A 1 330 ? -5.184 -10.096 -13.548 1.00 98.69 330 THR A N 1
ATOM 2408 C CA . THR A 1 330 ? -5.071 -11.524 -13.880 1.00 98.69 330 THR A CA 1
ATOM 2409 C C . THR A 1 330 ? -3.964 -11.740 -14.910 1.00 98.69 330 THR A C 1
ATOM 2411 O O . THR A 1 330 ? -3.947 -11.076 -15.946 1.00 98.69 330 THR A O 1
ATOM 2414 N N . GLY A 1 331 ? -3.048 -12.669 -14.633 1.00 98.38 331 GLY A N 1
ATOM 2415 C CA . GLY A 1 331 ? -1.912 -12.982 -15.504 1.00 98.38 331 GLY A CA 1
ATOM 2416 C C . GLY A 1 331 ? -0.876 -11.861 -15.652 1.00 98.38 331 GLY A C 1
ATOM 2417 O O . GLY A 1 331 ? -0.009 -11.975 -16.514 1.00 98.38 331 GLY A O 1
ATOM 2418 N N . ALA A 1 332 ? -0.967 -10.774 -14.877 1.00 98.75 332 ALA A N 1
ATOM 2419 C CA . ALA A 1 332 ? 0.030 -9.708 -14.903 1.00 98.75 332 ALA A CA 1
ATOM 2420 C C . ALA A 1 332 ? 1.344 -10.167 -14.254 1.00 98.75 332 ALA A C 1
ATOM 2422 O O . ALA A 1 332 ? 1.332 -10.942 -13.296 1.00 98.75 332 ALA A O 1
ATOM 2423 N N . ASN A 1 333 ? 2.471 -9.661 -14.751 1.00 98.69 333 ASN A N 1
ATOM 2424 C CA . ASN A 1 333 ? 3.796 -9.999 -14.243 1.00 98.69 333 ASN A CA 1
ATOM 2425 C C . ASN A 1 333 ? 4.513 -8.748 -13.730 1.00 98.69 333 ASN A C 1
ATOM 2427 O O . ASN A 1 333 ? 4.698 -7.805 -14.493 1.00 98.69 333 ASN A O 1
ATOM 2431 N N . LEU A 1 334 ? 4.986 -8.762 -12.487 1.00 98.81 334 LEU A N 1
ATOM 2432 C CA . LEU A 1 334 ? 5.924 -7.771 -11.956 1.00 98.81 334 LEU A CA 1
ATOM 2433 C C . LEU A 1 334 ? 7.281 -8.455 -11.782 1.00 98.81 334 LEU A C 1
ATOM 2435 O O . LEU A 1 334 ? 7.400 -9.453 -11.067 1.00 98.81 334 LEU A O 1
ATOM 2439 N N . LEU A 1 335 ? 8.294 -7.963 -12.490 1.00 98.75 335 LEU A N 1
ATOM 2440 C CA . LEU A 1 335 ? 9.572 -8.647 -12.654 1.00 98.75 335 LEU A CA 1
ATOM 2441 C C . LEU A 1 335 ? 10.736 -7.716 -12.307 1.00 98.75 335 LEU A C 1
ATOM 2443 O O . LEU A 1 335 ? 11.050 -6.786 -13.049 1.00 98.75 335 LEU A O 1
ATOM 2447 N N . THR A 1 336 ? 11.425 -8.036 -11.219 1.00 98.44 336 THR A N 1
ATOM 2448 C CA . THR A 1 336 ? 12.631 -7.335 -10.745 1.00 98.44 336 THR A CA 1
ATOM 2449 C C . THR A 1 336 ? 13.776 -8.314 -10.433 1.00 98.44 336 THR A C 1
ATOM 2451 O O . THR A 1 336 ? 14.847 -7.919 -9.985 1.00 98.44 336 THR A O 1
ATOM 2454 N N . HIS A 1 337 ? 13.568 -9.614 -10.675 1.00 97.44 337 HIS A N 1
ATOM 2455 C CA . HIS A 1 337 ? 14.533 -10.677 -10.392 1.00 97.44 337 HIS A CA 1
ATOM 2456 C C . HIS A 1 337 ? 15.782 -10.679 -11.292 1.00 97.44 337 HIS A C 1
ATOM 2458 O O . HIS A 1 337 ? 15.769 -10.269 -12.456 1.00 97.44 337 HIS A O 1
ATOM 2464 N N . ALA A 1 338 ? 16.837 -11.289 -10.759 1.00 95.19 338 ALA A N 1
ATOM 2465 C CA . ALA A 1 338 ? 18.027 -11.737 -11.467 1.00 95.19 338 ALA A CA 1
ATOM 2466 C C . ALA A 1 338 ? 18.216 -13.244 -11.231 1.00 95.19 338 ALA A C 1
ATOM 2468 O O . ALA A 1 338 ? 17.693 -13.804 -10.266 1.00 95.19 338 ALA A O 1
ATOM 2469 N N . GLU A 1 339 ? 18.925 -13.928 -12.125 1.00 93.06 339 GLU A N 1
ATOM 2470 C CA . GLU A 1 339 ? 19.109 -15.376 -12.038 1.00 93.06 339 GLU A CA 1
ATOM 2471 C C . GLU A 1 339 ? 19.964 -15.753 -10.825 1.00 93.06 339 GLU A C 1
ATOM 2473 O O . GLU A 1 339 ? 20.957 -15.090 -10.507 1.00 93.06 339 GLU A O 1
ATOM 2478 N N . ALA A 1 340 ? 19.616 -16.870 -10.182 1.00 86.25 340 ALA A N 1
ATOM 2479 C CA . ALA A 1 340 ? 20.379 -17.413 -9.065 1.00 86.25 340 ALA A CA 1
ATOM 2480 C C . ALA A 1 340 ? 21.846 -17.658 -9.463 1.00 86.25 340 ALA A C 1
ATOM 2482 O O . ALA A 1 340 ? 22.136 -18.311 -10.467 1.00 86.25 340 ALA A O 1
ATOM 2483 N N . GLY A 1 341 ? 22.775 -17.135 -8.660 1.00 82.31 341 GLY A N 1
ATOM 2484 C CA . GLY A 1 341 ? 24.214 -17.225 -8.922 1.00 82.31 341 GLY A CA 1
ATOM 2485 C C . GLY A 1 341 ? 24.739 -16.263 -9.995 1.00 82.31 341 GLY A C 1
ATOM 2486 O O . GLY A 1 341 ? 25.929 -16.317 -10.308 1.00 82.31 341 GLY A O 1
ATOM 2487 N N . SER A 1 342 ? 23.898 -15.385 -10.554 1.00 91.06 342 SER A N 1
ATOM 2488 C CA . SER A 1 342 ? 24.372 -14.268 -11.375 1.00 91.06 342 SER A CA 1
ATOM 2489 C C . SER A 1 342 ? 25.114 -13.228 -10.521 1.00 91.06 342 SER A C 1
ATOM 2491 O O . SER A 1 342 ? 24.959 -13.169 -9.302 1.00 91.06 342 SER A O 1
ATOM 2493 N N . SER A 1 343 ? 25.938 -12.395 -11.162 1.00 93.62 343 SER A N 1
ATOM 2494 C CA . SER A 1 343 ? 26.599 -11.254 -10.510 1.00 93.62 343 SER A CA 1
ATOM 2495 C C . SER A 1 343 ? 25.706 -10.012 -10.412 1.00 93.62 343 SER A C 1
ATOM 2497 O O . SER A 1 343 ? 26.185 -8.962 -9.987 1.00 93.62 343 SER A O 1
ATOM 2499 N N . TYR A 1 344 ? 24.458 -10.099 -10.876 1.00 96.81 344 TYR A N 1
ATOM 2500 C CA . TYR A 1 344 ? 23.542 -8.971 -10.967 1.00 96.81 344 TYR A CA 1
ATOM 2501 C C . TYR A 1 344 ? 22.589 -8.951 -9.782 1.00 96.81 344 TYR A C 1
ATOM 2503 O O . TYR A 1 344 ? 22.109 -9.990 -9.333 1.00 96.81 344 TYR A O 1
ATOM 2511 N N . GLN A 1 345 ? 22.310 -7.751 -9.291 1.00 95.31 345 GLN A N 1
ATOM 2512 C CA . GLN A 1 345 ? 21.383 -7.550 -8.188 1.00 95.31 345 GLN A CA 1
ATOM 2513 C C . GLN A 1 345 ? 19.945 -7.527 -8.712 1.00 95.31 345 GLN A C 1
ATOM 2515 O O . GLN A 1 345 ? 19.636 -6.856 -9.701 1.00 95.31 345 GLN A O 1
ATOM 2520 N N . ALA A 1 346 ? 19.085 -8.296 -8.051 1.00 97.19 346 ALA A N 1
ATOM 2521 C CA . ALA A 1 346 ? 17.642 -8.208 -8.203 1.00 97.19 346 ALA A CA 1
ATOM 2522 C C . ALA A 1 346 ? 17.116 -7.010 -7.394 1.00 97.19 346 ALA A C 1
ATOM 2524 O O . ALA A 1 346 ? 17.680 -6.687 -6.352 1.00 97.19 346 ALA A O 1
ATOM 2525 N N . GLY A 1 347 ? 16.053 -6.372 -7.878 1.00 98.00 347 GLY A N 1
ATOM 2526 C CA . GLY A 1 347 ? 15.328 -5.341 -7.135 1.00 98.00 347 GLY A CA 1
ATOM 2527 C C . GLY A 1 347 ? 14.152 -5.929 -6.361 1.00 98.00 347 GLY A C 1
ATOM 2528 O O . GLY A 1 347 ? 13.771 -7.085 -6.579 1.00 98.00 347 GLY A O 1
ATOM 2529 N N . ASP A 1 348 ? 13.540 -5.131 -5.497 1.00 98.62 348 ASP A N 1
ATOM 2530 C CA . ASP A 1 348 ? 12.398 -5.556 -4.683 1.00 98.62 348 ASP A CA 1
ATOM 2531 C C . ASP A 1 348 ? 11.058 -5.245 -5.370 1.00 98.62 348 ASP A C 1
ATOM 2533 O O . ASP A 1 348 ? 10.989 -4.460 -6.323 1.00 98.62 348 ASP A O 1
ATOM 2537 N N . ILE A 1 349 ? 9.983 -5.869 -4.889 1.00 98.88 349 ILE A N 1
ATOM 2538 C CA . ILE A 1 349 ? 8.604 -5.472 -5.194 1.00 98.88 349 ILE A CA 1
ATOM 2539 C C . ILE A 1 349 ? 7.933 -5.065 -3.889 1.00 98.88 349 ILE A C 1
ATOM 2541 O O . ILE A 1 349 ? 7.848 -5.866 -2.963 1.00 98.88 349 ILE A O 1
ATOM 2545 N N . GLN A 1 350 ? 7.427 -3.839 -3.848 1.00 98.62 350 GLN A N 1
ATOM 2546 C CA . GLN A 1 350 ? 6.788 -3.243 -2.684 1.00 98.62 350 GLN A CA 1
ATOM 2547 C C . GLN A 1 350 ? 5.383 -2.775 -3.059 1.00 98.62 350 GLN A C 1
ATOM 2549 O O . GLN A 1 350 ? 5.225 -1.939 -3.949 1.00 98.62 350 GLN A O 1
ATOM 2554 N N . LEU A 1 351 ? 4.361 -3.344 -2.422 1.00 98.62 351 LEU A N 1
ATOM 2555 C CA . LEU A 1 351 ? 2.957 -2.988 -2.621 1.00 98.62 351 LEU A CA 1
ATOM 2556 C C . LEU A 1 351 ? 2.388 -2.462 -1.304 1.00 98.62 351 LEU A C 1
ATOM 2558 O O . LEU A 1 351 ? 2.083 -3.249 -0.408 1.00 98.62 351 LEU A O 1
ATOM 2562 N N . TYR A 1 352 ? 2.229 -1.147 -1.195 1.00 97.25 352 TYR A N 1
ATOM 2563 C CA . TYR A 1 352 ? 1.858 -0.477 0.049 1.00 97.25 352 TYR A CA 1
ATOM 2564 C C . TYR A 1 352 ? 0.554 0.300 -0.109 1.00 97.25 352 TYR A C 1
ATOM 2566 O O . TYR A 1 352 ? 0.526 1.407 -0.640 1.00 97.25 352 TYR A O 1
ATOM 2574 N N . ALA A 1 353 ? -0.548 -0.292 0.347 1.00 95.75 353 ALA A N 1
ATOM 2575 C CA . ALA A 1 353 ? -1.824 0.401 0.459 1.00 95.75 353 ALA A CA 1
ATOM 2576 C C . ALA A 1 353 ? -1.952 0.949 1.880 1.00 95.75 353 ALA A C 1
ATOM 2578 O O . ALA A 1 353 ? -2.038 0.170 2.825 1.00 95.75 353 ALA A O 1
ATOM 2579 N N . ASN A 1 354 ? -1.969 2.267 2.039 1.00 90.62 354 ASN A N 1
ATOM 2580 C CA . ASN A 1 354 ? -1.956 2.932 3.330 1.00 90.62 354 ASN A CA 1
ATOM 2581 C C . ASN A 1 354 ? -3.062 3.987 3.429 1.00 90.62 354 ASN A C 1
ATOM 2583 O O . ASN A 1 354 ? -3.168 4.857 2.576 1.00 90.62 354 ASN A O 1
ATOM 2587 N N . TYR A 1 355 ? -3.888 3.946 4.472 1.00 86.75 355 TYR A N 1
ATOM 2588 C CA . TYR A 1 355 ? -4.863 5.001 4.753 1.00 86.75 355 TYR A CA 1
ATOM 2589 C C . TYR A 1 355 ? -4.810 5.371 6.235 1.00 86.75 355 TYR A C 1
ATOM 2591 O O . TYR A 1 355 ? -5.539 4.826 7.069 1.00 86.75 355 TYR A O 1
ATOM 2599 N N . ILE A 1 356 ? -3.926 6.319 6.550 1.00 75.56 356 ILE A N 1
ATOM 2600 C CA . ILE A 1 356 ? -3.731 6.872 7.894 1.00 75.56 356 ILE A CA 1
ATOM 2601 C C . ILE A 1 356 ? -4.280 8.294 7.898 1.00 75.56 356 ILE A C 1
ATOM 2603 O O . ILE A 1 356 ? -3.824 9.138 7.135 1.00 75.56 356 ILE A O 1
ATOM 2607 N N . ALA A 1 357 ? -5.238 8.578 8.776 1.00 61.91 357 ALA A N 1
ATOM 2608 C CA . ALA A 1 357 ? -5.729 9.943 8.979 1.00 61.91 357 ALA A CA 1
ATOM 2609 C C . ALA A 1 357 ? -5.713 10.309 10.463 1.00 61.91 357 ALA A C 1
ATOM 2611 O O . ALA A 1 357 ? -5.953 9.451 11.319 1.00 61.91 357 ALA A O 1
ATOM 2612 N N . ALA A 1 358 ? -5.454 11.586 10.747 1.00 55.19 358 ALA A N 1
ATOM 2613 C CA . ALA A 1 358 ? -5.412 12.132 12.097 1.00 55.19 358 ALA A CA 1
ATOM 2614 C C . ALA A 1 358 ? -6.818 12.168 12.721 1.00 55.19 358 ALA A C 1
ATOM 2616 O O . ALA A 1 358 ? -7.687 12.921 12.285 1.00 55.19 358 ALA A O 1
ATOM 2617 N N . ALA A 1 359 ? -7.033 11.414 13.799 1.00 50.09 359 ALA A N 1
ATOM 2618 C CA . ALA A 1 359 ? -8.337 11.301 14.460 1.00 50.09 359 ALA A CA 1
ATOM 2619 C C . ALA A 1 359 ? -8.830 12.608 15.131 1.00 50.09 359 ALA A C 1
ATOM 2621 O O . ALA A 1 359 ? -10.003 12.713 15.502 1.00 50.09 359 ALA A O 1
ATOM 2622 N N . ALA A 1 360 ? -7.955 13.608 15.307 1.00 46.66 360 ALA A N 1
ATOM 2623 C CA . ALA A 1 360 ? -8.190 14.756 16.186 1.00 46.66 360 ALA A CA 1
ATOM 2624 C C . ALA A 1 360 ? -9.176 15.810 15.644 1.00 46.66 360 ALA A C 1
ATOM 2626 O O . ALA A 1 360 ? -9.982 16.325 16.418 1.00 46.66 360 ALA A O 1
ATOM 2627 N N . ALA A 1 361 ? -9.173 16.113 14.340 1.00 46.12 361 ALA A N 1
ATOM 2628 C CA . ALA A 1 361 ? -10.116 17.083 13.762 1.00 46.12 361 ALA A CA 1
ATOM 2629 C C . ALA A 1 361 ? -11.544 16.508 13.645 1.00 46.12 361 ALA A C 1
ATOM 2631 O O . ALA A 1 361 ? -12.539 17.214 13.810 1.00 46.12 361 ALA A O 1
ATOM 2632 N N . GLU A 1 362 ? -11.649 15.194 13.439 1.00 52.00 362 GLU A N 1
ATOM 2633 C CA . GLU A 1 362 ? -12.906 14.467 13.229 1.00 52.00 362 GLU A CA 1
ATOM 2634 C C . GLU A 1 362 ? -13.726 14.268 14.519 1.00 52.00 362 GLU A C 1
ATOM 2636 O O . GLU A 1 362 ? -14.924 13.977 14.468 1.00 52.00 362 GLU A O 1
ATOM 2641 N N . ASN A 1 363 ? -13.113 14.444 15.693 1.00 53.56 363 ASN A N 1
ATOM 2642 C CA . ASN A 1 363 ? -13.768 14.259 16.992 1.00 53.56 363 ASN A CA 1
ATOM 2643 C C . ASN A 1 363 ? -14.552 15.486 17.488 1.00 53.56 363 ASN A C 1
ATOM 2645 O O . ASN A 1 363 ? -15.221 15.386 18.519 1.00 53.56 363 ASN A O 1
ATOM 2649 N N . LEU A 1 364 ? -14.527 16.617 16.775 1.00 56.97 364 LEU A N 1
ATOM 2650 C CA . LEU A 1 364 ? -15.233 17.842 17.181 1.00 56.97 364 LEU A CA 1
ATOM 2651 C C . LEU A 1 364 ? -16.753 17.779 16.945 1.00 56.97 364 LEU A C 1
ATOM 2653 O O . LEU A 1 364 ? -17.509 18.486 17.609 1.00 56.97 364 LEU A O 1
ATOM 2657 N N . SER A 1 365 ? -17.227 16.903 16.052 1.00 62.53 365 SER A N 1
ATOM 2658 C CA . SER A 1 365 ? -18.665 16.689 15.845 1.00 62.53 365 SER A CA 1
ATOM 2659 C C . SER A 1 365 ? -19.266 15.791 16.943 1.00 62.53 365 SER A C 1
ATOM 2661 O O . SER A 1 365 ? -18.654 14.780 17.312 1.00 62.53 365 SER A O 1
ATOM 2663 N N . PRO A 1 366 ? -20.471 16.091 17.472 1.00 59.06 366 PRO A N 1
ATOM 2664 C CA . PRO A 1 366 ? -21.173 15.205 18.407 1.00 59.06 366 PRO A CA 1
ATOM 2665 C C . PRO A 1 366 ? -21.616 13.883 17.776 1.00 59.06 366 PRO A C 1
ATOM 2667 O O . PRO A 1 366 ? -21.810 12.917 18.506 1.00 59.06 366 PRO A O 1
ATOM 2670 N N . ILE A 1 367 ? -21.788 13.845 16.451 1.00 72.75 367 ILE A N 1
ATOM 2671 C CA . ILE A 1 367 ? -22.195 12.665 15.683 1.00 72.75 367 ILE A CA 1
ATOM 2672 C C . ILE A 1 367 ? -21.222 12.517 14.516 1.00 72.75 367 ILE A C 1
ATOM 2674 O O . ILE A 1 367 ? -21.122 13.433 13.696 1.00 72.75 367 ILE A O 1
ATOM 2678 N N . ASN A 1 368 ? -20.497 11.401 14.442 1.00 73.88 368 ASN A N 1
ATOM 2679 C CA . ASN A 1 368 ? -19.580 11.149 13.332 1.00 73.88 368 ASN A CA 1
ATOM 2680 C C . ASN A 1 368 ? -19.525 9.663 12.939 1.00 73.88 368 ASN A C 1
ATOM 2682 O O . ASN A 1 368 ? -19.605 8.779 13.795 1.00 73.88 368 ASN A O 1
ATOM 2686 N N . TRP A 1 369 ? -19.362 9.425 11.638 1.00 78.06 369 TRP A N 1
ATOM 2687 C CA . TRP A 1 369 ? -19.193 8.121 11.007 1.00 78.06 369 TRP A CA 1
ATOM 2688 C C . TRP A 1 369 ? -17.986 8.173 10.073 1.00 78.06 369 TRP A C 1
ATOM 2690 O O . TRP A 1 369 ? -17.996 8.939 9.113 1.00 78.06 369 TRP A O 1
ATOM 2700 N N . VAL A 1 370 ? -16.974 7.344 10.324 1.00 78.75 370 VAL A N 1
ATOM 2701 C CA . VAL A 1 370 ? -15.760 7.281 9.492 1.00 78.75 370 VAL A CA 1
ATOM 2702 C C . VAL A 1 370 ? -15.492 5.836 9.096 1.00 78.75 370 VAL A C 1
ATOM 2704 O O . VAL A 1 370 ? -15.588 4.927 9.920 1.00 78.75 370 VAL A O 1
ATOM 2707 N N . THR A 1 371 ? -15.186 5.605 7.820 1.00 85.38 371 THR A N 1
ATOM 2708 C CA . THR A 1 371 ? -14.766 4.296 7.309 1.00 85.38 371 THR A CA 1
ATOM 2709 C C . THR A 1 371 ? -13.520 4.461 6.459 1.00 85.38 371 THR A C 1
ATOM 2711 O O . THR A 1 371 ? -13.513 5.258 5.524 1.00 85.38 371 THR A O 1
ATOM 2714 N N . LYS A 1 372 ? -12.488 3.690 6.782 1.00 89.56 372 LYS A N 1
ATOM 2715 C CA . LYS A 1 372 ? -11.242 3.596 6.030 1.00 89.56 372 LYS A CA 1
ATOM 2716 C C . LYS A 1 372 ? -11.092 2.171 5.527 1.00 89.56 372 LYS A C 1
ATOM 2718 O O . LYS A 1 372 ? -11.328 1.219 6.270 1.00 89.56 372 LYS A O 1
ATOM 2723 N N . THR A 1 373 ? -10.727 2.033 4.262 1.00 93.69 373 THR A N 1
ATOM 2724 C CA . THR A 1 373 ? -10.532 0.729 3.636 1.00 93.69 373 THR A CA 1
ATOM 2725 C C . THR A 1 373 ? -9.282 0.777 2.780 1.00 93.69 373 THR A C 1
ATOM 2727 O O . THR A 1 373 ? -9.179 1.625 1.893 1.00 93.69 373 THR A O 1
ATOM 2730 N N . THR A 1 374 ? -8.368 -0.155 3.024 1.00 97.00 374 THR A N 1
ATOM 2731 C CA . THR A 1 374 ? -7.250 -0.453 2.138 1.00 97.00 374 THR A CA 1
ATOM 2732 C C . THR A 1 374 ? -7.362 -1.866 1.590 1.00 97.00 374 THR A C 1
ATOM 2734 O O . THR A 1 374 ? -7.805 -2.800 2.264 1.00 97.00 374 THR A O 1
ATOM 2737 N N . THR A 1 375 ? -7.039 -2.040 0.313 1.00 98.50 375 THR A N 1
ATOM 2738 C CA . THR A 1 375 ? -7.156 -3.330 -0.365 1.00 98.50 375 THR A CA 1
ATOM 2739 C C . THR A 1 375 ? -6.016 -3.550 -1.346 1.00 98.50 375 THR A C 1
ATOM 2741 O O . THR A 1 375 ? -5.761 -2.719 -2.214 1.00 98.50 375 THR A O 1
ATOM 2744 N N . ILE A 1 376 ? -5.378 -4.715 -1.265 1.00 98.88 376 ILE A N 1
ATOM 2745 C CA . ILE A 1 376 ? -4.418 -5.191 -2.259 1.00 98.88 376 ILE A CA 1
ATOM 2746 C C . ILE A 1 376 ? -4.925 -6.503 -2.853 1.00 98.88 376 ILE A C 1
ATOM 2748 O O . ILE A 1 376 ? -5.118 -7.493 -2.148 1.00 98.88 376 ILE A O 1
ATOM 2752 N N . ASN A 1 377 ? -5.121 -6.523 -4.168 1.00 98.81 377 ASN A N 1
ATOM 2753 C CA . ASN A 1 377 ? -5.563 -7.703 -4.902 1.00 98.81 377 ASN A CA 1
ATOM 2754 C C . ASN A 1 377 ? -4.488 -8.146 -5.891 1.00 98.81 377 ASN A C 1
ATOM 2756 O O . ASN A 1 377 ? -4.192 -7.436 -6.850 1.00 98.81 377 ASN A O 1
ATOM 2760 N N . ILE A 1 378 ? -3.955 -9.351 -5.702 1.00 98.88 378 ILE A N 1
ATOM 2761 C CA . ILE A 1 378 ? -3.092 -10.019 -6.674 1.00 98.88 378 ILE A CA 1
ATOM 2762 C C . ILE A 1 378 ? -3.955 -10.954 -7.515 1.00 98.88 378 ILE A C 1
ATOM 2764 O O . ILE A 1 378 ? -4.549 -11.902 -7.002 1.00 98.88 378 ILE A O 1
ATOM 2768 N N . GLY A 1 379 ? -4.059 -10.675 -8.809 1.00 98.56 379 GLY A N 1
ATOM 2769 C CA . GLY A 1 379 ? -4.945 -11.380 -9.724 1.00 98.56 379 GLY A CA 1
ATOM 2770 C C . GLY A 1 379 ? -4.595 -12.856 -9.909 1.00 98.56 379 GLY A C 1
ATOM 2771 O O . GLY A 1 379 ? -3.475 -13.306 -9.669 1.00 98.56 379 GLY A O 1
ATOM 2772 N N . THR A 1 380 ? -5.568 -13.630 -10.389 1.00 98.81 380 THR A N 1
ATOM 2773 C CA . THR A 1 380 ? -5.381 -15.046 -10.734 1.00 98.81 380 THR A CA 1
ATOM 2774 C C . THR A 1 380 ? -4.205 -15.217 -11.699 1.00 98.81 380 THR A C 1
ATOM 2776 O O . THR A 1 380 ? -4.092 -14.481 -12.678 1.00 98.81 380 THR A O 1
ATOM 2779 N N . ASN A 1 381 ? -3.337 -16.198 -11.450 1.00 98.56 381 ASN A N 1
ATOM 2780 C CA . ASN A 1 381 ? -2.134 -16.474 -12.248 1.00 98.56 381 ASN A CA 1
ATOM 2781 C C . ASN A 1 381 ? -1.160 -15.288 -12.424 1.00 98.56 381 ASN A C 1
ATOM 2783 O O . ASN A 1 381 ? -0.296 -15.363 -13.297 1.00 98.56 381 ASN A O 1
ATOM 2787 N N . ALA A 1 382 ? -1.281 -14.205 -11.648 1.00 98.81 382 ALA A N 1
ATOM 2788 C CA . ALA A 1 382 ? -0.292 -13.130 -11.662 1.00 98.81 382 ALA A CA 1
ATOM 2789 C C . ALA A 1 382 ? 1.054 -13.629 -11.112 1.00 98.81 382 ALA A C 1
ATOM 2791 O O . ALA A 1 382 ? 1.089 -14.525 -10.266 1.00 98.81 382 ALA A O 1
ATOM 2792 N N . ILE A 1 383 ? 2.164 -13.073 -11.592 1.00 98.88 383 ILE A N 1
ATOM 2793 C CA . ILE A 1 383 ? 3.516 -13.500 -11.215 1.00 98.88 383 ILE A CA 1
ATOM 2794 C C . ILE A 1 383 ? 4.313 -12.301 -10.709 1.00 98.88 383 ILE A C 1
ATOM 2796 O O . ILE A 1 383 ? 4.616 -11.387 -11.469 1.00 98.88 383 ILE A O 1
ATOM 2800 N N . LEU A 1 384 ? 4.722 -12.334 -9.447 1.00 98.88 384 LEU A N 1
ATOM 2801 C CA . LEU A 1 384 ? 5.670 -11.393 -8.858 1.00 98.88 384 LEU A CA 1
ATOM 2802 C C . LEU A 1 384 ? 6.991 -12.139 -8.636 1.00 98.88 384 LEU A C 1
ATOM 2804 O O . LEU A 1 384 ? 7.014 -13.167 -7.959 1.00 98.88 384 LEU A O 1
ATOM 2808 N N . LYS A 1 385 ? 8.082 -11.653 -9.238 1.00 98.56 385 LYS A N 1
ATOM 2809 C CA . LYS A 1 385 ? 9.433 -12.224 -9.090 1.00 98.56 385 LYS A CA 1
ATOM 2810 C C . LYS A 1 385 ? 10.441 -11.140 -8.740 1.00 98.56 385 LYS A C 1
ATOM 2812 O O . LYS A 1 385 ? 10.724 -10.304 -9.605 1.00 98.56 385 LYS A O 1
ATOM 2817 N N . ALA A 1 386 ? 11.027 -11.220 -7.550 1.00 98.50 386 ALA A N 1
ATOM 2818 C CA . ALA A 1 386 ? 11.888 -10.177 -6.997 1.00 98.50 386 ALA A CA 1
ATOM 2819 C C . ALA A 1 386 ? 13.041 -10.719 -6.146 1.00 98.50 386 ALA A C 1
ATOM 2821 O O . ALA A 1 386 ? 13.172 -11.930 -5.961 1.00 98.50 386 ALA A O 1
ATOM 2822 N N . ASN A 1 387 ? 13.873 -9.808 -5.635 1.00 97.94 387 ASN A N 1
ATOM 2823 C CA . ASN A 1 387 ? 14.724 -10.089 -4.486 1.00 97.94 387 ASN A CA 1
ATOM 2824 C C . ASN A 1 387 ? 13.850 -10.335 -3.246 1.00 97.94 387 ASN A C 1
ATOM 2826 O O . ASN A 1 387 ? 13.672 -11.493 -2.876 1.00 97.94 387 ASN A O 1
ATOM 2830 N N . SER A 1 388 ? 13.217 -9.293 -2.708 1.00 98.38 388 SER A N 1
ATOM 2831 C CA . SER A 1 388 ? 12.173 -9.406 -1.687 1.00 98.38 388 SER A CA 1
ATOM 2832 C C . SER A 1 388 ? 10.822 -8.932 -2.222 1.00 98.38 388 SER A C 1
ATOM 2834 O O . SER A 1 388 ? 10.751 -8.090 -3.123 1.00 98.38 388 SER A O 1
ATOM 2836 N N . ILE A 1 389 ? 9.739 -9.493 -1.685 1.00 98.88 389 ILE A N 1
ATOM 2837 C CA . ILE A 1 389 ? 8.367 -9.060 -1.973 1.00 98.88 389 ILE A CA 1
ATOM 2838 C C . ILE A 1 389 ? 7.727 -8.636 -0.659 1.00 98.88 389 ILE A C 1
ATOM 2840 O O . ILE A 1 389 ? 7.589 -9.458 0.240 1.00 98.88 389 ILE A O 1
ATOM 2844 N N . ASP A 1 390 ? 7.303 -7.383 -0.574 1.00 98.44 390 ASP A N 1
ATOM 2845 C CA . ASP A 1 390 ? 6.632 -6.834 0.598 1.00 98.44 390 ASP A CA 1
ATOM 2846 C C . ASP A 1 390 ? 5.262 -6.282 0.195 1.00 98.44 390 ASP A C 1
ATOM 2848 O O . ASP A 1 390 ? 5.149 -5.416 -0.676 1.00 98.44 390 ASP A O 1
ATOM 2852 N N . ILE A 1 391 ? 4.205 -6.850 0.770 1.00 98.62 391 ILE A N 1
ATOM 2853 C CA . ILE A 1 391 ? 2.817 -6.494 0.495 1.00 98.62 391 ILE A CA 1
ATOM 2854 C C . ILE A 1 391 ? 2.176 -6.095 1.813 1.00 98.62 391 ILE A C 1
ATOM 2856 O O . ILE A 1 391 ? 1.974 -6.946 2.674 1.00 98.62 391 ILE A O 1
ATOM 2860 N N . LYS A 1 392 ? 1.785 -4.829 1.942 1.00 97.25 392 LYS A N 1
ATOM 2861 C CA . LYS A 1 392 ? 1.215 -4.290 3.175 1.00 97.25 392 LYS A CA 1
ATOM 2862 C C . LYS A 1 392 ? -0.025 -3.455 2.888 1.00 97.25 392 LYS A C 1
ATOM 2864 O O . LYS A 1 392 ? 0.055 -2.406 2.253 1.00 97.25 392 LYS A O 1
ATOM 2869 N N . ALA A 1 393 ? -1.175 -3.910 3.380 1.00 97.19 393 ALA A N 1
ATOM 2870 C CA . ALA A 1 393 ? -2.389 -3.103 3.460 1.00 97.19 393 ALA A CA 1
ATOM 2871 C C . ALA A 1 393 ? -2.557 -2.590 4.894 1.00 97.19 393 ALA A C 1
ATOM 2873 O O . ALA A 1 393 ? -2.646 -3.388 5.820 1.00 97.19 393 ALA A O 1
ATOM 2874 N N . GLN A 1 394 ? -2.612 -1.276 5.090 1.00 94.44 394 GLN A N 1
ATOM 2875 C CA . GLN A 1 394 ? -2.662 -0.633 6.399 1.00 94.44 394 GLN A CA 1
ATOM 2876 C C . GLN A 1 394 ? -3.772 0.423 6.434 1.00 94.44 394 GLN A C 1
ATOM 2878 O O . GLN A 1 394 ? -3.804 1.330 5.611 1.00 94.44 394 GLN A O 1
ATOM 2883 N N . SER A 1 395 ? -4.722 0.296 7.356 1.00 92.38 395 SER A N 1
ATOM 2884 C CA . SER A 1 395 ? -5.826 1.244 7.542 1.00 92.38 395 SER A CA 1
ATOM 2885 C C . SER A 1 395 ? -5.894 1.635 9.012 1.00 92.38 395 SER A C 1
ATOM 2887 O O . SER A 1 395 ? -6.255 0.805 9.847 1.00 92.38 395 SER A O 1
ATOM 2889 N N . GLU A 1 396 ? -5.553 2.881 9.349 1.00 86.19 396 GLU A N 1
ATOM 2890 C CA . GLU A 1 396 ? -5.368 3.283 10.748 1.00 86.19 396 GLU A CA 1
ATOM 2891 C C . GLU A 1 396 ? -6.032 4.612 11.120 1.00 86.19 396 GLU A C 1
ATOM 2893 O O . GLU A 1 396 ? -5.958 5.625 10.415 1.00 86.19 396 GLU A O 1
ATOM 2898 N N . ASP A 1 397 ? -6.642 4.618 12.302 1.00 78.25 397 ASP A N 1
ATOM 2899 C CA . ASP A 1 397 ? -6.848 5.818 13.104 1.00 78.25 397 ASP A CA 1
ATOM 2900 C C . ASP A 1 397 ? -5.612 6.035 13.982 1.00 78.25 397 ASP A C 1
ATOM 2902 O O . ASP A 1 397 ? -5.325 5.211 14.850 1.00 78.25 397 ASP A O 1
ATOM 2906 N N . LYS A 1 398 ? -4.895 7.142 13.764 1.00 67.19 398 LYS A N 1
ATOM 2907 C CA . LYS A 1 398 ? -3.818 7.594 14.655 1.00 67.19 398 LYS A CA 1
ATOM 2908 C C . LYS A 1 398 ? -4.229 8.869 15.376 1.00 67.19 398 LYS A C 1
ATOM 2910 O O . LYS A 1 398 ? -4.903 9.732 14.798 1.00 67.19 398 LYS A O 1
ATOM 2915 N N . THR A 1 399 ? -3.832 9.004 16.638 1.00 58.94 399 THR A N 1
ATOM 2916 C CA . THR A 1 399 ? -4.031 10.246 17.390 1.00 58.94 399 THR A CA 1
ATOM 2917 C C . THR A 1 399 ? -3.084 11.341 16.887 1.00 58.94 399 THR A C 1
ATOM 2919 O O . THR A 1 399 ? -2.136 11.077 16.151 1.00 58.94 399 THR A O 1
ATOM 2922 N N . LEU A 1 400 ? -3.332 12.601 17.264 1.00 53.94 400 LEU A N 1
ATOM 2923 C CA . LEU A 1 400 ? -2.425 13.702 16.913 1.00 53.94 400 LEU A CA 1
ATOM 2924 C C . LEU A 1 400 ? -1.042 13.558 17.585 1.00 53.94 400 LEU A C 1
ATOM 2926 O O . LEU A 1 400 ? -0.065 14.035 17.021 1.00 53.94 400 LEU A O 1
ATOM 2930 N N . GLY A 1 401 ? -0.954 12.901 18.750 1.00 50.78 401 GLY A N 1
ATOM 2931 C CA . GLY A 1 401 ? 0.316 12.602 19.433 1.00 50.78 401 GLY A CA 1
ATOM 2932 C C . GLY A 1 401 ? 1.168 11.607 18.645 1.00 50.78 401 GLY A C 1
ATOM 2933 O O . GLY A 1 401 ? 2.310 11.911 18.292 1.00 50.78 401 GLY A O 1
ATOM 2934 N N . ASP A 1 402 ? 0.538 10.509 18.198 1.00 52.56 402 ASP A N 1
ATOM 2935 C CA . ASP A 1 402 ? 1.146 9.530 17.280 1.00 52.56 402 ASP A CA 1
ATOM 2936 C C . ASP A 1 402 ? 1.633 10.183 15.971 1.00 52.56 402 ASP A C 1
ATOM 2938 O O . ASP A 1 402 ? 2.599 9.732 15.357 1.00 52.56 402 ASP A O 1
ATOM 2942 N N . LEU A 1 403 ? 0.950 11.249 15.537 1.00 50.84 403 LEU A N 1
ATOM 2943 C CA . LEU A 1 403 ? 1.221 11.998 14.308 1.00 50.84 403 LEU A CA 1
ATOM 2944 C C . LEU A 1 403 ? 2.454 12.897 14.387 1.00 50.84 403 LEU A C 1
ATOM 2946 O O . LEU A 1 403 ? 3.150 13.092 13.395 1.00 50.84 403 LEU A O 1
ATOM 2950 N N . LEU A 1 404 ? 2.682 13.506 15.551 1.00 53.84 404 LEU A N 1
ATOM 2951 C CA . LEU A 1 404 ? 3.735 14.502 15.749 1.00 53.84 404 LEU A CA 1
ATOM 2952 C C . LEU A 1 404 ? 5.079 13.863 16.122 1.00 53.84 404 LEU A C 1
ATOM 2954 O O . LEU A 1 404 ? 6.043 14.586 16.380 1.00 53.84 404 LEU A O 1
ATOM 2958 N N . GLY A 1 405 ? 5.150 12.525 16.175 1.00 48.25 405 GLY A N 1
ATOM 2959 C CA . GLY A 1 405 ? 6.341 11.794 16.616 1.00 48.25 405 GLY A CA 1
ATOM 2960 C C . GLY A 1 405 ? 6.779 12.207 18.023 1.00 48.25 405 GLY A C 1
ATOM 2961 O O . GLY A 1 405 ? 7.966 12.156 18.355 1.00 48.25 405 GLY A O 1
ATOM 2962 N N . ALA A 1 406 ? 5.839 12.705 18.830 1.00 42.56 406 ALA A N 1
ATOM 2963 C CA . ALA A 1 406 ? 6.124 13.224 20.147 1.00 42.56 406 ALA A CA 1
ATOM 2964 C C . ALA A 1 406 ? 6.474 12.036 21.046 1.00 42.56 406 ALA A C 1
ATOM 2966 O O . ALA A 1 406 ? 5.648 11.172 21.308 1.00 42.56 406 ALA A O 1
ATOM 2967 N N . ASN A 1 407 ? 7.728 11.968 21.502 1.00 44.72 407 ASN A N 1
ATOM 2968 C CA . ASN A 1 407 ? 8.143 10.973 22.491 1.00 44.72 407 ASN A CA 1
ATOM 2969 C C . ASN A 1 407 ? 7.116 10.932 23.632 1.00 44.72 407 ASN A C 1
ATOM 2971 O O . ASN A 1 407 ? 6.714 11.998 24.104 1.00 44.72 407 ASN A O 1
ATOM 2975 N N . SER A 1 408 ? 6.775 9.729 24.105 1.00 51.34 408 SER A N 1
ATOM 2976 C CA . SER A 1 408 ? 5.717 9.381 25.081 1.00 51.34 408 SER A CA 1
ATOM 2977 C C . SER A 1 408 ? 5.639 10.207 26.379 1.00 51.34 408 SER A C 1
ATOM 2979 O O . SER A 1 408 ? 4.730 10.032 27.180 1.00 51.34 408 SER A O 1
ATOM 2981 N N . LEU A 1 409 ? 6.575 11.126 26.610 1.00 44.91 409 LEU A N 1
ATOM 2982 C CA . LEU A 1 409 ? 6.557 12.098 27.698 1.00 44.91 409 LEU A CA 1
ATOM 2983 C C . LEU A 1 409 ? 5.820 13.398 27.317 1.00 44.91 409 LEU A C 1
ATOM 2985 O O . LEU A 1 409 ? 5.174 14.004 28.161 1.00 44.91 409 LEU A O 1
ATOM 2989 N N . ILE A 1 410 ? 5.894 13.866 26.070 1.00 49.47 410 ILE A N 1
ATOM 2990 C CA . ILE A 1 410 ? 5.219 15.111 25.656 1.00 49.47 410 ILE A CA 1
ATOM 2991 C C . ILE A 1 410 ? 3.707 14.876 25.504 1.00 49.47 410 ILE A C 1
ATOM 2993 O O . ILE A 1 410 ? 2.919 15.743 25.902 1.00 49.47 410 ILE A O 1
ATOM 2997 N N . ASP A 1 411 ? 3.319 13.689 25.026 1.00 46.50 411 ASP A N 1
ATOM 2998 C CA . ASP A 1 411 ? 1.922 13.251 24.942 1.00 46.50 411 ASP A CA 1
ATOM 2999 C C . ASP A 1 411 ? 1.254 13.260 26.322 1.00 46.50 411 ASP A C 1
ATOM 3001 O O . ASP A 1 411 ? 0.291 14.004 26.516 1.00 46.50 411 ASP A O 1
ATOM 3005 N N . SER A 1 412 ? 1.838 12.583 27.319 1.00 50.16 412 SER A N 1
ATOM 3006 C CA . SER A 1 412 ? 1.240 12.468 28.659 1.00 50.16 412 SER A CA 1
ATOM 3007 C C . SER A 1 412 ? 1.247 13.756 29.492 1.00 50.16 412 SER A C 1
ATOM 3009 O O . SER A 1 412 ? 0.423 13.909 30.393 1.00 50.16 412 SER A O 1
ATOM 3011 N N . PHE A 1 413 ? 2.179 14.689 29.257 1.00 44.50 413 PHE A N 1
ATOM 3012 C CA . PHE A 1 413 ? 2.325 15.878 30.115 1.00 44.50 413 PHE A CA 1
ATOM 3013 C C . PHE A 1 413 ? 1.759 17.177 29.525 1.00 44.50 413 PHE A C 1
ATOM 3015 O O . PHE A 1 413 ? 1.522 18.116 30.289 1.00 44.50 413 PHE A O 1
ATOM 3022 N N . ILE A 1 414 ? 1.561 17.276 28.204 1.00 48.84 414 ILE A N 1
ATOM 3023 C CA . ILE A 1 414 ? 1.182 18.545 27.552 1.00 48.84 414 ILE A CA 1
ATOM 3024 C C . ILE A 1 414 ? 0.009 18.378 26.586 1.00 48.84 414 ILE A C 1
ATOM 3026 O O . ILE A 1 414 ? -0.942 19.155 26.676 1.00 48.84 414 ILE A O 1
ATOM 3030 N N . ILE A 1 415 ? 0.058 17.403 25.672 1.00 48.25 415 ILE A N 1
ATOM 3031 C CA . ILE A 1 415 ? -0.924 17.300 24.579 1.00 48.25 415 ILE A CA 1
ATOM 3032 C C . ILE A 1 415 ? -2.208 16.616 25.047 1.00 48.25 415 ILE A C 1
ATOM 3034 O O . ILE A 1 415 ? -3.273 17.216 24.888 1.00 48.25 415 ILE A O 1
ATOM 3038 N N . GLU A 1 416 ? -2.127 15.435 25.671 1.00 55.53 416 GLU A N 1
ATOM 3039 C CA . GLU A 1 416 ? -3.305 14.732 26.203 1.00 55.53 416 GLU A CA 1
ATOM 3040 C C . GLU A 1 416 ? -4.077 15.605 27.206 1.00 55.53 416 GLU A C 1
ATOM 3042 O O . GLU A 1 416 ? -5.268 15.820 26.985 1.00 55.53 416 GLU A O 1
ATOM 3047 N N . PRO A 1 417 ? -3.445 16.260 28.208 1.00 54.72 417 PRO A N 1
ATOM 3048 C CA . PRO A 1 417 ? -4.183 17.103 29.149 1.00 54.72 417 PRO A CA 1
ATOM 3049 C C . PRO A 1 417 ? -4.832 18.329 28.495 1.00 54.72 417 PRO A C 1
ATOM 3051 O O . PRO A 1 417 ? -5.863 18.813 28.960 1.00 54.72 417 PRO A O 1
ATOM 3054 N N . LEU A 1 418 ? -4.239 18.889 27.434 1.00 52.72 418 LEU A N 1
ATOM 3055 C CA . LEU A 1 418 ? -4.816 20.033 26.722 1.00 52.72 418 LEU A CA 1
ATOM 3056 C C . LEU A 1 418 ? -5.975 19.598 25.812 1.00 52.72 418 LEU A C 1
ATOM 3058 O O . LEU A 1 418 ? -6.983 20.303 25.740 1.00 52.72 418 LEU A O 1
ATOM 3062 N N . GLN A 1 419 ? -5.850 18.441 25.154 1.00 57.38 419 GLN A N 1
ATOM 3063 C CA . GLN A 1 419 ? -6.906 17.830 24.346 1.00 57.38 419 GLN A CA 1
ATOM 3064 C C . GLN A 1 419 ? -8.085 17.385 25.205 1.00 57.38 419 GLN A C 1
ATOM 3066 O O . GLN A 1 419 ? -9.218 17.692 24.851 1.00 57.38 419 GLN A O 1
ATOM 3071 N N . GLU A 1 420 ? -7.837 16.746 26.347 1.00 61.75 420 GLU A N 1
ATOM 3072 C CA . GLU A 1 420 ? -8.870 16.385 27.318 1.00 61.75 420 GLU A CA 1
ATOM 3073 C C . GLU A 1 420 ? -9.586 17.626 27.843 1.00 61.75 420 GLU A C 1
ATOM 3075 O O . GLU A 1 420 ? -10.810 17.672 27.824 1.00 61.75 420 GLU A O 1
ATOM 3080 N N . ARG A 1 421 ? -8.854 18.686 28.213 1.00 57.84 421 ARG A N 1
ATOM 3081 C CA . ARG A 1 421 ? -9.467 19.948 28.662 1.00 57.84 421 ARG A CA 1
ATOM 3082 C C . ARG A 1 421 ? -10.278 20.645 27.571 1.00 57.84 421 ARG A C 1
ATOM 3084 O O . ARG A 1 421 ? -11.284 21.284 27.877 1.00 57.84 421 ARG A O 1
ATOM 3091 N N . LEU A 1 422 ? -9.849 20.564 26.312 1.00 56.84 422 LEU A N 1
ATOM 3092 C CA . LEU A 1 422 ? -10.597 21.113 25.179 1.00 56.84 422 LEU A CA 1
ATOM 3093 C C . LEU A 1 422 ? -11.839 20.267 24.867 1.00 56.84 422 LEU A C 1
ATOM 3095 O O . LEU A 1 422 ? -12.915 20.825 24.654 1.00 56.84 422 LEU A O 1
ATOM 3099 N N . ALA A 1 423 ? -11.706 18.939 24.877 1.00 60.47 423 ALA A N 1
ATOM 3100 C CA . ALA A 1 423 ? -12.807 17.998 24.708 1.00 60.47 423 ALA A CA 1
ATOM 3101 C C . ALA A 1 423 ? -13.847 18.160 25.823 1.00 60.47 423 ALA A C 1
ATOM 3103 O O . ALA A 1 423 ? -15.038 18.191 25.535 1.00 60.47 423 ALA A O 1
ATOM 3104 N N . GLU A 1 424 ? -13.402 18.368 27.061 1.00 62.78 424 GLU A N 1
ATOM 3105 C CA . GLU A 1 424 ? -14.233 18.636 28.232 1.00 62.78 424 GLU A CA 1
ATOM 3106 C C . GLU A 1 424 ? -14.963 19.981 28.131 1.00 62.78 424 GLU A C 1
ATOM 3108 O O . GLU A 1 424 ? -16.161 20.054 28.404 1.00 62.78 424 GLU A O 1
ATOM 3113 N N . ALA A 1 425 ? -14.281 21.040 27.682 1.00 58.97 425 ALA A N 1
ATOM 3114 C CA . ALA A 1 425 ? -14.883 22.361 27.494 1.00 58.97 425 ALA A CA 1
ATOM 3115 C C . ALA A 1 425 ? -15.915 22.409 26.350 1.00 58.97 425 ALA A C 1
ATOM 3117 O O . ALA A 1 425 ? -16.817 23.249 26.372 1.00 58.97 425 ALA A O 1
ATOM 3118 N N . LEU A 1 426 ? -15.782 21.525 25.356 1.00 61.09 426 LEU A N 1
ATOM 3119 C CA . LEU A 1 426 ? -16.682 21.404 24.203 1.00 61.09 426 LEU A CA 1
ATOM 3120 C C . LEU A 1 426 ? -17.643 20.209 24.310 1.00 61.09 426 LEU A C 1
ATOM 3122 O O . LEU A 1 426 ? -18.415 19.963 23.379 1.00 61.09 426 LEU A O 1
ATOM 3126 N N . ALA A 1 427 ? -17.608 19.459 25.415 1.00 66.88 427 ALA A N 1
ATOM 3127 C CA . ALA A 1 427 ? -18.395 18.246 25.574 1.00 66.88 427 ALA A CA 1
ATOM 3128 C C . ALA A 1 427 ? -19.895 18.567 25.542 1.00 66.88 427 ALA A C 1
ATOM 3130 O O . ALA A 1 427 ? -20.420 19.352 26.332 1.00 66.88 427 ALA A O 1
ATOM 3131 N N . LEU A 1 428 ? -20.595 17.926 24.610 1.00 79.50 428 LEU A N 1
ATOM 3132 C CA . LEU A 1 428 ? -22.041 18.027 24.447 1.00 79.50 428 LEU A CA 1
ATOM 3133 C C . LEU A 1 428 ? -22.743 16.930 25.268 1.00 79.50 428 LEU A C 1
ATOM 3135 O O . LEU A 1 428 ? -22.130 15.906 25.573 1.00 79.50 428 LEU A O 1
ATOM 3139 N N . PRO A 1 429 ? -24.038 17.082 25.603 1.00 86.94 429 PRO A N 1
ATOM 3140 C CA . PRO A 1 429 ? -24.775 16.087 26.393 1.00 86.94 429 PRO A CA 1
ATOM 3141 C C . PRO A 1 429 ? -25.001 14.764 25.654 1.00 86.94 429 PRO A C 1
ATOM 3143 O O . PRO A 1 429 ? -25.446 13.792 26.260 1.00 86.94 429 PRO A O 1
ATOM 3146 N N . VAL A 1 430 ? -24.731 14.725 24.348 1.00 89.62 430 VAL A N 1
ATOM 3147 C CA . VAL A 1 430 ? -24.808 13.520 23.529 1.00 89.62 430 VAL A CA 1
ATOM 3148 C C . VAL A 1 430 ? -23.536 13.396 22.702 1.00 89.62 430 VAL A C 1
ATOM 3150 O O . VAL A 1 430 ? -23.159 14.346 22.012 1.00 89.62 430 VAL A O 1
ATOM 3153 N N . LYS A 1 431 ? -22.914 12.217 22.741 1.00 87.75 431 LYS A N 1
ATOM 3154 C CA . LYS A 1 431 ? -21.797 11.839 21.874 1.00 87.75 431 LYS A CA 1
ATOM 3155 C C . LYS A 1 431 ? -22.108 10.516 21.190 1.00 87.75 431 LYS A C 1
ATOM 3157 O O . LYS A 1 431 ? -22.488 9.554 21.847 1.00 87.75 431 LYS A O 1
ATOM 3162 N N . PHE A 1 432 ? -21.950 10.479 19.876 1.00 90.62 432 PHE A N 1
ATOM 3163 C CA . PHE A 1 432 ? -22.158 9.295 19.061 1.00 90.62 432 PHE A CA 1
ATOM 3164 C C . PHE A 1 432 ? -21.035 9.191 18.027 1.00 90.62 432 PHE A C 1
ATOM 3166 O O . PHE A 1 432 ? -20.922 10.047 17.151 1.00 90.62 432 PHE A O 1
ATOM 3173 N N . LEU A 1 433 ? -20.198 8.163 18.122 1.00 88.19 433 LEU A N 1
ATOM 3174 C CA . LEU A 1 433 ? -19.107 7.926 17.176 1.00 88.19 433 LEU A CA 1
ATOM 3175 C C . LEU A 1 433 ? -19.149 6.486 16.683 1.00 88.19 433 LEU A C 1
ATOM 3177 O O . LEU A 1 433 ? -19.281 5.565 17.482 1.00 88.19 433 LEU A O 1
ATOM 3181 N N . VAL A 1 434 ? -18.996 6.288 15.380 1.00 90.94 434 VAL A N 1
ATOM 3182 C CA . VAL A 1 434 ? -18.778 4.963 14.796 1.00 90.94 434 VAL A CA 1
ATOM 3183 C C . VAL A 1 434 ? -17.602 5.066 13.843 1.00 90.94 434 VAL A C 1
ATOM 3185 O O . VAL A 1 434 ? -17.638 5.833 12.878 1.00 90.94 434 VAL A O 1
ATOM 3188 N N . ARG A 1 435 ? -16.558 4.291 14.113 1.00 89.81 435 ARG A N 1
ATOM 3189 C CA . ARG A 1 435 ? -15.359 4.225 13.285 1.00 89.81 435 ARG A CA 1
ATOM 3190 C C . ARG A 1 435 ? -15.135 2.807 12.798 1.00 89.81 435 ARG A C 1
ATOM 3192 O O . ARG A 1 435 ? -15.414 1.840 13.511 1.00 89.81 435 ARG A O 1
ATOM 3199 N N . LYS A 1 436 ? -14.648 2.701 11.567 1.00 93.25 436 LYS A N 1
ATOM 3200 C CA . LYS A 1 436 ? -14.349 1.433 10.916 1.00 93.25 436 LYS A CA 1
ATOM 3201 C C . LYS A 1 436 ? -13.043 1.527 10.134 1.00 93.25 436 LYS A C 1
ATOM 3203 O O . LYS A 1 436 ? -12.927 2.403 9.280 1.00 93.25 436 LYS A O 1
ATOM 3208 N N . SER A 1 437 ? -12.129 0.592 10.362 1.00 94.88 437 SER A N 1
ATOM 3209 C CA . SER A 1 437 ? -10.936 0.397 9.533 1.00 94.88 437 SER A CA 1
ATOM 3210 C C . SER A 1 437 ? -10.912 -1.019 8.966 1.00 94.88 437 SER A C 1
ATOM 3212 O O . SER A 1 437 ? -11.089 -1.995 9.696 1.00 94.88 437 SER A O 1
ATOM 3214 N N . GLU A 1 438 ? -10.674 -1.136 7.662 1.00 97.31 438 GLU A N 1
ATOM 3215 C CA . GLU A 1 438 ? -10.573 -2.408 6.950 1.00 97.31 438 GLU A CA 1
ATOM 3216 C C . GLU A 1 438 ? -9.269 -2.481 6.155 1.00 97.31 438 GLU A C 1
ATOM 3218 O O . GLU A 1 438 ? -8.983 -1.595 5.358 1.00 97.31 438 GLU A O 1
ATOM 3223 N N . ALA A 1 439 ? -8.505 -3.555 6.327 1.00 98.19 439 ALA A N 1
ATOM 3224 C CA . ALA A 1 439 ? -7.311 -3.851 5.546 1.00 98.19 439 ALA A CA 1
ATOM 3225 C C . ALA A 1 439 ? -7.424 -5.260 4.964 1.00 98.19 439 ALA A C 1
ATOM 3227 O O . ALA A 1 439 ? -7.600 -6.238 5.696 1.00 98.19 439 ALA A O 1
ATOM 3228 N N . LEU A 1 440 ? -7.361 -5.372 3.639 1.00 98.69 440 LEU A N 1
ATOM 3229 C CA . LEU A 1 440 ? -7.603 -6.624 2.927 1.00 98.69 440 LEU A CA 1
ATOM 3230 C C . LEU A 1 440 ? -6.471 -6.910 1.942 1.00 98.69 440 LEU A C 1
ATOM 3232 O O . LEU A 1 440 ? -6.198 -6.104 1.058 1.00 98.69 440 LEU A O 1
ATOM 3236 N N . VAL A 1 441 ? -5.869 -8.093 2.026 1.00 98.88 441 VAL A N 1
ATOM 3237 C CA . VAL A 1 441 ? -4.931 -8.592 1.015 1.00 98.88 441 VAL A CA 1
ATOM 3238 C C . VAL A 1 441 ? -5.433 -9.919 0.464 1.00 98.88 441 VAL A C 1
ATOM 3240 O O . VAL A 1 441 ? -5.757 -10.839 1.215 1.00 98.88 441 VAL A O 1
ATOM 3243 N N . THR A 1 442 ? -5.505 -10.041 -0.859 1.00 98.88 442 THR A N 1
ATOM 3244 C CA . THR A 1 442 ? -5.889 -11.289 -1.529 1.00 98.88 442 THR A CA 1
ATOM 3245 C C . THR A 1 442 ? -4.822 -11.712 -2.528 1.00 98.88 442 THR A C 1
ATOM 3247 O O . THR A 1 442 ? -4.549 -10.997 -3.490 1.00 98.88 442 THR A O 1
ATOM 3250 N N . VAL A 1 443 ? -4.265 -12.909 -2.340 1.00 98.88 443 VAL A N 1
ATOM 3251 C CA . VAL A 1 443 ? -3.395 -13.583 -3.308 1.00 98.88 443 VAL A CA 1
ATOM 3252 C C . VAL A 1 443 ? -4.241 -14.550 -4.133 1.00 98.88 443 VAL A C 1
ATOM 3254 O O . VAL A 1 443 ? -4.710 -15.575 -3.635 1.00 98.88 443 VAL A O 1
ATOM 3257 N N . GLY A 1 444 ? -4.484 -14.195 -5.394 1.00 98.69 444 GLY A N 1
ATOM 3258 C CA . GLY A 1 444 ? -5.397 -14.896 -6.290 1.00 98.69 444 GLY A CA 1
ATOM 3259 C C . GLY A 1 444 ? -4.987 -16.333 -6.615 1.00 98.69 444 GLY A C 1
ATOM 3260 O O . GLY A 1 444 ? -3.823 -16.717 -6.529 1.00 98.69 444 GLY A O 1
ATOM 3261 N N . SER A 1 445 ? -5.954 -17.147 -7.049 1.00 98.62 445 SER A N 1
ATOM 3262 C CA . SER A 1 445 ? -5.693 -18.543 -7.418 1.00 98.62 445 SER A CA 1
ATOM 3263 C C . SER A 1 445 ? -4.611 -18.664 -8.488 1.00 98.62 445 SER A C 1
ATOM 3265 O O . SER A 1 445 ? -4.626 -17.939 -9.482 1.00 98.62 445 SER A O 1
ATOM 3267 N N . GLY A 1 446 ? -3.665 -19.582 -8.298 1.00 98.19 446 GLY A N 1
ATOM 3268 C CA . GLY A 1 446 ? -2.560 -19.787 -9.241 1.00 98.19 446 GLY A CA 1
ATOM 3269 C C . GLY A 1 446 ? -1.529 -18.654 -9.296 1.00 98.19 446 GLY A C 1
ATOM 3270 O O . GLY A 1 446 ? -0.566 -18.773 -10.056 1.00 98.19 446 GLY A O 1
ATOM 3271 N N . ALA A 1 447 ? -1.711 -17.563 -8.538 1.00 98.81 447 ALA A N 1
ATOM 3272 C CA . ALA A 1 447 ? -0.731 -16.486 -8.464 1.00 98.81 447 ALA A CA 1
ATOM 3273 C C . ALA A 1 447 ? 0.586 -16.997 -7.867 1.00 98.81 447 ALA A C 1
ATOM 3275 O O . ALA A 1 447 ? 0.591 -17.930 -7.063 1.00 98.81 447 ALA A O 1
ATOM 3276 N N . LYS A 1 448 ? 1.705 -16.399 -8.273 1.00 98.88 448 LYS A N 1
ATOM 3277 C CA . LYS A 1 448 ? 3.048 -16.805 -7.858 1.00 98.88 448 LYS A CA 1
ATOM 3278 C C . LYS A 1 448 ? 3.793 -15.614 -7.283 1.00 98.88 448 LYS A C 1
ATOM 3280 O O . LYS A 1 448 ? 4.076 -14.678 -8.023 1.00 98.88 448 LYS A O 1
ATOM 3285 N N . LEU A 1 449 ? 4.127 -15.671 -6.000 1.00 98.88 449 LEU A N 1
ATOM 3286 C CA . LEU A 1 449 ? 5.019 -14.725 -5.336 1.00 98.88 449 LEU A CA 1
ATOM 3287 C C . LEU A 1 449 ? 6.352 -15.440 -5.113 1.00 98.88 449 LEU A C 1
ATOM 3289 O O . LEU A 1 449 ? 6.389 -16.427 -4.387 1.00 98.88 449 LEU A O 1
ATOM 3293 N N . ILE A 1 450 ? 7.413 -15.010 -5.792 1.00 98.62 450 ILE A N 1
ATOM 3294 C CA . ILE A 1 450 ? 8.718 -15.682 -5.763 1.00 98.62 450 ILE A CA 1
ATOM 3295 C C . ILE A 1 450 ? 9.800 -14.656 -5.404 1.00 98.62 450 ILE A C 1
ATOM 3297 O O . ILE A 1 450 ? 10.196 -13.849 -6.250 1.00 98.62 450 ILE A O 1
ATOM 3301 N N . GLY A 1 451 ? 10.265 -14.700 -4.158 1.00 97.81 451 GLY A N 1
ATOM 3302 C CA . GLY A 1 451 ? 11.375 -13.900 -3.637 1.00 97.81 451 GLY A CA 1
ATOM 3303 C C . GLY A 1 451 ? 12.673 -14.707 -3.564 1.00 97.81 451 GLY A C 1
ATOM 3304 O O . GLY A 1 451 ? 12.676 -15.878 -3.179 1.00 97.81 451 GLY A O 1
ATOM 3305 N N . ALA A 1 452 ? 13.795 -14.094 -3.936 1.00 96.69 452 ALA A N 1
ATOM 3306 C CA . ALA A 1 452 ? 15.121 -14.660 -3.691 1.00 96.69 452 ALA A CA 1
ATOM 3307 C C . ALA A 1 452 ? 15.523 -14.588 -2.205 1.00 96.69 452 ALA A C 1
ATOM 3309 O O . ALA A 1 452 ? 16.238 -15.474 -1.738 1.00 96.69 452 ALA A O 1
ATOM 3310 N N . ASP A 1 453 ? 15.048 -13.574 -1.478 1.00 95.56 453 ASP A N 1
ATOM 3311 C CA . ASP A 1 453 ? 15.153 -13.441 -0.024 1.00 95.56 453 ASP A CA 1
ATOM 3312 C C . ASP A 1 453 ? 13.752 -13.571 0.590 1.00 95.56 453 ASP A C 1
ATOM 3314 O O . ASP A 1 453 ? 13.174 -14.652 0.465 1.00 95.56 453 ASP A O 1
ATOM 3318 N N . ASP A 1 454 ? 13.182 -12.532 1.202 1.00 96.50 454 ASP A N 1
ATOM 3319 C CA . ASP A 1 454 ? 11.952 -12.644 1.997 1.00 96.50 454 ASP A CA 1
ATOM 3320 C C . ASP A 1 454 ? 10.669 -12.333 1.193 1.00 96.50 454 ASP A C 1
ATOM 3322 O O . ASP A 1 454 ? 10.665 -11.544 0.242 1.00 96.50 454 ASP A O 1
ATOM 3326 N N . VAL A 1 455 ? 9.554 -12.966 1.580 1.00 98.69 455 VAL A N 1
ATOM 3327 C CA . VAL A 1 455 ? 8.204 -12.633 1.096 1.00 98.69 455 VAL A CA 1
ATOM 3328 C C . VAL A 1 455 ? 7.278 -12.362 2.280 1.00 98.69 455 VAL A C 1
ATOM 3330 O O . VAL A 1 455 ? 6.981 -13.273 3.057 1.00 98.69 455 VAL A O 1
ATOM 3333 N N . THR A 1 456 ? 6.776 -11.133 2.373 1.00 98.25 456 THR A N 1
ATOM 3334 C CA . THR A 1 456 ? 5.890 -10.660 3.442 1.00 98.25 456 THR A CA 1
ATOM 3335 C C . THR A 1 456 ? 4.544 -10.223 2.871 1.00 98.25 456 THR A C 1
ATOM 3337 O O . THR A 1 456 ? 4.479 -9.548 1.841 1.00 98.25 456 THR A O 1
ATOM 3340 N N . VAL A 1 457 ? 3.454 -10.650 3.514 1.00 98.62 457 VAL A N 1
ATOM 3341 C CA . VAL A 1 457 ? 2.076 -10.324 3.127 1.00 9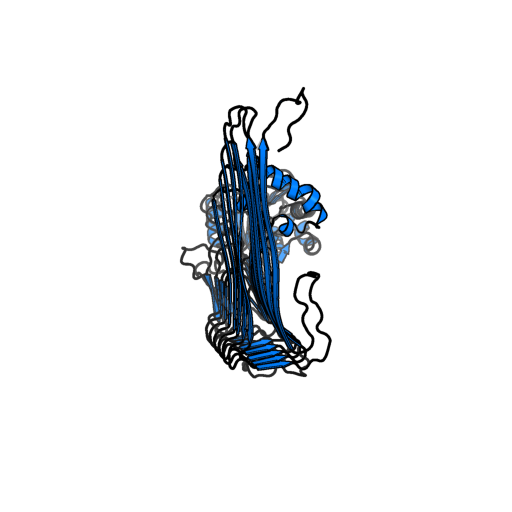8.62 457 VAL A CA 1
ATOM 3342 C C . VAL A 1 457 ? 1.257 -9.989 4.369 1.00 98.62 457 VAL A C 1
ATOM 3344 O O . VAL A 1 457 ? 0.780 -10.893 5.053 1.00 98.62 457 VAL A O 1
ATOM 3347 N N . ASP A 1 458 ? 1.047 -8.700 4.617 1.00 97.31 458 ASP A N 1
ATOM 3348 C CA . ASP A 1 458 ? 0.436 -8.191 5.840 1.00 97.31 458 ASP A CA 1
ATOM 3349 C C . ASP A 1 458 ? -0.813 -7.334 5.591 1.00 97.31 458 ASP A C 1
ATOM 3351 O O . ASP A 1 458 ? -0.872 -6.492 4.689 1.00 97.31 458 ASP A O 1
ATOM 3355 N N . ALA A 1 459 ? -1.816 -7.520 6.448 1.00 97.88 459 ALA A N 1
ATOM 3356 C CA . ALA A 1 459 ? -2.981 -6.647 6.563 1.00 97.88 459 ALA A CA 1
ATOM 3357 C C . ALA A 1 459 ? -3.096 -6.107 7.995 1.00 97.88 459 ALA A C 1
ATOM 3359 O O . ALA A 1 459 ? -3.217 -6.889 8.934 1.00 97.88 459 ALA A O 1
ATOM 3360 N N . VAL A 1 460 ? -3.113 -4.786 8.170 1.00 95.31 460 VAL A N 1
ATOM 3361 C CA . VAL A 1 460 ? -3.165 -4.113 9.475 1.00 95.31 460 VAL A CA 1
ATOM 3362 C C . VAL A 1 460 ? -4.336 -3.136 9.508 1.00 95.31 460 VAL A C 1
ATOM 3364 O O . VAL A 1 460 ? -4.392 -2.186 8.731 1.00 95.31 460 VAL A O 1
ATOM 3367 N N . ALA A 1 461 ? -5.275 -3.347 10.424 1.00 95.19 461 ALA A N 1
ATOM 3368 C CA . ALA A 1 461 ? -6.405 -2.458 10.646 1.00 95.19 461 ALA A CA 1
ATOM 3369 C C . ALA A 1 461 ? -6.416 -1.973 12.099 1.00 95.19 461 ALA A C 1
ATOM 3371 O O . ALA A 1 461 ? -6.651 -2.755 13.020 1.00 95.19 461 ALA A O 1
ATOM 3372 N N . THR A 1 462 ? -6.235 -0.671 12.313 1.00 92.19 462 THR A N 1
ATOM 3373 C CA . THR A 1 462 ? -6.322 -0.043 13.640 1.00 92.19 462 THR A CA 1
ATOM 3374 C C . THR A 1 462 ? -7.470 0.958 13.663 1.00 92.19 462 THR A C 1
ATOM 3376 O O . THR A 1 462 ? -7.554 1.850 12.821 1.00 92.19 462 THR A O 1
ATOM 3379 N N . THR A 1 463 ? -8.380 0.811 14.622 1.00 91.25 463 THR A N 1
ATOM 3380 C CA . THR A 1 463 ? -9.539 1.699 14.789 1.00 91.25 463 THR A CA 1
ATOM 3381 C C . THR A 1 463 ? -9.571 2.241 16.207 1.00 91.25 463 THR A C 1
ATOM 3383 O O . THR A 1 463 ? -9.530 1.461 17.158 1.00 91.25 463 THR A O 1
ATOM 3386 N N . GLN A 1 464 ? -9.686 3.559 16.357 1.00 88.44 464 GLN A N 1
ATOM 3387 C CA . GLN A 1 464 ? -9.741 4.215 17.664 1.00 88.44 464 GLN A CA 1
ATOM 3388 C C . GLN A 1 464 ? -10.933 5.161 17.737 1.00 88.44 464 GLN A C 1
ATOM 3390 O O . GLN A 1 464 ? -10.938 6.224 17.121 1.00 88.44 464 GLN A O 1
ATOM 3395 N N . SER A 1 465 ? -11.934 4.810 18.541 1.00 88.31 465 SER A N 1
ATOM 3396 C CA . SER A 1 465 ? -13.123 5.624 18.778 1.00 88.31 465 SER A CA 1
ATOM 3397 C C . SER A 1 465 ? -13.203 6.064 20.237 1.00 88.31 465 SER A C 1
ATOM 3399 O O . SER A 1 465 ? -13.758 5.363 21.082 1.00 88.31 465 SER A O 1
ATOM 3401 N N . LYS A 1 466 ? -12.678 7.258 20.528 1.00 87.00 466 LYS A N 1
ATOM 3402 C CA . LYS A 1 466 ? -12.693 7.863 21.868 1.00 87.00 466 LYS A CA 1
ATOM 3403 C C . LYS A 1 466 ? -13.618 9.077 21.921 1.00 87.00 466 LYS A C 1
ATOM 3405 O O . LYS A 1 466 ? -13.608 9.899 21.003 1.00 87.00 466 LYS A O 1
ATOM 3410 N N . GLY A 1 467 ? -14.409 9.218 22.982 1.00 84.62 467 GLY A N 1
ATOM 3411 C CA . GLY A 1 467 ? -15.328 10.345 23.134 1.00 84.62 467 GLY A CA 1
ATOM 3412 C C . GLY A 1 467 ? -15.689 10.681 24.578 1.00 84.62 467 GLY A C 1
ATOM 3413 O O . GLY A 1 467 ? -15.537 9.870 25.486 1.00 84.62 467 GLY A O 1
ATOM 3414 N N . GLN A 1 468 ? -16.223 11.887 24.768 1.00 87.38 468 GLN A N 1
ATOM 3415 C CA . GLN A 1 468 ? -16.767 12.346 26.042 1.00 87.38 468 GLN A CA 1
ATOM 3416 C C . GLN A 1 468 ? -18.131 13.014 25.827 1.00 87.38 468 GLN A C 1
ATOM 3418 O O . GLN A 1 468 ? -18.326 13.714 24.828 1.00 87.38 468 GLN A O 1
ATOM 3423 N N . ALA A 1 469 ? -19.068 12.810 26.755 1.00 88.56 469 ALA A N 1
ATOM 3424 C CA . ALA A 1 469 ? -20.337 13.534 26.807 1.00 88.56 469 ALA A CA 1
ATOM 3425 C C . ALA A 1 469 ? -20.550 14.161 28.192 1.00 88.56 469 ALA A C 1
ATOM 3427 O O . ALA A 1 469 ? -20.372 13.499 29.219 1.00 88.56 469 ALA A O 1
ATOM 3428 N N . LYS A 1 470 ? -20.974 15.427 28.242 1.00 89.19 470 LYS A N 1
ATOM 3429 C CA . LYS A 1 470 ? -21.260 16.136 29.498 1.00 89.19 470 LYS A CA 1
ATOM 3430 C C . LYS A 1 470 ? -22.576 16.898 29.435 1.00 89.19 470 LYS A C 1
ATOM 3432 O O . LYS A 1 470 ? -22.867 17.585 28.460 1.00 89.19 470 LYS A O 1
ATOM 3437 N N . GLY A 1 471 ? -23.383 16.799 30.489 1.00 86.06 471 GLY A N 1
ATOM 3438 C CA . GLY A 1 471 ? -24.673 17.490 30.563 1.00 86.06 471 GLY A CA 1
ATOM 3439 C C . GLY A 1 471 ? -25.120 17.808 31.987 1.00 86.06 471 GLY A C 1
ATOM 3440 O O . GLY A 1 471 ? -24.621 17.252 32.951 1.00 86.06 471 GLY A O 1
ATOM 3441 N N . SER A 1 472 ? -26.091 18.706 32.160 1.00 85.00 472 SER A N 1
ATOM 3442 C CA . SER A 1 472 ? -26.554 19.087 33.512 1.00 85.00 472 SER A CA 1
ATOM 3443 C C . SER A 1 472 ? -27.624 18.166 34.114 1.00 85.00 472 SER A C 1
ATOM 3445 O O . SER A 1 472 ? -27.919 18.261 35.303 1.00 85.00 472 SER A O 1
ATOM 3447 N N . TYR A 1 473 ? -28.251 17.326 33.287 1.00 83.50 473 TYR A N 1
ATOM 3448 C CA . TYR A 1 473 ? -29.349 16.426 33.677 1.00 83.50 473 TYR A CA 1
ATOM 3449 C C . TYR A 1 473 ? -29.194 15.047 33.048 1.00 83.50 473 TYR A C 1
ATOM 3451 O O . TYR A 1 473 ? -29.460 14.037 33.691 1.00 83.50 473 TYR A O 1
ATOM 3459 N N . VAL A 1 474 ? -28.792 15.020 31.777 1.00 88.00 474 VAL A N 1
ATOM 3460 C CA . VAL A 1 474 ? -28.618 13.806 30.988 1.00 88.00 474 VAL A CA 1
ATOM 3461 C C . VAL A 1 474 ? -27.306 13.920 30.227 1.00 88.00 474 VAL A C 1
ATOM 3463 O O . VAL A 1 474 ? -27.046 14.963 29.625 1.00 88.00 474 VAL A O 1
ATOM 3466 N N . SER A 1 475 ? -26.516 12.854 30.263 1.00 92.19 475 SER A N 1
ATOM 3467 C CA . SER A 1 475 ? -25.354 12.646 29.409 1.00 92.19 475 SER A CA 1
ATOM 3468 C C . SER A 1 475 ? -25.432 11.252 28.794 1.00 92.19 475 SER A C 1
ATOM 3470 O O . SER A 1 475 ? -25.648 10.274 29.511 1.00 92.19 475 SER A O 1
ATOM 3472 N N . ILE A 1 476 ? -25.337 11.161 27.468 1.00 93.88 476 ILE A N 1
ATOM 3473 C CA . ILE A 1 476 ? -25.411 9.897 26.727 1.00 93.88 476 ILE A CA 1
ATOM 3474 C C . ILE A 1 476 ? -24.240 9.822 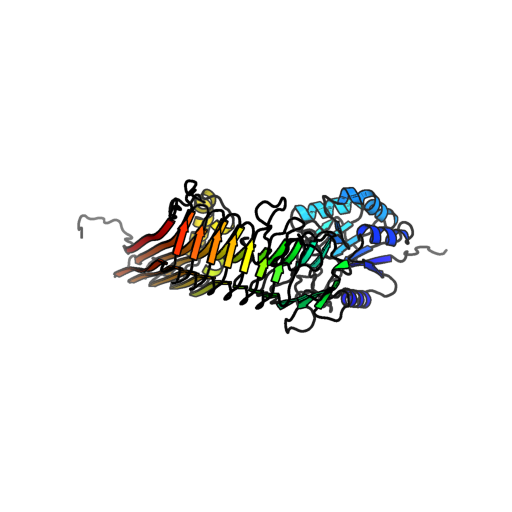25.755 1.00 93.88 476 ILE A C 1
ATOM 3476 O O . ILE A 1 476 ? -24.068 10.686 24.900 1.00 93.88 476 ILE A O 1
ATOM 3480 N N . GLY A 1 477 ? -23.462 8.759 25.859 1.00 94.38 477 GLY A N 1
ATOM 3481 C CA . GLY A 1 477 ? -22.319 8.479 25.014 1.00 94.38 477 GLY A CA 1
ATOM 3482 C C . GLY A 1 477 ? -22.457 7.102 24.387 1.00 94.38 477 GLY A C 1
ATOM 3483 O O . GLY A 1 477 ? -22.700 6.124 25.091 1.00 94.38 477 GLY A O 1
ATOM 3484 N N . TYR A 1 478 ? -22.285 7.034 23.072 1.00 95.19 478 TYR A N 1
ATOM 3485 C CA . TYR A 1 478 ? -22.106 5.796 22.330 1.00 95.19 478 TYR A CA 1
ATOM 3486 C C . TYR A 1 478 ? -20.872 5.910 21.439 1.00 95.19 478 TYR A C 1
ATOM 3488 O O . TYR A 1 478 ? -20.752 6.864 20.667 1.00 95.19 478 TYR A O 1
ATOM 3496 N N . VAL A 1 479 ? -19.963 4.948 21.531 1.00 93.06 479 VAL A N 1
ATOM 3497 C CA . VAL A 1 479 ? -18.795 4.866 20.650 1.00 93.06 479 VAL A CA 1
ATOM 3498 C C . VAL A 1 479 ? -18.644 3.452 20.108 1.00 93.06 479 VAL A C 1
ATOM 3500 O O . VAL A 1 479 ? -18.832 2.485 20.841 1.00 93.06 479 VAL A O 1
ATOM 3503 N N . GLN A 1 480 ? -18.287 3.329 18.836 1.00 95.19 480 GLN A N 1
ATOM 3504 C CA . GLN A 1 480 ? -18.046 2.044 18.197 1.00 95.19 480 GLN A CA 1
ATOM 3505 C C . GLN A 1 480 ? -16.727 2.050 17.428 1.00 95.19 480 GLN A C 1
ATOM 3507 O O . GLN A 1 480 ? -16.466 2.980 16.662 1.00 95.19 480 GLN A O 1
ATOM 3512 N N . ALA A 1 481 ? -15.926 0.999 17.608 1.00 94.69 481 ALA A N 1
ATOM 3513 C CA . ALA A 1 481 ? -14.688 0.770 16.869 1.00 94.69 481 ALA A CA 1
ATOM 3514 C C . ALA A 1 481 ? -14.711 -0.615 16.206 1.00 94.69 481 ALA A C 1
ATOM 3516 O O . ALA A 1 481 ? -14.665 -1.637 16.887 1.00 94.69 481 ALA A O 1
ATOM 3517 N N . ASN A 1 482 ? -14.761 -0.633 14.874 1.00 95.69 482 ASN A N 1
ATOM 3518 C CA . ASN A 1 482 ? -14.785 -1.855 14.075 1.00 95.69 482 ASN A CA 1
ATOM 3519 C C . ASN A 1 482 ? -13.474 -2.005 13.298 1.00 95.69 482 ASN A C 1
ATOM 3521 O O . ASN A 1 482 ? -13.203 -1.218 12.394 1.00 95.69 482 ASN A O 1
ATOM 3525 N N . SER A 1 483 ? -12.693 -3.036 13.598 1.00 96.69 483 SER A N 1
ATOM 3526 C CA . SER A 1 483 ? -11.441 -3.335 12.905 1.00 96.69 483 SER A CA 1
ATOM 3527 C C . SER A 1 483 ? -11.535 -4.657 12.153 1.00 96.69 483 SER A C 1
ATOM 3529 O O . SER A 1 483 ? -11.935 -5.679 12.706 1.00 96.69 483 SER A O 1
ATOM 3531 N N . THR A 1 484 ? -11.182 -4.663 10.869 1.00 98.25 484 THR A N 1
ATOM 3532 C CA . THR A 1 484 ? -11.133 -5.887 10.059 1.00 98.25 484 THR A CA 1
ATOM 3533 C C . THR A 1 484 ? -9.834 -5.965 9.271 1.00 98.25 484 THR A C 1
ATOM 3535 O O . THR A 1 484 ? -9.637 -5.212 8.325 1.00 98.25 484 THR A O 1
ATOM 3538 N N . ALA A 1 485 ? -8.981 -6.926 9.607 1.00 98.50 485 ALA A N 1
ATOM 3539 C CA . ALA A 1 485 ? -7.772 -7.256 8.866 1.00 98.50 485 ALA A CA 1
ATOM 3540 C C . ALA A 1 485 ? -7.880 -8.669 8.290 1.00 98.50 485 ALA A C 1
ATOM 3542 O O . ALA A 1 485 ? -8.166 -9.620 9.022 1.00 98.50 485 ALA A O 1
ATOM 3543 N N . LYS A 1 486 ? -7.680 -8.831 6.978 1.00 98.75 486 LYS A N 1
ATOM 3544 C CA . LYS A 1 486 ? -7.729 -10.154 6.343 1.00 98.75 486 LYS A CA 1
ATOM 3545 C C . LYS A 1 486 ? -6.647 -10.351 5.298 1.00 98.75 486 LYS A C 1
ATOM 3547 O O . LYS A 1 486 ? -6.513 -9.529 4.396 1.00 98.75 486 LYS A O 1
ATOM 3552 N N . VAL A 1 487 ? -5.990 -11.506 5.349 1.00 98.81 487 VAL A N 1
ATOM 3553 C CA . VAL A 1 487 ? -5.132 -12.011 4.275 1.00 98.81 487 VAL A CA 1
ATOM 3554 C C . VAL A 1 487 ? -5.680 -13.338 3.758 1.00 98.81 487 VAL A C 1
ATOM 3556 O O . VAL A 1 487 ? -5.813 -14.306 4.505 1.00 98.81 487 VAL A O 1
ATOM 3559 N N . ASN A 1 488 ? -5.997 -13.395 2.465 1.00 98.75 488 ASN A N 1
ATOM 3560 C CA . ASN A 1 488 ? -6.543 -14.584 1.812 1.00 98.75 488 ASN A CA 1
ATOM 3561 C C . ASN A 1 488 ? -5.588 -15.084 0.725 1.00 98.75 488 ASN A C 1
ATOM 3563 O O . ASN A 1 488 ? -5.442 -14.446 -0.316 1.00 98.75 488 ASN A O 1
ATOM 3567 N N . VAL A 1 489 ? -4.990 -16.255 0.926 1.00 98.81 489 VAL A N 1
ATOM 3568 C CA . VAL A 1 489 ? -4.201 -16.969 -0.082 1.00 98.81 489 VAL A CA 1
ATOM 3569 C C . VAL A 1 489 ? -5.080 -18.045 -0.709 1.00 98.81 489 VAL A C 1
ATOM 3571 O O . VAL A 1 489 ? -5.414 -19.048 -0.076 1.00 98.81 489 VAL A O 1
ATOM 3574 N N . LEU A 1 490 ? -5.509 -17.819 -1.951 1.00 98.69 490 LEU A N 1
ATOM 3575 C CA . LEU A 1 490 ? -6.488 -18.673 -2.622 1.00 98.69 490 LEU A CA 1
ATOM 3576 C C . LEU A 1 490 ? -5.858 -19.948 -3.204 1.00 98.69 490 LEU A C 1
ATOM 3578 O O . LEU A 1 490 ? -4.650 -20.051 -3.413 1.00 98.69 490 LEU A O 1
ATOM 3582 N N . GLY A 1 491 ? -6.704 -20.939 -3.503 1.00 97.94 491 GLY A N 1
ATOM 3583 C CA . GLY A 1 491 ? -6.256 -22.260 -3.945 1.00 97.94 491 GLY A CA 1
ATOM 3584 C C . GLY A 1 491 ? -5.371 -22.207 -5.194 1.00 97.94 491 GLY A C 1
ATOM 3585 O O . GLY A 1 491 ? -5.659 -21.484 -6.151 1.00 97.94 491 GLY A O 1
ATOM 3586 N N . GLY A 1 492 ? -4.285 -22.978 -5.178 1.00 97.50 492 GLY A N 1
ATOM 3587 C CA . GLY A 1 492 ? -3.292 -23.036 -6.251 1.00 97.50 492 GLY A CA 1
ATOM 3588 C C . GLY A 1 492 ? -2.267 -21.900 -6.245 1.00 97.50 492 GLY A C 1
ATOM 3589 O O . GLY A 1 492 ? -1.359 -21.939 -7.071 1.00 97.50 492 GLY A O 1
ATOM 3590 N N . ALA A 1 493 ? -2.395 -20.894 -5.370 1.00 98.69 493 ALA A N 1
ATOM 3591 C CA . ALA A 1 493 ? -1.364 -19.871 -5.208 1.00 98.69 493 ALA A CA 1
ATOM 3592 C C . ALA A 1 493 ? -0.049 -20.488 -4.698 1.00 98.69 493 ALA A C 1
ATOM 3594 O O . ALA A 1 493 ? -0.057 -21.439 -3.914 1.00 98.69 493 ALA A O 1
ATOM 3595 N N . ILE A 1 494 ? 1.076 -19.946 -5.152 1.00 98.81 494 ILE A N 1
ATOM 3596 C CA . ILE A 1 494 ? 2.425 -20.390 -4.801 1.00 98.81 494 ILE A CA 1
ATOM 3597 C C . ILE A 1 494 ? 3.176 -19.199 -4.211 1.00 98.81 494 ILE A C 1
ATOM 3599 O O . ILE A 1 494 ? 3.300 -18.165 -4.865 1.00 98.81 494 ILE A O 1
ATOM 3603 N N . ILE A 1 495 ? 3.683 -19.351 -2.993 1.00 98.81 495 ILE A N 1
ATOM 3604 C CA . ILE A 1 495 ? 4.533 -18.366 -2.324 1.00 98.81 495 ILE A CA 1
ATOM 3605 C C . ILE A 1 495 ? 5.862 -19.047 -2.014 1.00 98.81 495 ILE A C 1
ATOM 3607 O O . ILE A 1 495 ? 5.908 -20.003 -1.242 1.00 98.81 495 ILE A O 1
ATOM 3611 N N . GLU A 1 496 ? 6.933 -18.581 -2.643 1.00 98.62 496 GLU A N 1
ATOM 3612 C CA . GLU A 1 496 ? 8.279 -19.135 -2.520 1.00 98.62 496 GLU A CA 1
ATOM 3613 C C . GLU A 1 496 ? 9.257 -18.028 -2.129 1.00 98.62 496 GLU A C 1
ATOM 3615 O O . GLU A 1 496 ? 9.282 -16.968 -2.752 1.00 98.62 496 GLU A O 1
ATOM 3620 N N . ALA A 1 497 ? 10.075 -18.286 -1.116 1.00 97.62 497 ALA A N 1
ATOM 3621 C CA . ALA A 1 497 ? 11.100 -17.370 -0.635 1.00 97.62 497 ALA A CA 1
ATOM 3622 C C . ALA A 1 497 ? 12.405 -18.139 -0.410 1.00 97.62 497 ALA A C 1
ATOM 3624 O O . ALA A 1 497 ? 12.384 -19.228 0.170 1.00 97.62 497 ALA A O 1
ATOM 3625 N N . GLY A 1 498 ? 13.549 -17.593 -0.826 1.00 95.38 498 GLY A N 1
ATOM 3626 C CA . GLY A 1 498 ? 14.855 -18.118 -0.399 1.00 95.38 498 GLY A CA 1
ATOM 3627 C C . GLY A 1 498 ? 15.150 -17.829 1.078 1.00 95.38 498 GLY A C 1
ATOM 3628 O O . GLY A 1 498 ? 15.904 -18.562 1.722 1.00 95.38 498 GLY A O 1
ATOM 3629 N N . GLY A 1 499 ? 14.509 -16.801 1.628 1.00 94.62 499 GLY A N 1
ATOM 3630 C CA . GLY A 1 499 ? 14.498 -16.431 3.031 1.00 94.62 499 GLY A CA 1
ATOM 3631 C C . GLY A 1 499 ? 13.215 -16.869 3.742 1.00 94.62 499 GLY A C 1
ATOM 3632 O O . GLY A 1 499 ? 12.804 -18.033 3.664 1.00 94.62 499 GLY A O 1
ATOM 3633 N N . ASN A 1 500 ? 12.629 -15.960 4.512 1.00 95.00 500 ASN A N 1
ATOM 3634 C CA . ASN A 1 500 ? 11.406 -16.161 5.271 1.00 95.00 500 ASN A CA 1
ATOM 3635 C C . ASN A 1 500 ? 10.157 -15.924 4.411 1.00 95.00 500 ASN A C 1
ATOM 3637 O O . ASN A 1 500 ? 10.153 -15.099 3.501 1.00 95.00 500 ASN A O 1
ATOM 3641 N N . VAL A 1 501 ? 9.070 -16.610 4.760 1.00 97.50 501 VAL A N 1
ATOM 3642 C CA . VAL A 1 501 ? 7.714 -16.224 4.358 1.00 97.50 501 VAL A CA 1
ATOM 3643 C C . VAL A 1 501 ? 6.951 -15.795 5.607 1.00 97.50 501 VAL A C 1
ATOM 3645 O O . VAL A 1 501 ? 6.843 -16.582 6.549 1.00 97.50 501 VAL A O 1
ATOM 3648 N N . SER A 1 502 ? 6.404 -14.582 5.610 1.00 96.25 502 SER A N 1
ATOM 3649 C CA . SER A 1 502 ? 5.522 -14.082 6.669 1.00 96.25 502 SER A CA 1
ATOM 3650 C C . SER A 1 502 ? 4.177 -13.679 6.079 1.00 96.25 502 SER A C 1
ATOM 3652 O O . SER A 1 502 ? 4.118 -12.953 5.091 1.00 96.25 502 SER A O 1
ATOM 3654 N N . ILE A 1 503 ? 3.089 -14.179 6.658 1.00 98.25 503 ILE A N 1
ATOM 3655 C CA . ILE A 1 503 ? 1.724 -13.848 6.255 1.00 98.25 503 ILE A CA 1
ATOM 3656 C C . ILE A 1 503 ? 0.954 -13.449 7.509 1.00 98.25 503 ILE A C 1
ATOM 3658 O O . ILE A 1 503 ? 0.653 -14.309 8.341 1.00 98.25 503 ILE A O 1
ATOM 3662 N N . GLY A 1 504 ? 0.657 -12.161 7.652 1.00 96.88 504 GLY A N 1
ATOM 3663 C CA . GLY A 1 504 ? 0.124 -11.576 8.874 1.00 96.88 504 GLY A CA 1
ATOM 3664 C C . GLY A 1 504 ? -1.220 -10.874 8.691 1.00 96.88 504 GLY A C 1
ATOM 3665 O O . GLY A 1 504 ? -1.452 -10.163 7.718 1.00 96.88 504 GLY A O 1
ATOM 3666 N N . SER A 1 505 ? -2.116 -11.006 9.665 1.00 97.56 505 SER A N 1
ATOM 3667 C CA . SER A 1 505 ? -3.235 -10.078 9.843 1.00 97.56 505 SER A CA 1
ATOM 3668 C C . SER A 1 505 ? -3.235 -9.508 11.257 1.00 97.56 505 SER A C 1
ATOM 3670 O O . SER A 1 505 ? -3.077 -10.247 12.228 1.00 97.56 505 SER A O 1
ATOM 3672 N N . GLU A 1 506 ? -3.457 -8.205 11.397 1.00 96.00 506 GLU A N 1
ATOM 3673 C CA . GLU A 1 506 ? -3.531 -7.512 12.681 1.00 96.00 506 GLU A CA 1
ATOM 3674 C C . GLU A 1 506 ? -4.775 -6.627 12.747 1.00 96.00 506 GLU A C 1
ATOM 3676 O O . GLU A 1 506 ? -4.883 -5.629 12.040 1.00 96.00 506 GLU A O 1
ATOM 3681 N N . GLY A 1 507 ? -5.721 -6.995 13.612 1.00 95.50 507 GLY A N 1
ATOM 3682 C CA . GLY A 1 507 ? -6.908 -6.197 13.900 1.00 95.50 507 GLY A CA 1
ATOM 3683 C C . GLY A 1 507 ? -6.826 -5.583 15.294 1.00 95.50 507 GLY A C 1
ATOM 3684 O O . GLY A 1 507 ? -6.828 -6.307 16.289 1.00 95.50 507 GLY A O 1
ATOM 3685 N N . LYS A 1 508 ? -6.790 -4.254 15.385 1.00 94.12 508 LYS A N 1
ATOM 3686 C CA . LYS A 1 508 ? -6.846 -3.501 16.641 1.00 94.12 508 LYS A CA 1
ATOM 3687 C C . LYS A 1 508 ? -8.075 -2.597 16.683 1.00 94.12 508 LYS A C 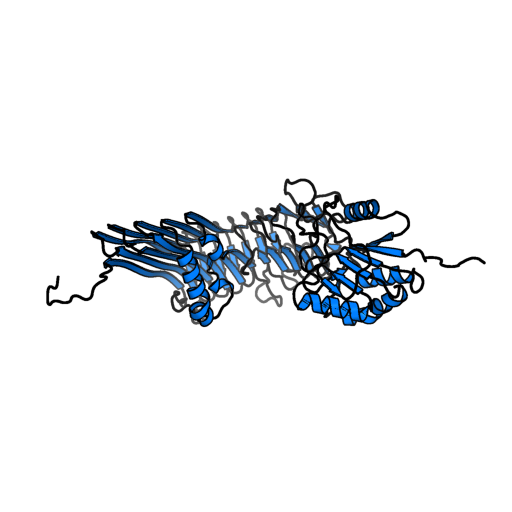1
ATOM 3689 O O . LYS A 1 508 ? -8.268 -1.778 15.785 1.00 94.12 508 LYS A O 1
ATOM 3694 N N . ALA A 1 509 ? -8.885 -2.715 17.730 1.00 94.00 509 ALA A N 1
ATOM 3695 C CA . ALA A 1 509 ? -10.004 -1.814 17.991 1.00 94.00 509 ALA A CA 1
ATOM 3696 C C . ALA A 1 509 ? -9.946 -1.301 19.429 1.00 94.00 509 ALA A C 1
ATOM 3698 O O . ALA A 1 509 ? -9.805 -2.074 20.373 1.00 94.00 509 ALA A O 1
ATOM 3699 N N . GLU A 1 510 ? -10.066 0.013 19.578 1.00 92.56 510 GLU A N 1
ATOM 3700 C CA . GLU A 1 510 ? -10.113 0.693 20.864 1.00 92.56 510 GLU A CA 1
ATOM 3701 C C . GLU A 1 510 ? -11.336 1.610 20.903 1.00 92.56 510 GLU A C 1
ATOM 3703 O O . GLU A 1 510 ? -11.452 2.532 20.092 1.00 92.56 510 GLU A O 1
ATOM 3708 N N . ALA A 1 511 ? -12.255 1.371 21.837 1.00 92.25 511 ALA A N 1
ATOM 3709 C CA . ALA A 1 511 ? -13.440 2.196 22.030 1.00 92.25 511 ALA A CA 1
ATOM 3710 C C . ALA A 1 511 ? -13.529 2.676 23.483 1.00 92.25 511 ALA A C 1
ATOM 3712 O O . ALA A 1 511 ? -13.713 1.872 24.393 1.00 92.25 511 ALA A O 1
ATOM 3713 N N . ALA A 1 512 ? -13.431 3.990 23.699 1.00 91.31 512 ALA A N 1
ATOM 3714 C CA . ALA A 1 512 ? -13.469 4.591 25.032 1.00 91.31 512 ALA A CA 1
ATOM 3715 C C . ALA A 1 512 ? -14.514 5.712 25.109 1.00 91.31 512 ALA A C 1
ATOM 3717 O O . ALA A 1 512 ? -14.529 6.618 24.271 1.00 91.31 512 ALA A O 1
ATOM 3718 N N . ILE A 1 513 ? -15.397 5.671 26.105 1.00 91.38 513 ILE A N 1
ATOM 3719 C CA . ILE A 1 513 ? -16.425 6.697 26.307 1.00 91.38 513 ILE A CA 1
ATOM 3720 C C . ILE A 1 513 ? -16.572 7.068 27.773 1.00 91.38 513 ILE A C 1
ATOM 3722 O O . ILE A 1 513 ? -16.877 6.226 28.612 1.00 91.38 513 ILE A O 1
ATOM 3726 N N . ALA A 1 514 ? -16.429 8.359 28.058 1.00 91.44 514 ALA A N 1
ATOM 3727 C CA . ALA A 1 514 ? -16.708 8.930 29.368 1.00 91.44 514 ALA A CA 1
ATOM 3728 C C . ALA A 1 514 ? -17.966 9.802 29.307 1.00 91.44 514 ALA A C 1
ATOM 3730 O O . ALA A 1 514 ? -18.111 10.666 28.440 1.00 91.44 514 ALA A O 1
ATOM 3731 N N . THR A 1 515 ? -18.891 9.604 30.238 1.00 91.38 515 THR A N 1
ATOM 3732 C CA . THR A 1 515 ? -20.112 10.405 30.341 1.00 91.38 515 THR A CA 1
ATOM 3733 C C . THR A 1 515 ? -20.273 10.967 31.734 1.00 91.38 515 THR A C 1
ATOM 3735 O O . THR A 1 515 ? -20.208 10.235 32.719 1.00 91.38 515 THR A O 1
ATOM 3738 N N . GLU A 1 516 ? -20.530 12.267 31.836 1.00 90.50 516 GLU A N 1
ATOM 3739 C CA . GLU A 1 516 ? -20.733 12.919 33.125 1.00 90.50 516 GLU A CA 1
ATOM 3740 C C . GLU A 1 516 ? -22.002 13.768 33.146 1.00 90.50 516 GLU A C 1
ATOM 3742 O O . GLU A 1 516 ? -22.272 14.530 32.213 1.00 90.50 516 GLU A O 1
ATOM 3747 N N . THR A 1 517 ? -22.765 13.692 34.241 1.00 88.00 517 THR A N 1
ATOM 3748 C CA . THR A 1 517 ? -23.711 14.759 34.575 1.00 88.00 517 THR A CA 1
ATOM 3749 C C . THR A 1 517 ? -23.215 15.632 35.712 1.00 88.00 517 THR A C 1
ATOM 3751 O O . THR A 1 517 ? -23.018 15.129 36.816 1.00 88.00 517 THR A O 1
ATOM 3754 N N . GLU A 1 518 ? -23.123 16.942 35.486 1.00 81.81 518 GLU A N 1
ATOM 3755 C CA . GLU A 1 518 ? -22.852 17.931 36.532 1.00 81.81 518 GLU A CA 1
ATOM 3756 C C . GLU A 1 518 ? -24.147 18.622 36.962 1.00 81.81 518 GLU A C 1
ATOM 3758 O O . GLU A 1 518 ? -24.661 19.543 36.317 1.00 81.81 518 GLU A O 1
ATOM 3763 N N . GLY A 1 519 ? -24.714 18.149 38.068 1.00 66.62 519 GLY A N 1
ATOM 3764 C CA . GLY A 1 519 ? -25.948 18.692 38.603 1.00 66.62 519 GLY A CA 1
ATOM 3765 C C . GLY A 1 519 ? -25.835 20.167 39.006 1.00 66.62 519 GLY A C 1
ATOM 3766 O O . GLY A 1 519 ? -25.042 20.548 39.862 1.00 66.62 519 GLY A O 1
ATOM 3767 N N . THR A 1 520 ? -26.707 21.013 38.458 1.00 65.31 520 THR A N 1
ATOM 3768 C CA . THR A 1 520 ? -26.874 22.408 38.906 1.00 65.31 520 THR A CA 1
ATOM 3769 C C . THR A 1 520 ? -27.684 22.486 40.207 1.00 65.31 520 THR A C 1
ATOM 3771 O O . THR A 1 520 ? -28.344 21.520 40.596 1.00 65.31 520 THR A O 1
ATOM 3774 N N . LYS A 1 521 ? -27.733 23.652 40.876 1.00 62.47 521 LYS A N 1
ATOM 3775 C CA . LYS A 1 521 ? -28.547 23.852 42.102 1.00 62.47 521 LYS A CA 1
ATOM 3776 C C . LYS A 1 521 ? -30.031 23.461 41.941 1.00 62.47 521 LYS A C 1
ATOM 3778 O O . LYS A 1 521 ? -30.681 23.161 42.942 1.00 62.47 521 LYS A O 1
ATOM 3783 N N . SER A 1 522 ? -30.555 23.454 40.711 1.00 58.56 522 SER A N 1
ATOM 3784 C CA . SER A 1 522 ? -31.931 23.072 40.354 1.00 58.56 522 SER A CA 1
ATOM 3785 C C . SER A 1 522 ? -32.083 21.647 39.797 1.00 58.56 522 SER A C 1
ATOM 3787 O O . SER A 1 522 ? -33.205 21.232 39.505 1.00 58.56 522 SER A O 1
ATOM 3789 N N . SER A 1 523 ? -30.990 20.899 39.616 1.00 61.88 523 SER A N 1
ATOM 3790 C CA . SER A 1 523 ? -31.030 19.527 39.096 1.00 61.88 523 SER A CA 1
ATOM 3791 C C . SER A 1 523 ? -31.632 18.563 40.122 1.00 61.88 523 SER A C 1
ATOM 3793 O O . SER A 1 523 ? -31.008 18.182 41.108 1.00 61.88 523 SER A O 1
ATOM 3795 N N . SER A 1 524 ? -32.891 18.176 39.904 1.00 66.62 524 SER A N 1
ATOM 3796 C CA . SER A 1 524 ? -33.581 17.206 40.767 1.00 66.62 524 SER A CA 1
ATOM 3797 C C . SER A 1 524 ? -33.251 15.753 40.416 1.00 66.62 524 SER A C 1
ATOM 3799 O O . SER A 1 524 ? -33.502 14.871 41.235 1.00 66.62 524 SER A O 1
ATOM 3801 N N . PHE A 1 525 ? -32.674 15.495 39.241 1.00 76.19 525 PHE A N 1
ATOM 3802 C CA . PHE A 1 525 ? -32.188 14.182 38.829 1.00 76.19 525 PHE A CA 1
ATOM 3803 C C . PHE A 1 525 ? -30.978 14.299 37.890 1.00 76.19 525 PHE A C 1
ATOM 3805 O O . PHE A 1 525 ? -30.822 15.328 37.230 1.00 76.19 525 PHE A O 1
ATOM 3812 N N . GLY A 1 526 ? -30.159 13.248 37.835 1.00 85.81 526 GLY A N 1
ATOM 3813 C CA . GLY A 1 526 ? -29.043 13.092 36.898 1.00 85.81 526 GLY A CA 1
ATOM 3814 C C . GLY A 1 526 ? -29.040 11.691 36.280 1.00 85.81 526 GLY A C 1
ATOM 3815 O O . GLY A 1 526 ? -29.330 10.718 36.976 1.00 85.81 526 GLY A O 1
ATOM 3816 N N . ILE A 1 527 ? -28.770 11.586 34.979 1.00 89.81 527 ILE A N 1
ATOM 3817 C CA . ILE A 1 527 ? -28.653 10.316 34.249 1.00 89.81 527 ILE A CA 1
ATOM 3818 C C . ILE A 1 527 ? -27.415 10.366 33.360 1.00 89.81 527 ILE A C 1
ATOM 3820 O O . ILE A 1 527 ? -27.346 11.195 32.456 1.00 89.81 527 ILE A O 1
ATOM 3824 N N . SER A 1 528 ? -26.481 9.449 33.576 1.00 93.44 528 SER A N 1
ATOM 3825 C CA . SER A 1 528 ? -25.302 9.271 32.734 1.00 93.44 528 SER A CA 1
ATOM 3826 C C . SER A 1 528 ? -25.286 7.867 32.133 1.00 93.44 528 SER A C 1
ATOM 3828 O O . SER A 1 528 ? -25.474 6.886 32.854 1.00 93.44 528 SER A O 1
ATOM 3830 N N . LEU A 1 529 ? -25.110 7.761 30.818 1.00 96.19 529 LEU A N 1
ATOM 3831 C CA . LEU A 1 529 ? -25.068 6.494 30.090 1.00 96.19 529 LEU A CA 1
ATOM 3832 C C . LEU A 1 529 ? -23.870 6.483 29.142 1.00 96.19 529 LEU A C 1
ATOM 3834 O O . LEU A 1 529 ? -23.877 7.206 28.150 1.00 96.19 529 LEU A O 1
ATOM 3838 N N . ALA A 1 530 ? -22.904 5.614 29.411 1.00 96.00 530 ALA A N 1
ATOM 3839 C CA . ALA A 1 530 ? -21.738 5.365 28.580 1.00 96.00 530 ALA A CA 1
ATOM 3840 C C . ALA A 1 530 ? -21.852 3.966 27.970 1.00 96.00 530 ALA A C 1
ATOM 3842 O O . ALA A 1 530 ? -21.936 2.978 28.699 1.00 96.00 530 ALA A O 1
ATOM 3843 N N . VAL A 1 531 ? -21.878 3.877 26.644 1.00 96.88 531 VAL A N 1
ATOM 3844 C CA . VAL A 1 531 ? -21.924 2.607 25.917 1.00 96.88 531 VAL A CA 1
ATOM 3845 C C . VAL A 1 531 ? -20.792 2.575 24.905 1.00 96.88 531 VAL A C 1
ATOM 3847 O O . VAL A 1 531 ? -20.692 3.471 24.069 1.00 96.88 531 VAL A O 1
ATOM 3850 N N . ASN A 1 532 ? -19.965 1.540 24.938 1.00 94.88 532 ASN A N 1
ATOM 3851 C CA . ASN A 1 532 ? -19.048 1.262 23.842 1.00 94.88 532 ASN A CA 1
ATOM 3852 C C . ASN A 1 532 ? -19.366 -0.073 23.168 1.00 94.88 532 ASN A C 1
ATOM 3854 O O . ASN A 1 532 ? -20.038 -0.939 23.735 1.00 94.88 532 ASN A O 1
ATOM 3858 N N . HIS A 1 533 ? -18.893 -0.205 21.933 1.00 96.56 533 HIS A N 1
ATOM 3859 C CA . HIS A 1 533 ? -18.887 -1.456 21.196 1.00 96.56 533 HIS A CA 1
ATOM 3860 C C . HIS A 1 533 ? -17.591 -1.586 20.402 1.00 96.56 533 HIS A C 1
ATOM 3862 O O . HIS A 1 533 ? -17.249 -0.704 19.616 1.00 96.56 533 HIS A O 1
ATOM 3868 N N . THR A 1 534 ? -16.874 -2.684 20.582 1.00 96.56 534 THR A N 1
ATOM 3869 C CA . THR A 1 534 ? -15.754 -3.054 19.724 1.00 96.56 534 THR A CA 1
ATOM 3870 C C . THR A 1 534 ? -16.055 -4.328 18.950 1.00 96.56 534 THR A C 1
ATOM 3872 O O . THR A 1 534 ? -16.628 -5.275 19.486 1.00 96.56 534 THR A O 1
ATOM 3875 N N . ASP A 1 535 ? -15.642 -4.358 17.686 1.00 96.31 535 ASP A N 1
ATOM 3876 C CA . ASP A 1 535 ? -15.726 -5.534 16.818 1.00 96.31 535 ASP A CA 1
ATOM 3877 C C . ASP A 1 535 ? -14.385 -5.718 16.104 1.00 96.31 535 ASP A C 1
ATOM 3879 O O . ASP A 1 535 ? -13.913 -4.808 15.416 1.00 96.31 535 ASP A O 1
ATOM 3883 N N . ILE A 1 536 ? -13.743 -6.871 16.297 1.00 96.75 536 ILE A N 1
ATOM 3884 C CA . ILE A 1 536 ? -12.466 -7.196 15.657 1.00 96.75 536 ILE A CA 1
ATOM 3885 C C . ILE A 1 536 ? -12.569 -8.479 14.855 1.00 96.75 536 ILE A C 1
ATOM 3887 O O . ILE A 1 536 ? -12.882 -9.544 15.385 1.00 96.75 536 ILE A O 1
ATOM 3891 N N . VAL A 1 537 ? -12.137 -8.397 13.601 1.00 98.12 537 VAL A N 1
ATOM 3892 C CA . VAL A 1 537 ? -11.880 -9.550 12.744 1.00 98.12 537 VAL A CA 1
ATOM 3893 C C . VAL A 1 537 ? -10.422 -9.528 12.298 1.00 98.12 537 VAL A C 1
ATOM 3895 O O . VAL A 1 537 ? -9.986 -8.573 11.663 1.00 98.12 537 VAL A O 1
ATOM 3898 N N . SER A 1 538 ? -9.669 -10.588 12.591 1.00 98.19 538 SER A N 1
ATOM 3899 C CA . SER A 1 538 ? -8.296 -10.769 12.098 1.00 98.19 538 SER A CA 1
ATOM 3900 C C . SER A 1 538 ? -8.141 -12.176 11.546 1.00 98.19 538 SER A C 1
ATOM 3902 O O . SER A 1 538 ? -8.075 -13.140 12.313 1.00 98.19 538 SER A O 1
ATOM 3904 N N . HIS A 1 539 ? -8.156 -12.308 10.219 1.00 98.50 539 HIS A N 1
ATOM 3905 C CA . HIS A 1 539 ? -8.109 -13.605 9.544 1.00 98.50 539 HIS A CA 1
ATOM 3906 C C . HIS A 1 539 ? -6.910 -13.724 8.611 1.00 98.50 539 HIS A C 1
ATOM 3908 O O . HIS A 1 539 ? -6.759 -12.930 7.688 1.00 98.50 539 HIS A O 1
ATOM 3914 N N . VAL A 1 540 ? -6.159 -14.810 8.746 1.00 98.62 540 VAL A N 1
ATOM 3915 C CA . VAL A 1 540 ? -5.301 -15.318 7.677 1.00 98.62 540 VAL A CA 1
ATOM 3916 C C . VAL A 1 540 ? -5.857 -16.655 7.213 1.00 98.62 540 VAL A C 1
ATOM 3918 O O . VAL A 1 540 ? -6.094 -17.541 8.028 1.00 98.62 540 VAL A O 1
ATOM 3921 N N . THR A 1 541 ? -6.096 -16.799 5.912 1.00 98.56 541 THR A N 1
ATOM 3922 C CA . THR A 1 541 ? -6.588 -18.044 5.307 1.00 98.56 541 THR A CA 1
ATOM 3923 C C . THR A 1 541 ? -5.650 -18.489 4.195 1.00 98.56 541 THR A C 1
ATOM 3925 O O . THR A 1 541 ? -5.439 -17.753 3.233 1.00 98.56 541 THR A O 1
ATOM 3928 N N . VAL A 1 542 ? -5.130 -19.712 4.287 1.00 98.56 542 VAL A N 1
ATOM 3929 C CA . VAL A 1 542 ? -4.357 -20.383 3.236 1.00 98.56 542 VAL A CA 1
ATOM 3930 C C . VAL A 1 542 ? -5.176 -21.558 2.719 1.00 98.56 542 VAL A C 1
ATOM 3932 O O . VAL A 1 542 ? -5.247 -22.611 3.347 1.00 98.56 542 VAL A O 1
ATOM 3935 N N . ALA A 1 543 ? -5.825 -21.366 1.574 1.00 98.19 543 ALA A N 1
ATOM 3936 C CA . ALA A 1 543 ? -6.793 -22.312 1.038 1.00 98.19 543 ALA A CA 1
ATOM 3937 C C . ALA A 1 543 ? -6.155 -23.618 0.536 1.00 98.19 543 ALA A C 1
ATOM 3939 O O . ALA A 1 543 ? -4.975 -23.683 0.176 1.00 98.19 543 ALA A O 1
ATOM 3940 N N . GLN A 1 544 ? -6.985 -24.657 0.419 1.00 97.81 544 GLN A N 1
ATOM 3941 C CA . GLN A 1 544 ? -6.577 -25.948 -0.124 1.00 97.81 544 GLN A CA 1
ATOM 3942 C C . GLN A 1 544 ? -5.895 -25.808 -1.494 1.00 97.81 544 GLN A C 1
ATOM 3944 O O . GLN A 1 544 ? -6.393 -25.151 -2.412 1.00 97.81 544 GLN A O 1
ATOM 3949 N N . GLY A 1 545 ? -4.751 -26.474 -1.642 1.00 97.00 545 GLY A N 1
ATOM 3950 C CA . GLY A 1 545 ? -3.962 -26.470 -2.872 1.00 97.00 545 GLY A CA 1
ATOM 3951 C C . GLY A 1 545 ? -3.058 -25.248 -3.049 1.00 97.00 545 GLY A C 1
ATOM 3952 O O . GLY A 1 545 ? -2.306 -25.224 -4.018 1.00 97.00 545 GLY A O 1
ATOM 3953 N N . ALA A 1 546 ? -3.103 -24.251 -2.157 1.00 98.44 546 ALA A N 1
ATOM 3954 C CA . ALA A 1 546 ? -2.032 -23.262 -2.058 1.00 98.44 546 ALA A CA 1
ATOM 3955 C C . ALA A 1 546 ? -0.755 -23.906 -1.483 1.00 98.44 546 ALA A C 1
ATOM 3957 O O . ALA A 1 546 ? -0.830 -24.875 -0.720 1.00 98.44 546 ALA A O 1
ATOM 3958 N N . SER A 1 547 ? 0.413 -23.379 -1.853 1.00 98.38 547 SER A N 1
ATOM 3959 C CA . SER A 1 547 ? 1.721 -23.871 -1.412 1.00 98.38 547 SER A CA 1
ATOM 3960 C C . SER A 1 547 ? 2.610 -22.722 -0.956 1.00 98.38 547 SER A C 1
ATOM 3962 O O . SER A 1 547 ? 2.816 -21.768 -1.702 1.00 98.38 547 SER A O 1
ATOM 3964 N N . ILE A 1 548 ? 3.177 -22.851 0.239 1.00 98.56 548 ILE A N 1
ATOM 3965 C CA . ILE A 1 548 ? 4.158 -21.931 0.813 1.00 98.56 548 ILE A CA 1
ATOM 3966 C C . ILE A 1 548 ? 5.475 -22.686 1.000 1.00 98.56 548 ILE A C 1
ATOM 3968 O O . ILE A 1 548 ? 5.501 -23.742 1.636 1.00 98.56 548 ILE A O 1
ATOM 3972 N N . VAL A 1 549 ? 6.570 -22.152 0.464 1.00 98.31 549 VAL A N 1
ATOM 3973 C CA . VAL A 1 549 ? 7.918 -22.710 0.620 1.00 98.31 549 VAL A CA 1
ATOM 3974 C C . VAL A 1 549 ? 8.876 -21.603 1.042 1.00 98.31 549 VAL A C 1
ATOM 3976 O O . VAL A 1 549 ? 9.155 -20.689 0.273 1.00 98.31 549 VAL A O 1
ATOM 3979 N N . ALA A 1 550 ? 9.407 -21.705 2.256 1.00 97.12 550 ALA A N 1
ATOM 3980 C CA . ALA A 1 550 ? 10.413 -20.791 2.780 1.00 97.12 550 ALA A CA 1
ATOM 3981 C C . ALA A 1 550 ? 11.773 -21.486 2.884 1.00 97.12 550 ALA A C 1
ATOM 3983 O O . ALA A 1 550 ? 11.888 -22.566 3.474 1.00 97.12 550 ALA A O 1
ATOM 3984 N N . GLY A 1 551 ? 12.824 -20.849 2.373 1.00 95.44 551 GLY A N 1
ATOM 3985 C CA . GLY A 1 551 ? 14.209 -21.280 2.552 1.00 95.44 551 GLY A CA 1
ATOM 3986 C C . GLY A 1 551 ? 14.713 -21.121 3.993 1.00 95.44 551 GLY A C 1
ATOM 3987 O O . GLY A 1 551 ? 15.700 -21.753 4.367 1.00 95.44 551 GLY A O 1
ATOM 3988 N N . LYS A 1 552 ? 14.006 -20.342 4.821 1.00 94.12 552 LYS A N 1
ATOM 3989 C CA . LYS A 1 552 ? 14.205 -20.224 6.272 1.00 94.12 552 LYS A CA 1
ATOM 3990 C C . LYS A 1 552 ? 12.911 -20.578 7.018 1.00 94.12 552 LYS A C 1
ATOM 3992 O O . LYS A 1 552 ? 12.582 -21.759 7.121 1.00 94.12 552 LYS A O 1
ATOM 3997 N N . ASN A 1 553 ? 12.196 -19.588 7.555 1.00 94.19 553 ASN A N 1
ATOM 3998 C CA . ASN A 1 553 ? 10.997 -19.771 8.377 1.00 94.19 553 ASN A CA 1
ATOM 3999 C C . ASN A 1 553 ? 9.728 -19.406 7.594 1.00 94.19 553 ASN A C 1
ATOM 4001 O O . ASN A 1 553 ? 9.757 -18.497 6.773 1.00 94.19 553 ASN A O 1
ATOM 4005 N N . ALA A 1 554 ? 8.617 -20.087 7.865 1.00 96.06 554 ALA A N 1
ATOM 4006 C CA . ALA A 1 554 ? 7.306 -19.788 7.297 1.00 96.06 554 ALA A CA 1
ATOM 4007 C C . ALA A 1 554 ? 6.308 -19.530 8.431 1.00 96.06 554 ALA A C 1
ATOM 4009 O O . ALA A 1 554 ? 5.986 -20.451 9.181 1.00 96.06 554 ALA A O 1
ATOM 4010 N N . ASN A 1 555 ? 5.814 -18.301 8.558 1.00 95.12 555 ASN A N 1
ATOM 4011 C CA . ASN A 1 555 ? 4.890 -17.895 9.613 1.00 95.12 555 ASN A CA 1
ATOM 4012 C C . ASN A 1 555 ? 3.566 -17.395 9.022 1.00 95.12 555 ASN A C 1
ATOM 4014 O O . ASN A 1 555 ? 3.551 -16.564 8.121 1.00 95.12 555 ASN A O 1
ATOM 4018 N N . VAL A 1 556 ? 2.458 -17.906 9.553 1.00 97.25 556 VAL A N 1
ATOM 4019 C CA . VAL A 1 556 ? 1.078 -17.528 9.237 1.00 97.25 556 VAL A CA 1
ATOM 4020 C C . VAL A 1 556 ? 0.428 -17.079 10.543 1.00 97.25 556 VAL A C 1
ATOM 4022 O O . VAL A 1 556 ? 0.228 -17.892 11.448 1.00 97.25 556 VAL A O 1
ATOM 4025 N N . MET A 1 557 ? 0.159 -15.785 10.687 1.00 95.81 557 MET A N 1
ATOM 4026 C CA . MET A 1 557 ? -0.140 -15.172 11.981 1.00 95.81 557 MET A CA 1
ATOM 4027 C C . MET A 1 557 ? -1.368 -14.268 11.908 1.00 95.81 557 MET A C 1
ATOM 4029 O O . MET A 1 557 ? -1.414 -13.336 11.121 1.00 95.81 557 MET A O 1
ATOM 4033 N N . ALA A 1 558 ? -2.346 -14.508 12.773 1.00 97.06 558 ALA A N 1
ATOM 4034 C CA . ALA A 1 558 ? -3.488 -13.630 12.979 1.00 97.06 558 ALA A CA 1
ATOM 4035 C C . ALA A 1 558 ? -3.458 -13.074 14.406 1.00 97.06 558 ALA A C 1
ATOM 4037 O O . ALA A 1 558 ? -3.490 -13.826 15.384 1.00 97.06 558 ALA A O 1
ATOM 4038 N N . TYR A 1 559 ? -3.399 -11.755 14.538 1.00 95.31 559 TYR A N 1
ATOM 4039 C CA . TYR A 1 559 ? -3.354 -11.057 15.814 1.00 95.31 559 TYR A CA 1
ATOM 4040 C C . TYR A 1 559 ? -4.554 -10.123 15.983 1.00 95.31 559 TYR A C 1
ATOM 4042 O O . TYR A 1 559 ? -4.965 -9.439 15.044 1.00 95.31 559 TYR A O 1
ATOM 4050 N N . GLY A 1 560 ? -5.126 -10.123 17.186 1.00 95.00 560 GLY A N 1
ATOM 4051 C CA . GLY A 1 560 ? -6.198 -9.230 17.606 1.00 95.00 560 GLY A CA 1
ATOM 4052 C C . GLY A 1 560 ? -5.855 -8.503 18.901 1.00 95.00 560 GLY A C 1
ATOM 4053 O O . GLY A 1 560 ? -5.401 -9.141 19.854 1.00 95.00 560 GLY A O 1
ATOM 4054 N N . ASN A 1 561 ? -6.127 -7.200 18.961 1.00 93.00 561 ASN A N 1
ATOM 4055 C CA . ASN A 1 561 ? -5.998 -6.390 20.172 1.00 93.00 561 ASN A CA 1
ATOM 4056 C C . ASN A 1 561 ? -7.259 -5.543 20.388 1.00 93.00 561 ASN A C 1
ATOM 4058 O O . ASN A 1 561 ? -7.501 -4.584 19.656 1.00 93.00 561 ASN A O 1
ATOM 4062 N N . ASN A 1 562 ? -8.063 -5.920 21.380 1.00 93.06 562 ASN A N 1
ATOM 4063 C CA . ASN A 1 562 ? -9.346 -5.294 21.669 1.00 93.06 562 ASN A CA 1
ATOM 4064 C C . ASN A 1 562 ? -9.331 -4.540 23.000 1.00 93.06 562 ASN A C 1
ATOM 4066 O O . ASN A 1 562 ? -8.966 -5.112 24.024 1.00 93.06 562 ASN A O 1
ATOM 4070 N N . SER A 1 563 ? -9.742 -3.276 22.999 1.00 92.56 563 SER A N 1
ATOM 4071 C CA . SER A 1 563 ? -9.812 -2.456 24.207 1.00 92.56 563 SER A CA 1
ATOM 4072 C C . SER A 1 563 ? -11.130 -1.692 24.269 1.00 92.56 563 SER A C 1
ATOM 4074 O O . SER A 1 563 ? -11.447 -0.920 23.363 1.00 92.56 563 SER A O 1
ATOM 4076 N N . ALA A 1 564 ? -11.896 -1.892 25.336 1.00 92.25 564 ALA A N 1
ATOM 4077 C CA . ALA A 1 564 ? -13.206 -1.283 25.513 1.00 92.25 564 ALA A CA 1
ATOM 4078 C C . ALA A 1 564 ? -13.338 -0.655 26.908 1.00 92.25 564 ALA A C 1
ATOM 4080 O O . ALA A 1 564 ? -13.352 -1.354 27.916 1.00 92.25 564 ALA A O 1
ATOM 4081 N N . GLU A 1 565 ? -13.520 0.662 26.984 1.00 93.06 565 GLU A N 1
ATOM 4082 C CA . GLU A 1 565 ? -13.705 1.394 28.244 1.00 93.06 565 GLU A CA 1
ATOM 4083 C C . GLU A 1 565 ? -14.974 2.261 28.246 1.00 93.06 565 GLU A C 1
ATOM 4085 O O . GLU A 1 565 ? -15.216 3.053 27.331 1.00 93.06 565 GLU A O 1
ATOM 4090 N N . ALA A 1 566 ? -15.842 2.072 29.240 1.00 93.12 566 ALA A N 1
ATOM 4091 C CA . ALA A 1 566 ? -17.072 2.842 29.401 1.00 93.12 566 ALA A CA 1
ATOM 4092 C C . ALA A 1 566 ? -17.182 3.370 30.831 1.00 93.12 566 ALA A C 1
ATOM 4094 O O . ALA A 1 566 ? -17.402 2.603 31.768 1.00 93.12 566 ALA A O 1
ATOM 4095 N N . GLU A 1 567 ? -17.099 4.687 30.990 1.00 93.06 567 GLU A N 1
ATOM 4096 C CA . GLU A 1 567 ? -17.198 5.363 32.280 1.00 93.06 567 GLU A CA 1
ATOM 4097 C C . GLU A 1 567 ? -18.429 6.268 32.331 1.00 93.06 567 GLU A C 1
ATOM 4099 O O . GLU A 1 567 ? -18.619 7.160 31.503 1.00 93.06 567 GLU A O 1
ATOM 4104 N N . ALA A 1 568 ? -19.283 6.066 33.329 1.00 92.31 568 ALA A N 1
ATOM 4105 C CA . ALA A 1 568 ? -20.445 6.906 33.575 1.00 92.31 568 ALA A CA 1
ATOM 4106 C C . ALA A 1 568 ? -20.399 7.486 34.988 1.00 92.31 568 ALA A C 1
ATOM 4108 O O . ALA A 1 568 ? -20.404 6.754 35.972 1.00 92.31 568 ALA A O 1
ATOM 4109 N N . ALA A 1 569 ? -20.432 8.808 35.100 1.00 90.69 569 ALA A N 1
ATOM 4110 C CA . ALA A 1 569 ? -20.538 9.529 36.359 1.00 90.69 569 ALA A CA 1
ATOM 4111 C C . ALA A 1 569 ? -21.813 10.378 36.379 1.00 90.69 569 ALA A C 1
ATOM 4113 O O . ALA A 1 569 ? -22.088 11.132 35.449 1.00 90.69 569 ALA A O 1
ATOM 4114 N N . SER A 1 570 ? -22.609 10.300 37.443 1.00 88.56 570 SER A N 1
ATOM 4115 C CA . SER A 1 570 ? -23.772 11.173 37.609 1.00 88.56 570 SER A CA 1
ATOM 4116 C C . SER A 1 570 ? -23.750 11.902 38.941 1.00 88.56 570 SER A C 1
ATOM 4118 O O . SER A 1 570 ? -23.896 11.295 40.001 1.00 88.56 570 SER A O 1
ATOM 4120 N N . LYS A 1 571 ? -23.613 13.229 38.878 1.00 85.44 571 LYS A N 1
ATOM 4121 C CA . LYS A 1 571 ? -23.677 14.123 40.034 1.00 85.44 571 LYS A CA 1
ATOM 4122 C C . LYS A 1 571 ? -24.993 14.895 40.035 1.00 85.44 571 LYS A C 1
ATOM 4124 O O . LYS A 1 571 ? -25.392 15.451 39.013 1.00 85.44 571 LYS A O 1
ATOM 4129 N N . THR A 1 572 ? -25.651 14.987 41.189 1.00 75.69 572 THR A N 1
ATOM 4130 C CA . THR A 1 572 ? -26.804 15.889 41.398 1.00 75.69 572 THR A CA 1
ATOM 4131 C C . THR A 1 572 ? -26.452 17.053 42.319 1.00 75.69 572 THR A C 1
ATOM 4133 O O . THR A 1 572 ? -25.667 16.880 43.252 1.00 75.69 572 THR A O 1
ATOM 4136 N N . GLY A 1 573 ? -27.077 18.218 42.113 1.00 69.06 573 GLY A N 1
ATOM 4137 C CA . GLY A 1 573 ? -26.945 19.360 43.027 1.00 69.06 573 GLY A CA 1
ATOM 4138 C C . GLY A 1 573 ? -27.659 19.145 44.372 1.00 69.06 573 GLY A C 1
ATOM 4139 O O . GLY A 1 573 ? -28.358 18.154 44.562 1.00 69.06 573 GLY A O 1
ATOM 4140 N N . ASN A 1 574 ? -27.555 20.105 45.301 1.00 65.50 574 ASN A N 1
ATOM 4141 C CA . ASN A 1 574 ? -28.071 19.987 46.683 1.00 65.50 574 ASN A CA 1
ATOM 4142 C C . ASN A 1 574 ? -29.587 19.696 46.804 1.00 65.50 574 ASN A C 1
ATOM 4144 O O . ASN A 1 574 ? -30.055 19.305 47.872 1.00 65.50 574 ASN A O 1
ATOM 4148 N N . SER A 1 575 ? -30.371 19.925 45.742 1.00 62.25 575 SER A N 1
ATOM 4149 C CA . SER A 1 575 ? -31.813 19.624 45.670 1.00 62.25 575 SER A CA 1
ATOM 4150 C C . SER A 1 575 ? -32.137 18.297 44.957 1.00 62.25 575 SER A C 1
ATOM 4152 O O . SER A 1 575 ? -33.311 17.970 44.751 1.00 62.25 575 SER A O 1
ATOM 4154 N N . GLY A 1 576 ? -31.104 17.534 44.591 1.00 65.44 576 GLY A N 1
ATOM 4155 C CA . GLY A 1 576 ? -31.172 16.263 43.882 1.00 65.44 576 GLY A CA 1
ATOM 4156 C C . GLY A 1 576 ? -31.959 15.192 44.629 1.00 65.44 576 GLY A C 1
ATOM 4157 O O . GLY A 1 576 ? -31.794 14.988 45.834 1.00 65.44 576 GLY A O 1
ATOM 4158 N N . LYS A 1 577 ? -32.829 14.496 43.894 1.00 70.44 577 LYS A N 1
ATOM 4159 C CA . LYS A 1 577 ? -33.648 13.381 44.380 1.00 70.44 577 LYS A CA 1
ATOM 4160 C C . LYS A 1 577 ? -33.079 12.019 43.980 1.00 70.44 577 LYS A C 1
ATOM 4162 O O . LYS A 1 577 ? -33.251 11.081 44.749 1.00 70.44 577 LYS A O 1
ATOM 4167 N N . ALA A 1 578 ? -32.448 11.905 42.807 1.00 79.81 578 ALA A N 1
ATOM 4168 C CA . ALA A 1 578 ? -31.873 10.652 42.304 1.00 79.81 578 ALA A CA 1
ATOM 4169 C C . ALA A 1 578 ? -30.776 10.891 41.248 1.00 79.81 578 ALA A C 1
ATOM 4171 O O . ALA A 1 578 ? -30.942 11.744 40.379 1.00 79.81 578 ALA A O 1
ATOM 4172 N N . SER A 1 579 ? -29.703 10.105 41.281 1.00 84.94 579 SER A N 1
ATOM 4173 C CA . SER A 1 579 ? -28.675 10.028 40.233 1.00 84.94 579 SER A CA 1
ATOM 4174 C C . SER A 1 579 ? -28.559 8.593 39.724 1.00 84.94 579 SER A C 1
ATOM 4176 O O . SER A 1 579 ? -28.671 7.644 40.498 1.00 84.94 579 SER A O 1
ATOM 4178 N N . PHE A 1 580 ? -28.355 8.438 38.417 1.00 89.75 580 PHE A N 1
ATOM 4179 C CA . PHE A 1 580 ? -28.178 7.147 37.756 1.00 89.75 580 PHE A CA 1
ATOM 4180 C C . PHE A 1 580 ? -26.969 7.203 36.831 1.00 89.75 580 PHE A C 1
ATOM 4182 O O . PHE A 1 580 ? -26.833 8.146 36.054 1.00 89.75 580 PHE A O 1
ATOM 4189 N N . ALA A 1 581 ? -26.124 6.181 36.885 1.00 92.44 581 ALA A N 1
ATOM 4190 C CA . ALA A 1 581 ? -24.989 6.019 35.993 1.00 92.44 581 ALA A CA 1
ATOM 4191 C C . ALA A 1 581 ? -24.950 4.585 35.458 1.00 92.44 581 ALA A C 1
ATOM 4193 O O . ALA A 1 581 ? -25.162 3.638 36.217 1.00 92.44 581 ALA A O 1
ATOM 4194 N N . PHE A 1 582 ? -24.686 4.433 34.162 1.00 94.75 582 PHE A N 1
ATOM 4195 C CA . PHE A 1 582 ? -24.598 3.143 33.483 1.00 94.75 582 PHE A CA 1
ATOM 4196 C C . PHE A 1 582 ? -23.386 3.135 32.552 1.00 94.75 582 PHE A C 1
ATOM 4198 O O . PHE A 1 582 ? -23.374 3.878 31.575 1.00 94.75 582 PHE A O 1
ATOM 4205 N N . GLY A 1 583 ? -22.396 2.295 32.844 1.00 93.62 583 GLY A N 1
ATOM 4206 C CA . GLY A 1 583 ? -21.321 1.943 31.915 1.00 93.62 583 GLY A CA 1
ATOM 4207 C C . GLY A 1 583 ? -21.621 0.581 31.293 1.00 93.62 583 GLY A C 1
ATOM 4208 O O . GLY A 1 583 ? -21.922 -0.367 32.020 1.00 93.62 583 GLY A O 1
ATOM 4209 N N . ILE A 1 584 ? -21.595 0.484 29.966 1.00 95.38 584 ILE A N 1
ATOM 4210 C CA . ILE A 1 584 ? -21.848 -0.751 29.218 1.00 95.38 584 ILE A CA 1
ATOM 4211 C C . ILE A 1 584 ? -20.730 -0.933 28.200 1.00 95.38 584 ILE A C 1
ATOM 4213 O O . ILE A 1 584 ? -20.519 -0.062 27.356 1.00 95.38 584 ILE A O 1
ATOM 4217 N N . THR A 1 585 ? -20.071 -2.088 28.252 1.00 94.56 585 THR A N 1
ATOM 4218 C CA . THR A 1 585 ? -19.118 -2.512 27.229 1.00 94.56 585 THR A CA 1
ATOM 4219 C C . THR A 1 585 ? -19.641 -3.706 26.448 1.00 94.56 585 THR A C 1
ATOM 4221 O O . THR A 1 585 ? -20.238 -4.624 27.016 1.00 94.56 585 THR A O 1
ATOM 4224 N N . LEU A 1 586 ? -19.456 -3.667 25.130 1.00 95.19 586 LEU A N 1
ATOM 4225 C CA . LEU A 1 586 ? -19.798 -4.745 24.205 1.00 95.19 586 LEU A CA 1
ATOM 4226 C C . LEU A 1 586 ? -18.557 -5.059 23.371 1.00 95.19 586 LEU A C 1
ATOM 4228 O O . LEU A 1 586 ? -17.994 -4.155 22.762 1.00 95.19 586 LEU A O 1
ATOM 4232 N N . THR A 1 587 ? -18.160 -6.326 23.323 1.00 93.81 587 THR A N 1
ATOM 4233 C CA . THR A 1 587 ? -16.902 -6.745 22.695 1.00 93.81 587 THR A CA 1
ATOM 4234 C C . THR A 1 587 ? -17.155 -7.995 21.862 1.00 93.81 587 THR A C 1
ATOM 4236 O O . THR A 1 587 ? -17.488 -9.049 22.407 1.00 93.81 587 THR A O 1
ATOM 4239 N N . ASP A 1 588 ? -16.979 -7.885 20.548 1.00 95.50 588 ASP A N 1
ATOM 4240 C CA . ASP A 1 588 ? -17.026 -8.992 19.597 1.00 95.50 588 ASP A CA 1
ATOM 4241 C C . ASP A 1 588 ? -15.633 -9.212 19.000 1.00 95.50 588 ASP A C 1
ATOM 4243 O O . ASP A 1 588 ? -14.885 -8.269 18.725 1.00 95.50 588 ASP A O 1
ATOM 4247 N N . THR A 1 589 ? -15.210 -10.469 18.864 1.00 94.69 589 THR A N 1
ATOM 4248 C CA . THR A 1 589 ? -13.873 -10.777 18.344 1.00 94.69 589 THR A CA 1
ATOM 4249 C C . THR A 1 589 ? -13.815 -12.121 17.629 1.00 94.69 589 THR A C 1
ATOM 4251 O O . THR A 1 589 ? -14.244 -13.143 18.163 1.00 94.69 589 THR A O 1
ATOM 4254 N N . ASP A 1 590 ? -13.217 -12.128 16.439 1.00 97.50 590 ASP A N 1
ATOM 4255 C CA . ASP A 1 590 ? -13.001 -13.304 15.601 1.00 97.50 590 ASP A CA 1
ATOM 4256 C C . ASP A 1 590 ? -11.572 -13.309 15.024 1.00 97.50 590 ASP A C 1
ATOM 4258 O O . ASP A 1 590 ? -11.280 -12.638 14.032 1.00 97.50 590 ASP A O 1
ATOM 4262 N N . ILE A 1 591 ? -10.673 -14.079 15.650 1.00 97.69 591 ILE A N 1
ATOM 4263 C CA . ILE A 1 591 ? -9.266 -14.224 15.236 1.00 97.69 591 ILE A CA 1
ATOM 4264 C C . ILE A 1 591 ? -9.027 -15.640 14.717 1.00 97.69 591 ILE A C 1
ATOM 4266 O O . ILE A 1 591 ? -9.279 -16.613 15.433 1.00 97.69 591 ILE A O 1
ATOM 4270 N N . LYS A 1 592 ? -8.525 -15.770 13.484 1.00 97.44 592 LYS A N 1
ATOM 4271 C CA . LYS A 1 592 ? -8.310 -17.071 12.830 1.00 97.44 592 LYS A CA 1
ATOM 4272 C C . LYS A 1 592 ? -7.053 -17.077 11.971 1.00 97.44 592 LYS A C 1
ATOM 4274 O O . LYS A 1 592 ? -6.882 -16.210 11.126 1.00 97.44 592 LYS A O 1
ATOM 4279 N N . ALA A 1 593 ? -6.236 -18.109 12.135 1.00 97.12 593 ALA A N 1
ATOM 4280 C CA . ALA A 1 593 ? -5.206 -18.496 11.178 1.00 97.12 593 ALA A CA 1
ATOM 4281 C C . ALA A 1 593 ? -5.564 -19.897 10.666 1.00 97.12 593 ALA A C 1
ATOM 4283 O O . ALA A 1 593 ? -5.387 -20.880 11.385 1.00 97.12 593 ALA A O 1
ATOM 4284 N N . ASP A 1 594 ? -6.147 -19.968 9.471 1.00 97.69 594 ASP A N 1
ATOM 4285 C CA . ASP A 1 594 ? -6.637 -21.201 8.855 1.00 97.69 594 ASP A CA 1
ATOM 4286 C C . ASP A 1 594 ? -5.722 -21.620 7.699 1.00 97.69 594 ASP A C 1
ATOM 4288 O O . ASP A 1 594 ? -5.396 -20.810 6.829 1.00 97.69 594 ASP A O 1
ATOM 4292 N N . VAL A 1 595 ? -5.271 -22.874 7.699 1.00 97.50 595 VAL A N 1
ATOM 4293 C CA . VAL A 1 595 ? -4.302 -23.397 6.728 1.00 97.50 595 VAL A CA 1
ATOM 4294 C C . VAL A 1 595 ? -4.738 -24.781 6.260 1.00 97.50 595 VAL A C 1
ATOM 4296 O O . VAL A 1 595 ? -4.448 -25.795 6.893 1.00 97.50 595 VAL A O 1
ATOM 4299 N N . ASP A 1 596 ? -5.364 -24.809 5.088 1.00 96.81 596 ASP A N 1
ATOM 4300 C CA . ASP A 1 596 ? -5.705 -26.015 4.328 1.00 96.81 596 ASP A CA 1
ATOM 4301 C C . ASP A 1 596 ? -4.671 -26.328 3.220 1.00 96.81 596 ASP A C 1
ATOM 4303 O O . ASP A 1 596 ? -4.739 -27.369 2.554 1.00 96.81 596 ASP A O 1
ATOM 4307 N N . GLY A 1 597 ? -3.736 -25.405 2.971 1.00 95.69 597 GLY A N 1
ATOM 4308 C CA . GLY A 1 597 ? -2.640 -25.536 2.007 1.00 95.69 597 GLY A CA 1
ATOM 4309 C C . GLY A 1 597 ? -1.404 -26.271 2.546 1.00 95.69 597 GLY A C 1
ATOM 4310 O O . GLY A 1 597 ? -1.348 -26.702 3.696 1.00 95.69 597 GLY A O 1
ATOM 4311 N N . ALA A 1 598 ? -0.381 -26.415 1.700 1.00 97.25 598 ALA A N 1
ATOM 4312 C CA . ALA A 1 598 ? 0.904 -27.001 2.083 1.00 97.25 598 ALA A CA 1
ATOM 4313 C C . ALA A 1 598 ? 1.900 -25.914 2.516 1.00 97.25 598 ALA A C 1
ATOM 4315 O O . ALA A 1 598 ? 2.058 -24.916 1.817 1.00 97.25 598 ALA A O 1
ATOM 4316 N N . ILE A 1 599 ? 2.617 -26.133 3.623 1.00 97.56 599 ILE A N 1
ATOM 4317 C CA . ILE A 1 599 ? 3.702 -25.255 4.084 1.00 97.56 599 ILE A CA 1
ATOM 4318 C C . ILE A 1 599 ? 4.982 -26.075 4.255 1.00 97.56 599 ILE A C 1
ATOM 4320 O O . ILE A 1 599 ? 4.974 -27.125 4.896 1.00 97.56 599 ILE A O 1
ATOM 4324 N N . THR A 1 600 ? 6.086 -25.588 3.692 1.00 96.94 600 THR A N 1
ATOM 4325 C CA . THR A 1 600 ? 7.437 -26.137 3.863 1.00 96.94 600 THR A CA 1
ATOM 4326 C C . THR A 1 600 ? 8.378 -25.033 4.332 1.00 96.94 600 THR A C 1
ATOM 4328 O O . THR A 1 600 ? 8.424 -23.969 3.724 1.00 96.94 600 THR A O 1
ATOM 4331 N N . ALA A 1 601 ? 9.150 -25.289 5.388 1.00 95.44 601 ALA A N 1
ATOM 4332 C CA . ALA A 1 601 ? 10.175 -24.374 5.885 1.00 95.44 601 ALA A CA 1
ATOM 4333 C C . ALA A 1 601 ? 11.511 -25.111 6.041 1.00 95.44 601 ALA A C 1
ATOM 4335 O O . ALA A 1 601 ? 11.572 -26.178 6.659 1.00 95.44 601 ALA A O 1
ATOM 4336 N N . HIS A 1 602 ? 12.587 -24.539 5.507 1.00 92.25 602 HIS A N 1
ATOM 4337 C CA . HIS A 1 602 ? 13.949 -25.063 5.617 1.00 92.25 602 HIS A CA 1
ATOM 4338 C C . HIS A 1 602 ? 14.705 -24.385 6.772 1.00 92.25 602 HIS A C 1
ATOM 4340 O O . HIS A 1 602 ? 15.761 -23.792 6.576 1.00 92.25 602 HIS A O 1
ATOM 4346 N N . ALA A 1 603 ? 14.151 -24.473 7.986 1.00 81.44 603 ALA A N 1
ATOM 4347 C CA . ALA A 1 603 ? 14.616 -23.776 9.191 1.00 81.44 603 ALA A CA 1
ATOM 4348 C C . ALA A 1 603 ? 16.149 -23.815 9.376 1.00 81.44 603 ALA A C 1
ATOM 4350 O O . ALA A 1 603 ? 16.720 -24.844 9.741 1.00 81.44 603 ALA A O 1
ATOM 4351 N N . THR A 1 604 ? 16.816 -22.684 9.134 1.00 70.12 604 THR A N 1
ATOM 4352 C CA . THR A 1 604 ? 18.288 -22.567 9.164 1.00 70.12 604 THR A CA 1
ATOM 4353 C C . THR A 1 604 ? 18.808 -21.528 10.165 1.00 70.12 604 THR A C 1
ATOM 4355 O O . THR A 1 604 ? 20.008 -21.510 10.435 1.00 70.12 604 THR A O 1
ATOM 4358 N N . ALA A 1 605 ? 17.935 -20.716 10.775 1.00 64.62 605 ALA A N 1
ATOM 4359 C CA . ALA A 1 605 ? 18.270 -19.731 11.811 1.00 64.62 605 ALA A CA 1
ATOM 4360 C C . ALA A 1 605 ? 17.065 -19.480 12.745 1.00 64.62 605 ALA A C 1
ATOM 4362 O O . ALA A 1 605 ? 15.933 -19.720 12.312 1.00 64.62 605 ALA A O 1
ATOM 4363 N N . PRO A 1 606 ? 17.274 -19.000 13.993 1.00 65.19 606 PRO A N 1
ATOM 4364 C CA . PRO A 1 606 ? 16.177 -18.555 14.845 1.00 65.19 606 PRO A CA 1
ATOM 4365 C C . PRO A 1 606 ? 15.352 -17.503 14.111 1.00 65.19 606 PRO A C 1
ATOM 4367 O O . PRO A 1 606 ? 15.915 -16.605 13.485 1.00 65.19 606 PRO A O 1
ATOM 4370 N N . ALA A 1 607 ? 14.035 -17.620 14.190 1.00 63.69 607 ALA A N 1
ATOM 4371 C CA . ALA A 1 607 ? 13.164 -16.518 13.830 1.00 63.69 607 ALA A CA 1
ATOM 4372 C C . ALA A 1 607 ? 13.518 -15.301 14.702 1.00 63.69 607 ALA A C 1
ATOM 4374 O O . ALA A 1 607 ? 13.641 -15.429 15.922 1.00 63.69 607 ALA A O 1
ATOM 4375 N N . VAL A 1 608 ? 13.785 -14.163 14.062 1.00 56.72 608 VAL A N 1
ATOM 4376 C CA . VAL A 1 608 ? 14.136 -12.913 14.742 1.00 56.72 608 VAL A CA 1
ATOM 4377 C C . VAL A 1 608 ? 12.859 -12.090 14.864 1.00 56.72 608 VAL A C 1
ATOM 4379 O O . VAL A 1 608 ? 12.129 -11.960 13.885 1.00 56.72 608 VAL A O 1
ATOM 4382 N N . ALA A 1 609 ? 12.595 -11.576 16.062 1.00 56.16 609 ALA A N 1
ATOM 4383 C CA . ALA A 1 609 ? 11.559 -10.583 16.307 1.00 56.16 609 ALA A CA 1
ATOM 4384 C C . ALA A 1 609 ? 11.842 -9.330 15.467 1.00 56.16 609 ALA A C 1
ATOM 4386 O O . ALA A 1 609 ? 12.932 -8.763 15.580 1.00 56.16 609 ALA A O 1
ATOM 4387 N N . GLU A 1 610 ? 10.890 -8.877 14.656 1.00 48.19 610 GLU A N 1
ATOM 4388 C CA . GLU A 1 610 ? 10.929 -7.524 14.099 1.00 48.19 610 GLU A CA 1
ATOM 4389 C C . GLU A 1 610 ? 9.969 -6.634 14.900 1.00 48.19 610 GLU A C 1
ATOM 4391 O O . GLU A 1 610 ? 8.761 -6.650 14.675 1.00 48.19 610 GLU A O 1
ATOM 4396 N N . GLY A 1 611 ? 10.506 -5.868 15.858 1.00 44.75 611 GLY A N 1
ATOM 4397 C CA . GLY A 1 611 ? 9.790 -4.770 16.525 1.00 44.75 611 GLY A CA 1
ATOM 4398 C C . GLY A 1 611 ? 9.812 -4.777 18.060 1.00 44.75 611 GLY A C 1
ATOM 4399 O O . GLY A 1 611 ? 9.917 -5.820 18.694 1.00 44.75 611 GLY A O 1
ATOM 4400 N N . ASP A 1 612 ? 9.675 -3.578 18.638 1.00 41.06 612 ASP A N 1
ATOM 4401 C CA . ASP A 1 612 ? 9.626 -3.287 20.086 1.00 41.06 612 ASP A CA 1
ATOM 4402 C C . ASP A 1 612 ? 8.232 -3.529 20.723 1.00 41.06 612 ASP A C 1
ATOM 4404 O O . ASP A 1 612 ? 7.997 -3.164 21.877 1.00 41.06 612 ASP A O 1
ATOM 4408 N N . ASP A 1 613 ? 7.274 -4.104 19.986 1.00 57.81 613 ASP A N 1
ATOM 4409 C CA . ASP A 1 613 ? 5.916 -4.351 20.488 1.00 57.81 613 ASP A CA 1
ATOM 4410 C C . ASP A 1 613 ? 5.846 -5.719 21.184 1.00 57.81 613 ASP A C 1
ATOM 4412 O O . ASP A 1 613 ? 5.491 -6.727 20.569 1.00 57.81 613 ASP A O 1
ATOM 4416 N N . GLU A 1 614 ? 6.186 -5.743 22.482 1.00 56.72 614 GLU A N 1
ATOM 4417 C CA . GLU A 1 614 ? 6.171 -6.941 23.349 1.00 56.72 614 GLU A CA 1
ATOM 4418 C C . GLU A 1 614 ? 4.830 -7.711 23.313 1.00 56.72 614 GLU A C 1
ATOM 4420 O O . GLU A 1 614 ? 4.749 -8.874 23.726 1.00 56.72 614 GLU A O 1
ATOM 4425 N N . ASP A 1 615 ? 3.756 -7.082 22.825 1.00 63.53 615 ASP A N 1
ATOM 4426 C CA . ASP A 1 615 ? 2.435 -7.685 22.745 1.00 63.53 615 ASP A CA 1
ATOM 4427 C C . ASP A 1 615 ? 2.177 -8.475 21.451 1.00 63.53 615 ASP A C 1
ATOM 4429 O O . ASP A 1 615 ? 1.272 -9.325 21.444 1.00 63.53 615 ASP A O 1
ATOM 4433 N N . LYS A 1 616 ? 2.955 -8.288 20.376 1.00 70.06 616 LYS A N 1
ATOM 4434 C CA . LYS A 1 616 ? 2.773 -9.051 19.127 1.00 70.06 616 LYS A CA 1
ATOM 4435 C C . LYS A 1 616 ? 3.238 -10.507 19.277 1.00 70.06 616 LYS A C 1
ATOM 4437 O O . LYS A 1 616 ? 4.046 -10.835 20.147 1.00 70.06 616 LYS A O 1
ATOM 4442 N N . PRO A 1 617 ? 2.646 -11.460 18.534 1.00 70.56 617 PRO A N 1
ATOM 4443 C CA . PRO A 1 617 ? 3.160 -12.822 18.514 1.00 70.56 617 PRO A CA 1
ATOM 4444 C C . PRO A 1 617 ? 4.544 -12.838 17.862 1.00 70.56 617 PRO A C 1
ATOM 4446 O O . PRO A 1 617 ? 4.700 -12.430 16.717 1.00 70.56 617 PRO A O 1
ATOM 4449 N N . GLU A 1 618 ? 5.526 -13.345 18.600 1.00 77.75 618 GLU A N 1
ATOM 4450 C CA . GLU A 1 618 ? 6.879 -13.527 18.087 1.00 77.75 618 GLU A CA 1
ATOM 4451 C C . GLU A 1 618 ? 6.898 -14.554 16.946 1.00 77.75 618 GLU A C 1
ATOM 4453 O O . GLU A 1 618 ? 6.275 -15.621 17.084 1.00 77.75 618 GLU A O 1
ATOM 4458 N N . PRO A 1 619 ? 7.620 -14.294 15.841 1.00 78.62 619 PRO A N 1
ATOM 4459 C CA . PRO A 1 619 ? 7.736 -15.266 14.769 1.00 78.62 619 PRO A CA 1
ATOM 4460 C C . PRO A 1 619 ? 8.440 -16.527 15.292 1.00 78.62 619 PRO A C 1
ATOM 4462 O O . PRO A 1 619 ? 9.383 -16.459 16.085 1.00 78.62 619 PRO A O 1
ATOM 4465 N N . VAL A 1 620 ? 7.995 -17.709 14.857 1.00 84.94 620 VAL A N 1
ATOM 4466 C CA . VAL A 1 620 ? 8.581 -18.976 15.317 1.00 84.94 620 VAL A CA 1
ATOM 4467 C C . VAL A 1 620 ? 9.569 -19.533 14.304 1.00 84.94 620 VAL A C 1
ATOM 4469 O O . VAL A 1 620 ? 9.474 -19.324 13.094 1.00 84.94 620 VAL A O 1
ATOM 4472 N N . THR A 1 621 ? 10.548 -20.273 14.820 1.00 89.00 621 THR A N 1
ATOM 4473 C CA . THR A 1 621 ? 11.527 -20.970 13.982 1.00 89.00 621 THR A CA 1
ATOM 4474 C C . THR A 1 621 ? 10.865 -22.168 13.299 1.00 89.00 621 THR A C 1
ATOM 4476 O O . THR A 1 621 ? 10.241 -22.994 13.967 1.00 89.00 621 THR A O 1
ATOM 4479 N N . GLY A 1 622 ? 11.035 -22.306 11.985 1.00 91.94 622 GLY A N 1
ATOM 4480 C CA . GLY A 1 622 ? 10.377 -23.336 11.182 1.00 91.94 622 GLY A CA 1
ATOM 4481 C C . GLY A 1 622 ? 8.998 -22.908 10.696 1.00 91.94 622 GLY A C 1
ATOM 4482 O O . GLY A 1 622 ? 8.899 -21.910 9.993 1.00 91.94 622 GLY A O 1
ATOM 4483 N N . ILE A 1 623 ? 7.964 -23.701 10.995 1.00 94.94 623 ILE A N 1
ATOM 4484 C CA . ILE A 1 623 ? 6.582 -23.423 10.577 1.00 94.94 623 ILE A CA 1
ATOM 4485 C C . ILE A 1 623 ? 5.790 -22.890 11.771 1.00 94.94 623 ILE A C 1
ATOM 4487 O O . ILE A 1 623 ? 5.629 -23.597 12.768 1.00 94.94 623 ILE A O 1
ATOM 4491 N N . GLY A 1 624 ? 5.268 -21.674 11.638 1.00 93.81 624 GLY A N 1
ATOM 4492 C CA . GLY A 1 624 ? 4.381 -21.024 12.593 1.00 93.81 624 GLY A CA 1
ATOM 4493 C C . GLY A 1 624 ? 2.982 -20.837 12.053 1.00 93.81 624 GLY A C 1
ATOM 4494 O O . GLY A 1 624 ? 2.809 -20.265 10.985 1.00 93.81 624 GLY A O 1
ATOM 4495 N N . ILE A 1 625 ? 1.982 -21.288 12.807 1.00 96.00 625 ILE A N 1
ATOM 4496 C CA . ILE A 1 625 ? 0.572 -20.982 12.552 1.00 96.00 625 ILE A CA 1
ATOM 4497 C C . ILE A 1 625 ? -0.005 -20.497 13.878 1.00 96.00 625 ILE A C 1
ATOM 4499 O O . ILE A 1 625 ? -0.138 -21.284 14.818 1.00 96.00 625 ILE A O 1
ATOM 4503 N N . ILE A 1 626 ? -0.258 -19.194 13.990 1.00 93.75 626 ILE A N 1
ATOM 4504 C CA . ILE A 1 626 ? -0.555 -18.538 15.267 1.00 93.75 626 ILE A CA 1
ATOM 4505 C C . ILE A 1 626 ? -1.816 -17.695 15.126 1.00 93.75 626 ILE A C 1
ATOM 4507 O O . ILE A 1 626 ? -1.913 -16.855 14.242 1.00 93.75 626 ILE A O 1
ATOM 4511 N N . ALA A 1 627 ? -2.757 -17.878 16.047 1.00 95.12 627 ALA A N 1
ATOM 4512 C CA . ALA A 1 627 ? -3.846 -16.942 16.288 1.00 95.12 627 ALA A CA 1
ATOM 4513 C C . ALA A 1 627 ? -3.736 -16.453 17.738 1.00 95.12 627 ALA A C 1
ATOM 4515 O O . ALA A 1 627 ? -3.751 -17.270 18.661 1.00 95.12 627 ALA A O 1
ATOM 4516 N N . LYS A 1 628 ? -3.586 -15.142 17.952 1.00 93.94 628 LYS A N 1
ATOM 4517 C CA . LYS A 1 628 ? -3.426 -14.539 19.286 1.00 93.94 628 LYS A CA 1
ATOM 4518 C C . LYS A 1 628 ? -4.433 -13.408 19.478 1.00 93.94 628 LYS A C 1
ATOM 4520 O O . LYS A 1 628 ? -4.609 -12.578 18.594 1.00 93.94 628 LYS A O 1
ATOM 4525 N N . LEU A 1 629 ? -5.058 -13.368 20.652 1.00 93.31 629 LEU A N 1
ATOM 4526 C CA . LEU A 1 629 ? -5.969 -12.304 21.065 1.00 93.31 629 LEU A CA 1
ATOM 4527 C C . LEU A 1 629 ? -5.504 -11.702 22.392 1.00 93.31 629 LEU A C 1
ATOM 4529 O O . LEU A 1 629 ? -5.270 -12.434 23.355 1.00 93.31 629 LEU A O 1
ATOM 4533 N N . LYS A 1 630 ? -5.436 -10.373 22.445 1.00 91.00 630 LYS A N 1
ATOM 4534 C CA . LYS A 1 630 ? -5.367 -9.572 23.668 1.00 91.00 630 LYS A CA 1
ATOM 4535 C C . LYS A 1 630 ? -6.664 -8.773 23.812 1.00 91.00 630 LYS A C 1
ATOM 4537 O O . LYS A 1 630 ? -7.141 -8.200 22.838 1.00 91.00 630 LYS A O 1
ATOM 4542 N N . THR A 1 631 ? -7.240 -8.753 25.012 1.00 89.94 631 THR A N 1
ATOM 4543 C CA . THR A 1 631 ? -8.461 -7.992 25.321 1.00 89.94 631 THR A CA 1
ATOM 4544 C C . THR A 1 631 ? -8.330 -7.281 26.666 1.00 89.94 631 THR A C 1
ATOM 4546 O O . THR A 1 631 ? -7.716 -7.824 27.590 1.00 89.94 631 THR A O 1
ATOM 4549 N N . SER A 1 632 ? -8.876 -6.068 26.762 1.00 89.31 632 SER A N 1
ATOM 4550 C CA . SER A 1 632 ? -8.958 -5.270 27.984 1.00 89.31 632 SER A CA 1
ATOM 4551 C C . SER A 1 632 ? -10.278 -4.506 28.018 1.00 89.31 632 SER A C 1
ATOM 4553 O O . SER A 1 632 ? -10.437 -3.524 27.298 1.00 89.31 632 SER A O 1
ATOM 4555 N N . ASP A 1 633 ? -11.192 -4.916 28.896 1.00 90.00 633 ASP A N 1
ATOM 4556 C CA . ASP A 1 633 ? -12.538 -4.345 28.963 1.00 90.00 633 ASP A CA 1
ATOM 4557 C C . ASP A 1 633 ? -12.838 -3.795 30.369 1.00 90.00 633 ASP A C 1
ATOM 4559 O O . ASP A 1 633 ? -12.585 -4.463 31.376 1.00 90.00 633 ASP A O 1
ATOM 4563 N N . SER A 1 634 ? -13.406 -2.588 30.444 1.00 89.62 634 SER A N 1
ATOM 4564 C CA . SER A 1 634 ? -13.758 -1.896 31.690 1.00 89.62 634 SER A CA 1
ATOM 4565 C C . SER A 1 634 ? -15.095 -1.160 31.577 1.00 89.62 634 SER A C 1
ATOM 4567 O O . SER A 1 634 ? -15.317 -0.384 30.649 1.00 89.62 634 SER A O 1
ATOM 4569 N N . ALA A 1 635 ? -15.980 -1.371 32.553 1.00 90.44 635 ALA A N 1
ATOM 4570 C CA . ALA A 1 635 ? -17.245 -0.655 32.693 1.00 90.44 635 ALA A CA 1
ATOM 4571 C C . ALA A 1 635 ? -17.357 -0.081 34.110 1.00 90.44 635 ALA A C 1
ATOM 4573 O O . ALA A 1 635 ? -17.458 -0.832 35.085 1.00 90.44 635 ALA A O 1
ATOM 4574 N N . VAL A 1 636 ? -17.367 1.245 34.232 1.00 88.44 636 VAL A N 1
ATOM 4575 C CA . VAL A 1 636 ? -17.417 1.958 35.512 1.00 88.44 636 VAL A CA 1
ATOM 4576 C C . VAL A 1 636 ? -18.667 2.829 35.570 1.00 88.44 636 VAL A C 1
ATOM 4578 O O . VAL A 1 636 ? -18.993 3.553 34.632 1.00 88.44 636 VAL A O 1
ATOM 4581 N N . ALA A 1 637 ? -19.376 2.773 36.697 1.00 88.88 637 ALA A N 1
ATOM 4582 C CA . ALA A 1 637 ? -20.520 3.630 36.976 1.00 88.88 637 ALA A CA 1
ATOM 4583 C C . ALA A 1 637 ? -20.407 4.220 38.385 1.00 88.88 637 ALA A C 1
ATOM 4585 O O . ALA A 1 637 ? -20.278 3.484 39.364 1.00 88.88 637 ALA A O 1
ATOM 4586 N N . ALA A 1 638 ? -20.487 5.544 38.489 1.00 87.00 638 ALA A N 1
ATOM 4587 C CA . ALA A 1 638 ? -20.406 6.284 39.738 1.00 87.00 638 ALA A CA 1
ATOM 4588 C C . ALA A 1 638 ? -21.566 7.276 39.861 1.00 87.00 638 ALA A C 1
ATOM 4590 O O . ALA A 1 638 ? -21.945 7.958 38.908 1.00 87.00 638 ALA A O 1
ATOM 4591 N N . THR A 1 639 ? -22.129 7.389 41.060 1.00 82.31 639 THR A N 1
ATOM 4592 C CA . THR A 1 639 ? -23.176 8.366 41.365 1.00 82.31 639 THR A CA 1
ATOM 4593 C C . THR A 1 639 ? -22.807 9.135 42.618 1.00 82.31 639 THR A C 1
ATOM 4595 O O . THR A 1 639 ? -22.513 8.522 43.642 1.00 82.31 639 THR A O 1
ATOM 4598 N N . GLU A 1 640 ? -22.883 10.459 42.567 1.00 78.12 640 GLU A N 1
ATOM 4599 C CA . GLU A 1 640 ? -22.591 11.316 43.714 1.00 78.12 640 GLU A CA 1
ATOM 4600 C C . GLU A 1 640 ? -23.708 12.334 43.944 1.00 78.12 640 GLU A C 1
ATOM 4602 O O . GLU A 1 640 ? -24.393 12.802 43.026 1.00 78.12 640 GLU A O 1
ATOM 4607 N N . ARG A 1 641 ? -23.876 12.714 45.207 1.00 68.19 641 ARG A N 1
ATOM 4608 C CA . ARG A 1 641 ? -24.758 13.796 45.628 1.00 68.19 641 ARG A CA 1
ATOM 4609 C C . ARG A 1 641 ? -23.888 14.918 46.181 1.00 68.19 641 ARG A C 1
ATOM 4611 O O . ARG A 1 641 ? -23.079 14.686 47.072 1.00 68.19 641 ARG A O 1
ATOM 4618 N N . SER A 1 642 ? -24.042 16.131 45.648 1.00 62.72 642 SER A N 1
ATOM 4619 C CA . SER A 1 642 ? -23.352 17.307 46.179 1.00 62.72 642 SER A CA 1
ATOM 4620 C C . SER A 1 642 ? -23.954 17.676 47.538 1.00 62.72 642 SER A C 1
ATOM 4622 O O . SER A 1 642 ? -24.951 18.397 47.630 1.00 62.72 642 SER A O 1
ATOM 4624 N N . ASP A 1 643 ? -23.373 17.143 48.610 1.00 55.50 643 ASP A N 1
ATOM 4625 C CA . ASP A 1 643 ? -23.736 17.510 49.973 1.00 55.50 643 ASP A CA 1
ATOM 4626 C C . ASP A 1 643 ? -23.043 18.825 50.332 1.00 55.50 643 ASP A C 1
ATOM 4628 O O . ASP A 1 643 ? -21.980 18.883 50.944 1.00 55.50 643 ASP A O 1
ATOM 4632 N N . GLY A 1 644 ? -23.664 19.936 49.942 1.00 50.44 644 GLY A N 1
ATOM 4633 C CA . GLY A 1 644 ? -23.346 21.234 50.522 1.00 50.44 644 GLY A CA 1
ATOM 4634 C C . GLY A 1 644 ? -23.876 21.343 51.954 1.00 50.44 644 GLY A C 1
ATOM 4635 O O . GLY A 1 644 ? -24.825 22.092 52.170 1.00 50.44 644 GLY A O 1
ATOM 4636 N N . ALA A 1 645 ? -23.298 20.586 52.891 1.00 39.53 645 ALA A N 1
ATOM 4637 C CA . ALA A 1 645 ? -23.246 20.852 54.332 1.00 39.53 645 ALA A CA 1
ATOM 4638 C C . ALA A 1 645 ? -22.436 19.747 55.035 1.00 39.53 645 ALA A C 1
ATOM 4640 O O . ALA A 1 645 ? -22.784 18.574 54.930 1.00 39.53 645 ALA A O 1
ATOM 4641 N N . GLU A 1 646 ? -21.412 20.123 55.810 1.00 36.34 646 GLU A N 1
ATOM 4642 C CA . GLU A 1 646 ? -20.894 19.257 56.875 1.00 36.34 646 GLU A CA 1
ATOM 4643 C C . GLU A 1 646 ? -22.071 18.723 57.714 1.00 36.34 646 GLU A C 1
ATOM 4645 O O . GLU A 1 646 ? -22.904 19.520 58.172 1.00 36.34 646 GLU A O 1
ATOM 4650 N N . PRO A 1 647 ? -22.154 17.407 57.972 1.00 36.09 647 PRO A N 1
ATOM 4651 C CA . PRO A 1 647 ? -23.110 16.892 58.928 1.00 36.09 647 PRO A CA 1
ATOM 4652 C C . PRO A 1 647 ? -22.652 17.310 60.328 1.00 36.09 647 PRO A C 1
ATOM 4654 O O . PRO A 1 647 ? -21.769 16.712 60.937 1.00 36.09 647 PRO A O 1
ATOM 4657 N N . SER A 1 648 ? -23.286 18.344 60.875 1.00 39.44 648 SER A N 1
ATOM 4658 C CA . SER A 1 648 ? -23.306 18.555 62.321 1.00 39.44 648 SER A CA 1
ATOM 4659 C C . SER A 1 648 ? -24.281 17.553 62.950 1.00 39.44 648 SER A C 1
ATOM 4661 O O . SER A 1 648 ? -25.414 17.886 63.283 1.00 39.44 648 SER A O 1
ATOM 4663 N N . GLY A 1 649 ? -23.857 16.295 63.091 1.00 33.03 649 GLY A N 1
ATOM 4664 C CA . GLY A 1 649 ? -24.606 15.280 63.840 1.00 33.03 649 GLY A CA 1
ATOM 4665 C C . GLY A 1 649 ? -24.249 13.841 63.456 1.00 33.03 649 GLY A C 1
ATOM 4666 O O . GLY A 1 649 ? -24.031 13.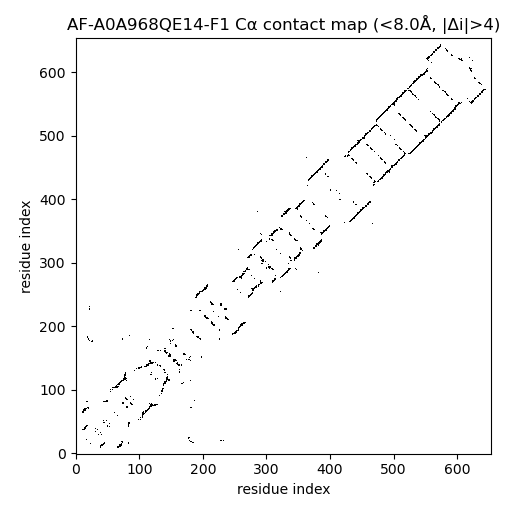586 62.274 1.00 33.03 649 GLY A O 1
ATOM 4667 N N . PRO A 1 650 ? -24.160 12.910 64.427 1.00 41.56 650 PRO A N 1
ATOM 4668 C CA . PRO A 1 650 ? -23.577 11.593 64.209 1.00 41.56 650 PRO A CA 1
ATOM 4669 C C . PRO A 1 650 ? -24.562 10.603 63.572 1.00 41.56 650 PRO A C 1
ATOM 4671 O O . PRO A 1 650 ? -25.761 10.650 63.835 1.00 41.56 650 PRO A O 1
ATOM 4674 N N . ASP A 1 651 ? -23.973 9.674 62.820 1.00 38.69 651 ASP A N 1
ATOM 4675 C CA . ASP A 1 651 ? -24.466 8.352 62.422 1.00 38.69 651 ASP A CA 1
ATOM 4676 C C . ASP A 1 651 ? -25.731 8.249 61.552 1.00 38.69 651 ASP A C 1
ATOM 4678 O O . ASP A 1 651 ? -26.859 8.361 62.023 1.00 38.69 651 ASP A O 1
ATOM 4682 N N . ALA A 1 652 ? -25.527 7.818 60.303 1.00 29.95 652 ALA A N 1
ATOM 4683 C CA . ALA A 1 652 ? -26.061 6.536 59.829 1.00 29.95 652 ALA A CA 1
ATOM 4684 C C . ALA A 1 652 ? -25.377 6.132 58.511 1.00 29.95 652 ALA A C 1
ATOM 4686 O O . ALA A 1 652 ? -25.553 6.780 57.483 1.00 29.95 652 ALA A O 1
ATOM 4687 N N . GLN A 1 653 ? -24.603 5.045 58.565 1.00 31.66 653 GLN A N 1
ATOM 4688 C CA . GLN A 1 653 ? -24.197 4.270 57.392 1.00 31.66 653 GLN A CA 1
ATOM 4689 C C . GLN A 1 653 ? -25.429 3.634 56.739 1.00 31.66 653 GLN A C 1
ATOM 4691 O O . GLN A 1 653 ? -26.258 3.074 57.460 1.00 31.66 653 GLN A O 1
ATOM 4696 N N . LEU A 1 654 ? -25.481 3.649 55.406 1.00 30.94 654 LEU A N 1
ATOM 4697 C CA . LEU A 1 654 ? -25.895 2.520 54.567 1.00 30.94 654 LEU A CA 1
ATOM 4698 C C . LEU A 1 654 ? -25.229 2.639 53.197 1.00 30.94 654 LEU A C 1
ATOM 4700 O O . LEU A 1 654 ? -25.332 3.737 52.605 1.00 30.94 654 LEU A O 1
#

Mean predicted aligned error: 15.27 Å

Sequence (654 aa):
MFDTTDTALSTGLVFVDSSVGDYTGLIESIASKLPAHQTNIYTLDALANGVQQISQTLALYGEGAVSSIHVFSHGDVGQLQLGNMALNSHSLSGYQDDLLGWQSALTADADLLFYGCNVAQGAVGRNFIHQLSTLIRADVAASDDVTGNQAFGGDDWLLEYQTGAIETQSFTGDAGLKTTLGRLSFTSNKLLFEDIGLPTNNSLSIETTASHLIITDTSSLLAGTGITDLDGSSNSVTLAWSALTGMQSFEINGGLGEDSVTLKSNLFLNGANLDVIAEAITVQNNVILSTRQVAAGADHATANSTGNSGTIRLGSDSFGEVVKTITIGTGANLLTHAEAGSSYQAGDIQLYANYIAAAAAENLSPINWVTKTTTINIGTNAILKANSIDIKAQSEDKTLGDLLGANSLIDSFIIEPLQERLAEALALPVKFLVRKSEALVTVGSGAKLIGADDVTVDAVATTQSKGQAKGSYVSIGYVQANSTAKVNVLGGAIIEAGGNVSIGSEGKAEAAIATETEGTKSSSFGISLAVNHTDIVSHVTVAQGASIVAGKNANVMAYGNNSAEAEAASKTGNSGKASFAFGITLTDTDIKADVDGAITAHATAPAVAEGDDEDKPEPVTGIGIIAKLKTSDSAVAATERSDGAEPSGPDAQL

Solvent-accessible surface area (backbone atoms only — not comparable to full-atom values): 30690 Å² total; per-residue (Å²): 135,85,85,86,77,80,75,72,78,60,30,32,37,35,40,38,25,53,49,26,27,50,40,67,61,48,49,53,45,51,57,72,73,46,66,92,85,42,62,52,80,44,78,35,54,35,84,38,58,25,67,60,53,50,41,58,56,44,68,75,48,55,75,48,45,30,36,32,39,38,39,40,31,49,37,37,72,20,28,39,41,31,34,46,40,71,49,27,74,81,44,45,75,82,41,43,70,52,45,42,52,47,40,52,19,31,30,94,83,18,32,38,39,42,50,20,25,19,22,29,23,67,75,61,2,44,49,29,51,51,52,50,24,66,56,38,66,39,25,34,32,23,10,45,44,51,43,28,27,63,94,36,47,14,65,38,56,65,53,80,38,64,47,77,74,76,88,66,84,71,68,75,76,89,73,78,61,78,33,32,65,16,45,63,47,62,52,83,39,35,42,40,42,35,40,65,53,52,74,48,64,45,32,37,35,37,42,53,58,102,57,32,44,34,41,30,55,68,50,89,69,77,89,60,75,57,51,54,27,93,81,74,81,46,56,41,45,78,44,51,53,85,80,51,64,71,41,48,33,42,38,36,36,40,60,48,60,62,14,31,39,37,38,68,38,55,44,80,48,59,31,11,26,38,40,38,35,26,26,30,36,34,39,34,61,59,22,40,42,27,16,36,13,53,56,90,93,53,54,86,91,76,54,67,55,75,42,42,20,12,37,42,32,43,34,42,86,55,87,84,49,56,10,31,35,37,36,41,18,43,45,14,32,43,35,10,45,44,56,89,91,52,98,41,48,39,11,36,36,36,40,23,16,17,38,59,49,65,47,62,77,66,61,75,51,50,66,42,79,50,78,41,62,10,33,36,40,38,20,41,46,14,36,40,33,17,24,32,35,41,36,37,13,30,6,34,50,36,49,58,46,73,69,67,71,48,58,80,64,50,33,70,71,51,48,50,60,50,51,51,53,50,49,60,76,65,31,38,36,49,24,38,41,39,36,33,11,27,4,31,31,37,42,22,39,47,13,34,43,37,16,60,32,36,30,39,44,34,6,32,3,30,16,64,20,71,52,55,7,33,20,50,40,47,7,36,22,41,22,24,3,31,6,32,5,28,28,40,36,29,41,45,17,36,41,36,14,50,23,35,28,40,38,33,7,33,9,27,16,32,8,34,22,40,8,31,9,59,28,40,75,80,17,45,42,13,34,7,32,5,31,24,31,30,35,31,32,6,31,26,40,34,30,56,65,15,38,39,38,11,44,18,26,26,33,36,32,5,32,32,42,42,34,35,34,6,32,5,32,4,26,13,14,74,59,40,76,48,52,38,39,39,32,38,66,42,82,46,78,49,66,35,51,46,73,62,34,50,78,44,43,46,55,76,62,80,48,70,73,90,73,91,58,87,83,58,84,71,58,42,60,20,76,28,79,39,60,47,78,47,76,50,78,44,61,39,60,40,64,47,70,45,73,91,61,84,76,91,66,85,85,81,92,132

Nearest PDB structures (foldseek):
  2j32-assembly1_A  TM=5.493E-01  e=5.904E-02  Homo sapiens
  4m9r-assembly1_B  TM=5.780E-01  e=1.016E-01  Caenorhabditis elegans
  4m9r-assembly1_A  TM=5.042E-01  e=5.904E-02  Caenorhabditis elegans
  3io5-assembly1_A  TM=5.510E-01  e=1.339E+00  Tequatrovirus T4
  4e5y-assembly2_D  TM=4.314E-01  e=3.309E+00  Homo sapiens